Protein AF-A0A1Q9C6G3-F1 (afdb_monomer_lite)

InterPro domains:
  IPR001841 Zinc finger, RING-type [PS50089] (428-461)
  IPR014001 Helicase superfamily 1/2, ATP-binding domain [PS51192] (1-158)
  IPR017907 Zinc finger, RING-type, conserved site [PS00518] (446-455)
  IPR027417 P-loop containing nucleoside triphosphate hydrolase [G3DSA:3.40.50.300] (1-158)
  IPR027417 P-loop containing nucleoside triphosphate hydrolase [SSF52540] (9-159)

Foldseek 3Di:
DDPPPPPVLQAEEEEEAPVCQVVVVVVCPVPPPPVRWDEDEALVRDDPDDDQTSYYYHYLCLLQLQLDDDDPDDPPDPSVVSPVRLVSLLVSLLVARQEYEYEQQVVCLDPVNVSSLVSLLVSQVSNPDNHYYHYHHPDQPPPDLVSLQSVCVSVVHRLVVCVPPPCSVVVSVVVCVVRPDDDDDPVCPPDDDDDDDDDDDDALLLVLLLLLLVVVLVVVVVVCVVVVNPDDPSVVQSVVSVPQSDPPDPPVPDDSVNSLVVVLVVLVVLLVVLLVQLVVLLVVLVVLQVVVVVVPDDDPLSLLLSLVSCVVSVHDDPDPVSVVVNVVSVVVVVVVVVVVCVVVVVCVSVVSLVVVLVVLVVVVVCVVVVPDPPVPPPDDPCPNVSSVVSSVSSVSSVVSVVSSVVSVQSSVLSVLSVVLSPDQWDQAPPPRDIDGNVQWDADSNRRHIHGVVVVVVVVVVVVVPPPPPD

Secondary structure (DSSP, 8-state):
-----------EEEEE-GGGHHHHHHHHHHHS-TTT--EEESSTTS-SSS---SEEEEEGGGHHHHTS-----S-HHHHHHHHHHHHHHHHHHHTT--EEEETTTHHHHSGGGHHHHHHHHHHHHHT-TTPEEEE--SS---SSHHHHHHHHHHTT---GGGTTSTTHHHHHHHHHHHH------TTTTT-------------HHHHHHHHHHHHHHHHHHHHHHHTT-----THHHHHHHTT-S-SS---TT--HHHHHHHHHHHHHHHHHHHHHHHHHHHHHHHHHHHHHHTTS---HHHHHHHHHHHHHHTPPPS-TTHHHHHHHHHHHHHHHHHTT-TTHHHHHHHHHHHHHHHHHHHHHHHHHHT------TT--TTTTHHHHHHHHHHHHHHHHHHHHHHHHHHHHHHHHHHHHHH-S-EE-TTT--EE-GGGEEE-TTT--EEEHHHHHHHHHHHHHHS----

pLDDT: mean 78.3, std 14.18, range [36.59, 96.5]

Sequence (470 aa):
MFQQCRASSRRTLVLVPGRLLQQWQQEVRKFLPANAVELYLGVSDIPERGAVPQVLLSPVEILSTAGKRPRMEASVDMDLDLAEMAHKLRAICLNGVDRIVVDEFHEILDSASSGRLLALQELWADCGEATALWGLTGTPPLSDFASVARIAEAFKIDLQAFRRQLDAREMAQRMLDYVARANGSSALSGLDVHEELVSLYHTPAERAIYVQGVADAKRKHKQLKQMGQVDQPVCSDLLQLCSHFRLEEADVEADAERESASLLRTRADAVETARQWLLVSARRMEADILSARRGNGLPTLVAEQYAQLLAEVGGEPLSRSTDAVASQIAGASAARQSAGQGRRHERDADDLILRAITEVRDSSLASAASGAEVVSEGAPENSGDSLELLVELLEEVKQAKEAFRQRSHDHAFLAAMLKAAEASRFCCPVCFSEAPPTERAILAACAHLFCLHCAGKLVRCLRAMVPKHG

Organism: Symbiodinium microadriaticum (NCBI:txid2951)

Radius of gyration: 36.13 Å; chains: 1; bounding box: 104×53×92 Å

Structure (mmCIF, N/CA/C/O backbone):
data_AF-A0A1Q9C6G3-F1
#
_entry.id   AF-A0A1Q9C6G3-F1
#
loop_
_atom_site.group_PDB
_atom_site.id
_atom_site.type_symbol
_atom_site.label_atom_id
_atom_site.label_alt_id
_atom_site.label_comp_id
_atom_site.label_asym_id
_atom_site.label_entity_id
_atom_site.label_seq_id
_atom_site.pdbx_PDB_ins_code
_atom_site.Cartn_x
_atom_site.Cartn_y
_atom_site.Cartn_z
_atom_site.occupancy
_atom_site.B_iso_or_equiv
_atom_site.auth_seq_id
_atom_site.auth_comp_id
_atom_site.auth_asym_id
_atom_site.auth_atom_id
_atom_site.pdbx_PDB_model_num
ATOM 1 N N . MET A 1 1 ? -40.896 0.317 40.760 1.00 36.59 1 MET A N 1
ATOM 2 C CA . MET A 1 1 ? -40.345 0.834 42.030 1.00 36.59 1 MET A CA 1
ATOM 3 C C . MET A 1 1 ? -38.826 0.675 41.953 1.00 36.59 1 MET A C 1
ATOM 5 O O . MET A 1 1 ? -38.307 -0.361 42.337 1.00 36.59 1 MET A O 1
ATOM 9 N N . PHE A 1 2 ? -38.124 1.623 41.318 1.00 37.41 2 PHE A N 1
ATOM 10 C CA . PHE A 1 2 ? -36.659 1.587 41.218 1.00 37.41 2 PHE A CA 1
ATOM 11 C C . PHE A 1 2 ? -36.092 2.039 42.563 1.00 37.41 2 PHE A C 1
ATOM 13 O O . PHE A 1 2 ? -36.122 3.223 42.889 1.00 37.41 2 PHE A O 1
ATOM 20 N N . GLN A 1 3 ? -35.654 1.080 43.377 1.00 38.53 3 GLN A N 1
ATOM 21 C CA . GLN A 1 3 ? -34.877 1.359 44.578 1.00 38.53 3 GLN A CA 1
ATOM 22 C C . GLN A 1 3 ? -33.654 2.177 44.147 1.00 38.53 3 GLN A C 1
ATOM 24 O O . GLN A 1 3 ? -32.854 1.713 43.336 1.00 38.53 3 GLN A O 1
ATOM 29 N N . GLN A 1 4 ? -33.534 3.408 44.651 1.00 42.00 4 GLN A N 1
ATOM 30 C CA . GLN A 1 4 ? -32.319 4.211 44.534 1.00 42.00 4 GLN A CA 1
ATOM 31 C C . GLN A 1 4 ? -31.200 3.478 45.280 1.00 42.00 4 GLN A C 1
ATOM 33 O O . GLN A 1 4 ? -30.934 3.738 46.453 1.00 42.00 4 GLN A O 1
ATOM 38 N N . CYS A 1 5 ? -30.539 2.539 44.603 1.00 36.84 5 CYS A N 1
ATOM 39 C CA . CYS A 1 5 ? -29.199 2.129 44.973 1.00 36.84 5 CYS A CA 1
ATOM 40 C C . CYS A 1 5 ? -28.344 3.394 44.924 1.00 36.84 5 CYS A C 1
ATOM 42 O O . CYS A 1 5 ? -27.956 3.850 43.851 1.00 36.84 5 CYS A O 1
ATOM 44 N N . ARG A 1 6 ? -28.030 3.954 46.096 1.00 40.53 6 ARG A N 1
ATOM 45 C CA . ARG A 1 6 ? -26.854 4.809 46.286 1.00 40.53 6 ARG A CA 1
ATOM 46 C C . ARG A 1 6 ? -25.611 3.930 46.119 1.00 40.53 6 ARG A C 1
ATOM 48 O O . ARG A 1 6 ? -24.878 3.689 47.069 1.00 40.53 6 ARG A O 1
ATOM 55 N N . ALA A 1 7 ? -25.429 3.364 44.928 1.00 47.53 7 ALA A N 1
ATOM 56 C CA . ALA A 1 7 ? -24.149 2.820 44.534 1.00 47.53 7 ALA A CA 1
ATOM 57 C C . ALA A 1 7 ? -23.191 4.010 44.563 1.00 47.53 7 ALA A C 1
ATOM 59 O O . ALA A 1 7 ? -23.465 5.013 43.903 1.00 47.53 7 ALA A O 1
ATOM 60 N N . SER A 1 8 ? -22.122 3.944 45.361 1.00 56.62 8 SER A N 1
ATOM 61 C CA . SER A 1 8 ? -21.019 4.886 45.197 1.00 56.62 8 SER A CA 1
ATOM 62 C C . SER A 1 8 ? -20.642 4.835 43.722 1.00 56.62 8 SER A C 1
ATOM 64 O O . SER A 1 8 ? -20.283 3.767 43.215 1.00 56.62 8 SER A O 1
ATOM 66 N N . SER A 1 9 ? -20.857 5.933 43.011 1.00 65.69 9 SER A N 1
ATOM 67 C CA . SER A 1 9 ? -20.659 5.989 41.573 1.00 65.69 9 SER A CA 1
ATOM 68 C C . SER A 1 9 ? -19.201 5.670 41.279 1.00 65.69 9 SER A C 1
ATOM 70 O O . SER A 1 9 ? -18.325 6.489 41.553 1.00 65.69 9 SER A O 1
ATOM 72 N N . ARG A 1 10 ? -18.943 4.457 40.783 1.00 83.50 10 ARG A N 1
ATOM 73 C CA . ARG A 1 10 ? -17.597 4.043 40.400 1.00 83.50 10 ARG A CA 1
ATOM 74 C C . ARG A 1 10 ? -17.113 4.938 39.268 1.00 83.50 10 ARG A C 1
ATOM 76 O O . ARG A 1 10 ? -17.766 5.005 38.220 1.00 83.50 10 ARG A O 1
ATOM 83 N N . ARG A 1 11 ? -15.978 5.590 39.476 1.00 88.56 11 ARG A N 1
ATOM 84 C CA . ARG A 1 11 ? -15.345 6.486 38.511 1.00 88.56 11 ARG A CA 1
ATOM 85 C C . ARG A 1 11 ? -14.834 5.674 37.336 1.00 88.56 11 ARG A C 1
ATOM 87 O O . ARG A 1 11 ? -14.198 4.635 37.510 1.00 88.56 11 ARG A O 1
ATOM 94 N N . THR A 1 12 ? -15.174 6.119 36.140 1.00 91.81 12 THR A N 1
ATOM 95 C CA . THR A 1 12 ? -14.950 5.372 34.906 1.00 91.81 12 THR A CA 1
ATOM 96 C C . THR A 1 12 ? -14.231 6.262 33.906 1.00 91.81 12 THR A C 1
ATOM 98 O O . THR A 1 12 ? -14.754 7.300 33.509 1.00 91.81 12 THR A O 1
ATOM 101 N N . LEU A 1 13 ? -13.039 5.851 33.493 1.00 92.31 13 LEU A N 1
ATOM 102 C CA . LEU A 1 13 ? -12.332 6.426 32.358 1.00 92.31 13 LEU A CA 1
ATOM 103 C C . LEU A 1 13 ? -12.694 5.617 31.115 1.00 92.31 13 LEU A C 1
ATOM 105 O O . LEU A 1 13 ? -12.524 4.401 31.117 1.00 92.31 13 LEU A O 1
ATOM 109 N N . VAL A 1 14 ? -13.184 6.274 30.071 1.00 94.56 14 VAL A N 1
ATOM 110 C CA . VAL A 1 14 ? -13.467 5.652 28.776 1.00 94.56 14 VAL A CA 1
ATOM 111 C C . VAL A 1 14 ? -12.508 6.233 27.741 1.00 94.56 14 VAL A C 1
ATOM 113 O O . VAL A 1 14 ? -12.534 7.433 27.465 1.00 94.56 14 VAL A O 1
ATOM 116 N N . LEU A 1 15 ? -11.652 5.380 27.187 1.00 93.88 15 LEU A N 1
ATOM 117 C CA . LEU A 1 15 ? -10.757 5.684 26.079 1.00 93.88 15 LEU A CA 1
ATOM 118 C C . LEU A 1 15 ? -11.443 5.279 24.777 1.00 93.88 15 LEU A C 1
ATOM 120 O O . LEU A 1 15 ? -11.849 4.128 24.638 1.00 93.88 15 LEU A O 1
ATOM 124 N N . VAL A 1 16 ? -11.596 6.213 23.843 1.00 93.75 16 VAL A N 1
ATOM 125 C CA . VAL A 1 16 ? -12.340 6.000 22.589 1.00 93.75 16 VAL A CA 1
ATOM 126 C C . VAL A 1 16 ? -11.553 6.570 21.410 1.00 93.75 16 VAL A C 1
ATOM 128 O O . VAL A 1 16 ? -10.850 7.562 21.602 1.00 93.75 16 VAL A O 1
ATOM 131 N N . PRO A 1 17 ? -11.650 6.017 20.189 1.00 92.06 17 PRO A N 1
ATOM 132 C CA . PRO A 1 17 ? -11.108 6.679 19.003 1.00 92.06 17 PRO A CA 1
ATOM 133 C C . PRO A 1 17 ? -11.648 8.106 18.882 1.00 92.06 17 PRO A C 1
ATOM 135 O O . PRO A 1 17 ? -12.845 8.327 19.100 1.00 92.06 17 PRO A O 1
ATOM 138 N N . GLY A 1 18 ? -10.811 9.074 18.490 1.00 88.31 18 GLY A N 1
ATOM 139 C CA . GLY A 1 18 ? -11.219 10.485 18.435 1.00 88.31 18 GLY A CA 1
ATOM 140 C C . GLY A 1 18 ? -12.497 10.720 17.614 1.00 88.31 18 GLY A C 1
ATOM 141 O O . GLY A 1 18 ? -13.363 11.504 18.007 1.00 88.31 18 GLY A O 1
ATOM 142 N N . ARG A 1 19 ? -12.681 9.947 16.533 1.00 90.00 19 ARG A N 1
ATOM 143 C CA . ARG A 1 19 ? -13.878 9.974 15.668 1.00 90.00 19 ARG A CA 1
ATOM 144 C C . ARG A 1 19 ? -15.183 9.541 16.359 1.00 90.00 19 ARG A C 1
ATOM 146 O O . ARG A 1 19 ? -16.253 9.918 15.895 1.00 90.00 19 ARG A O 1
ATOM 153 N N . LEU A 1 20 ? -15.113 8.777 17.453 1.00 92.31 20 LEU A N 1
ATOM 154 C CA . LEU A 1 20 ? -16.275 8.263 18.198 1.00 92.31 20 LEU A CA 1
ATOM 155 C C . LEU A 1 20 ? -16.593 9.074 19.463 1.00 92.31 20 LEU A C 1
ATOM 157 O O . LEU A 1 20 ? -17.600 8.815 20.124 1.00 92.31 20 LEU A O 1
ATOM 161 N N . LEU A 1 21 ? -15.778 10.077 19.804 1.00 90.38 21 LEU A N 1
ATOM 162 C CA . LEU A 1 21 ? -15.906 10.819 21.060 1.00 90.38 21 LEU A CA 1
ATOM 163 C C . LEU A 1 21 ? -17.276 11.505 21.211 1.00 90.38 21 LEU A C 1
ATOM 165 O O . LEU A 1 21 ? -17.916 11.410 22.261 1.00 90.38 21 LEU A O 1
ATOM 169 N N . GLN A 1 22 ? -17.765 12.149 20.147 1.00 90.75 22 GLN A N 1
ATOM 170 C CA . GLN A 1 22 ? -19.081 12.799 20.152 1.00 90.75 22 GLN A CA 1
ATOM 171 C C . GLN A 1 22 ? -20.230 11.789 20.266 1.00 90.75 22 GLN A C 1
ATOM 173 O O . GLN A 1 22 ? -21.206 12.049 20.970 1.00 90.75 22 GLN A O 1
ATOM 178 N N . GLN A 1 23 ? -20.112 10.626 19.619 1.00 94.25 23 GLN A N 1
ATOM 179 C CA . GLN A 1 23 ? -21.116 9.565 19.703 1.00 94.25 23 GLN A CA 1
ATOM 180 C C . GLN A 1 23 ? -21.213 9.020 21.132 1.00 94.25 23 GLN A C 1
ATOM 182 O O . GLN A 1 23 ? -22.310 8.939 21.683 1.00 94.25 23 GLN A O 1
ATOM 187 N N . TRP A 1 24 ? -20.077 8.732 21.776 1.00 93.94 24 TRP A N 1
ATOM 188 C CA . TRP A 1 24 ? -20.051 8.311 23.180 1.00 93.94 24 TRP A CA 1
ATOM 189 C C . TRP A 1 24 ? -20.670 9.350 24.108 1.00 93.94 24 TRP A C 1
ATOM 191 O O . TRP A 1 24 ? -21.460 9.002 24.986 1.00 93.94 24 TRP A O 1
ATOM 201 N N . GLN A 1 25 ? -20.385 10.634 23.889 1.00 91.19 25 GLN A N 1
ATOM 202 C CA . GLN A 1 25 ? -21.020 11.706 24.650 1.00 91.19 25 GLN A CA 1
ATOM 203 C C . GLN A 1 25 ? -22.546 11.700 24.504 1.00 91.19 25 GLN A C 1
ATOM 205 O O . GLN A 1 25 ? -23.260 11.874 25.497 1.00 91.19 25 GLN A O 1
ATOM 210 N N . GLN A 1 26 ? -23.053 11.519 23.284 1.00 92.50 26 GLN A N 1
ATOM 211 C CA . GLN A 1 26 ? -24.490 11.456 23.024 1.00 92.50 26 GLN A CA 1
ATOM 212 C C . GLN A 1 26 ? -25.128 10.235 23.694 1.00 92.50 26 GLN A C 1
ATOM 214 O O . GLN A 1 26 ? -26.150 10.385 24.361 1.00 92.50 26 GLN A O 1
ATOM 219 N N . GLU A 1 27 ? -24.514 9.054 23.589 1.00 94.19 27 GLU A N 1
ATOM 220 C CA . GLU A 1 27 ? -25.048 7.826 24.193 1.00 94.19 27 GLU A CA 1
ATOM 221 C C . GLU A 1 27 ? -25.022 7.877 25.727 1.00 94.19 27 GLU A C 1
ATOM 223 O O . GLU A 1 27 ? -26.007 7.514 26.374 1.00 94.19 27 GLU A O 1
ATOM 228 N N . VAL A 1 28 ? -23.959 8.425 26.329 1.00 90.50 28 VAL A N 1
ATOM 229 C CA . VAL A 1 28 ? -23.901 8.652 27.782 1.00 90.50 28 VAL A CA 1
ATOM 230 C C . VAL A 1 28 ? -25.027 9.587 28.226 1.00 90.50 28 VAL A C 1
ATOM 232 O O . VAL A 1 28 ? -25.750 9.260 29.165 1.00 90.50 28 VAL A O 1
ATOM 235 N N . ARG A 1 29 ? -25.238 10.712 27.530 1.00 88.75 29 ARG A N 1
ATOM 236 C CA . ARG A 1 29 ? -26.321 11.665 27.845 1.00 88.75 29 ARG A CA 1
ATOM 237 C C . ARG A 1 29 ? -27.720 11.090 27.625 1.00 88.75 29 ARG A C 1
ATOM 239 O O . ARG A 1 29 ? -28.660 11.498 28.298 1.00 88.75 29 ARG A O 1
ATOM 246 N N . LYS A 1 30 ? -27.869 10.182 26.662 1.00 91.56 30 LYS A N 1
ATOM 247 C CA . LYS A 1 30 ? -29.142 9.543 26.315 1.00 91.56 30 LYS A CA 1
ATOM 248 C C . LYS A 1 30 ? -29.554 8.492 27.338 1.00 91.56 30 LYS A C 1
ATOM 250 O O . LYS A 1 30 ? -30.733 8.405 27.671 1.00 91.56 30 LYS A O 1
ATOM 255 N N . PHE A 1 31 ? -28.603 7.694 27.822 1.00 90.75 31 PHE A N 1
ATOM 256 C CA . PHE A 1 31 ? -28.898 6.566 28.706 1.00 90.75 31 PHE A CA 1
ATOM 257 C C . PHE A 1 31 ? -28.683 6.855 30.192 1.00 90.75 31 PHE A C 1
ATOM 259 O O . PHE A 1 31 ? -29.272 6.163 31.025 1.00 90.75 31 PHE A O 1
ATOM 266 N N . LEU A 1 32 ? -27.882 7.863 30.545 1.00 85.94 32 LEU A N 1
ATOM 267 C CA . LEU A 1 32 ? -27.682 8.274 31.932 1.00 85.94 32 LEU A CA 1
ATOM 268 C C . LEU A 1 32 ? -28.437 9.581 32.212 1.00 85.94 32 LEU A C 1
ATOM 270 O O . LEU A 1 32 ? -28.381 10.509 31.406 1.00 85.94 32 LEU A O 1
ATOM 274 N N . PRO A 1 33 ? -29.144 9.692 33.353 1.00 82.56 33 PRO A N 1
ATOM 275 C CA . PRO A 1 33 ? -29.797 10.938 33.739 1.00 82.56 33 PRO A CA 1
ATOM 276 C C . PRO A 1 33 ? -28.792 12.096 33.770 1.00 82.56 33 PRO A C 1
ATOM 278 O O . PRO A 1 33 ? -27.684 11.921 34.269 1.00 82.56 33 PRO A O 1
ATOM 281 N N . ALA A 1 34 ? -29.197 13.297 33.347 1.00 79.50 34 ALA A N 1
ATOM 282 C CA . ALA A 1 34 ? -28.322 14.480 33.328 1.00 79.50 34 ALA A CA 1
ATOM 283 C C . ALA A 1 34 ? -27.681 14.803 34.694 1.00 79.50 34 ALA A C 1
ATOM 285 O O . ALA A 1 34 ? -26.581 15.336 34.754 1.00 79.50 34 ALA A O 1
ATOM 286 N N . ASN A 1 35 ? -28.348 14.432 35.791 1.00 76.44 35 ASN A N 1
ATOM 287 C CA . ASN A 1 35 ? -27.863 14.649 37.158 1.00 76.44 35 ASN A CA 1
ATOM 288 C C . ASN A 1 35 ? -27.094 13.445 37.727 1.00 76.44 35 ASN A C 1
ATOM 290 O O . ASN A 1 35 ? -26.650 13.492 38.872 1.00 76.44 35 ASN A O 1
ATOM 294 N N . ALA A 1 36 ? -27.016 12.336 36.988 1.00 71.75 36 ALA A N 1
ATOM 295 C CA . ALA A 1 36 ? -26.374 11.118 37.463 1.00 71.75 36 ALA A CA 1
ATOM 296 C C . ALA A 1 36 ? -24.870 11.128 37.207 1.00 71.75 36 ALA A C 1
ATOM 298 O O . ALA A 1 36 ? -24.151 10.565 38.020 1.00 71.75 36 ALA A O 1
ATOM 299 N N . VAL A 1 37 ? -24.404 11.750 36.117 1.00 78.12 37 VAL A N 1
ATOM 300 C CA . VAL A 1 37 ? -23.009 11.664 35.671 1.00 78.12 37 VAL A CA 1
ATOM 301 C C . VAL A 1 37 ? -22.496 13.018 35.198 1.00 78.12 37 VAL A C 1
ATOM 303 O O . VAL A 1 37 ? -23.027 13.596 34.253 1.00 78.12 37 VAL A O 1
ATOM 306 N N . GLU A 1 38 ? -21.412 13.482 35.816 1.00 78.69 38 GLU A N 1
ATOM 307 C CA . GLU A 1 38 ? -20.578 14.529 35.230 1.00 78.69 38 GLU A CA 1
ATOM 308 C C . GLU A 1 38 ? -19.720 13.926 34.119 1.00 78.69 38 GLU A C 1
ATOM 310 O O . GLU A 1 38 ? -19.024 12.929 34.341 1.00 78.69 38 GLU A O 1
ATOM 315 N N . LEU A 1 39 ? -19.805 14.536 32.939 1.00 80.44 39 LEU A N 1
ATOM 316 C CA . LEU A 1 39 ? -19.144 14.099 31.721 1.00 80.44 39 LEU A CA 1
ATOM 317 C C . LEU A 1 39 ? -18.179 15.179 31.243 1.00 80.44 39 LEU A C 1
ATOM 319 O O . LEU A 1 39 ? -18.609 16.301 30.978 1.00 80.44 39 LEU A O 1
ATOM 323 N N . TYR A 1 40 ? -16.918 14.810 31.060 1.00 79.25 40 TYR A N 1
ATOM 324 C CA . TYR A 1 40 ? -15.874 15.697 30.545 1.00 79.25 40 TYR A CA 1
ATOM 325 C C . TYR A 1 40 ? -15.345 15.153 29.222 1.00 79.25 40 TYR A C 1
ATOM 327 O O . TYR A 1 40 ? -15.226 13.931 29.058 1.00 79.25 40 TYR A O 1
ATOM 335 N N . LEU A 1 41 ? -15.078 16.057 28.276 1.00 80.19 41 LEU A N 1
ATOM 336 C CA . LEU A 1 41 ? -14.526 15.727 26.970 1.00 80.19 41 LEU A CA 1
ATOM 337 C C . LEU A 1 41 ? -13.032 16.034 26.963 1.00 80.19 41 LEU A C 1
ATOM 339 O O . LEU A 1 41 ? -12.595 17.165 26.788 1.00 80.19 41 LEU A O 1
ATOM 343 N N . GLY A 1 42 ? -12.231 14.993 27.128 1.00 73.62 42 GLY A N 1
ATOM 344 C CA . GLY A 1 42 ? -10.796 15.155 27.241 1.00 73.62 42 GLY A CA 1
ATOM 345 C C . GLY A 1 42 ? -10.386 15.796 28.564 1.00 73.62 42 GLY A C 1
ATOM 346 O O . GLY A 1 42 ? -11.180 16.091 29.458 1.00 73.62 42 GLY A O 1
ATOM 347 N N . VAL A 1 43 ? -9.077 15.936 28.708 1.00 70.88 43 VAL A N 1
ATOM 348 C CA . VAL A 1 43 ? -8.448 16.230 29.997 1.00 70.88 43 VAL A CA 1
ATOM 349 C C . VAL A 1 43 ? -8.405 17.723 30.307 1.00 70.88 43 VAL A C 1
ATOM 351 O O . VAL A 1 43 ? -8.259 18.114 31.462 1.00 70.88 43 VAL A O 1
ATOM 354 N N . SER A 1 44 ? -8.543 18.551 29.274 1.00 76.56 44 SER A N 1
ATOM 355 C CA . SER A 1 44 ? -8.529 20.012 29.366 1.00 76.56 44 SER A CA 1
ATOM 356 C C . SER A 1 44 ? -9.794 20.570 30.018 1.00 76.56 44 SER A C 1
ATOM 358 O O . SER A 1 44 ? -9.738 21.630 30.631 1.00 76.56 44 SER A O 1
ATOM 360 N N . ASP A 1 45 ? -10.903 19.829 29.959 1.00 77.44 45 ASP A N 1
ATOM 361 C CA . ASP A 1 45 ? -12.184 20.235 30.544 1.00 77.44 45 ASP A CA 1
ATOM 362 C C . ASP A 1 45 ? -12.255 20.006 32.064 1.00 77.44 45 ASP A C 1
ATOM 364 O O . ASP A 1 45 ? -13.219 20.415 32.713 1.00 77.44 45 ASP A O 1
ATOM 368 N N . ILE A 1 46 ? -11.264 19.330 32.651 1.00 72.50 46 ILE A N 1
ATOM 369 C CA . ILE A 1 46 ? -11.329 18.889 34.044 1.00 72.50 46 ILE A CA 1
ATOM 370 C C . ILE A 1 46 ? -10.948 20.050 34.966 1.00 72.50 46 ILE A C 1
ATOM 372 O O . ILE A 1 46 ? -9.833 20.568 34.871 1.00 72.50 46 ILE A O 1
ATOM 376 N N . PRO A 1 47 ? -11.834 20.462 35.890 1.00 74.31 47 PRO A N 1
ATOM 377 C CA . PRO A 1 47 ? -11.557 21.573 36.782 1.00 74.31 47 PRO A CA 1
ATOM 378 C C . PRO A 1 47 ? -10.370 21.243 37.690 1.00 74.31 47 PRO A C 1
ATOM 380 O O . PRO A 1 47 ? -10.321 20.186 38.315 1.00 74.31 47 PRO A O 1
ATOM 383 N N . GLU A 1 48 ? -9.448 22.197 37.843 1.00 70.75 48 GLU A N 1
ATOM 384 C CA . GLU A 1 48 ? -8.231 22.066 38.665 1.00 70.75 48 GLU A CA 1
ATOM 385 C C . GLU A 1 48 ? -8.505 21.755 40.155 1.00 70.75 48 GLU A C 1
ATOM 387 O O . GLU A 1 48 ? -7.585 21.468 40.919 1.00 70.75 48 GLU A O 1
ATOM 392 N N . ARG A 1 49 ? -9.768 21.815 40.606 1.00 57.78 49 ARG A N 1
ATOM 393 C CA . ARG A 1 49 ? -10.164 21.649 42.010 1.00 57.78 49 ARG A CA 1
ATOM 394 C C . ARG A 1 49 ? -11.089 20.451 42.230 1.00 57.78 49 ARG A C 1
ATOM 396 O O . ARG A 1 49 ? -12.298 20.603 42.358 1.00 57.78 49 ARG A O 1
ATOM 403 N N . GLY A 1 50 ? -10.480 19.273 42.374 1.00 58.22 50 GLY A N 1
ATOM 404 C CA . GLY A 1 50 ? -10.914 18.185 43.270 1.00 58.22 50 GLY A CA 1
ATOM 405 C C . GLY A 1 50 ? -12.194 17.404 42.939 1.00 58.22 50 GLY A C 1
ATOM 406 O O . GLY A 1 50 ? -12.422 16.358 43.548 1.00 58.22 50 GLY A O 1
ATOM 407 N N . ALA A 1 51 ? -13.016 17.852 41.993 1.00 62.66 51 ALA A N 1
ATOM 408 C CA . ALA A 1 51 ? -14.151 17.078 41.504 1.00 62.66 51 ALA A CA 1
ATOM 409 C C . ALA A 1 51 ? -13.659 16.088 40.440 1.00 62.66 51 ALA A C 1
ATOM 411 O O . ALA A 1 51 ? -13.424 16.452 39.292 1.00 62.66 51 ALA A O 1
ATOM 412 N N . VAL A 1 52 ? -13.452 14.831 40.837 1.00 61.09 52 VAL A N 1
ATOM 413 C CA . VAL A 1 52 ? -13.138 13.763 39.882 1.00 61.09 52 VAL A CA 1
ATOM 414 C C . VAL A 1 52 ? -14.443 13.317 39.222 1.00 61.09 52 VAL A C 1
ATOM 416 O O . VAL A 1 52 ? -15.336 12.861 39.950 1.00 61.09 52 VAL A O 1
ATOM 419 N N . PRO A 1 53 ? -14.568 13.403 37.886 1.00 67.56 53 PRO A N 1
ATOM 420 C CA . PRO A 1 53 ? -15.759 12.948 37.192 1.00 67.56 53 PRO A CA 1
ATOM 421 C C . PRO A 1 53 ? -16.146 11.515 37.506 1.00 67.56 53 PRO A C 1
ATOM 423 O O . PRO A 1 53 ? -15.298 10.642 37.692 1.00 67.56 53 PRO A O 1
ATOM 426 N N . GLN A 1 54 ? -17.446 11.242 37.431 1.00 82.62 54 GLN A N 1
ATOM 427 C CA . GLN A 1 54 ? -17.919 9.863 37.390 1.00 82.62 54 GLN A CA 1
ATOM 428 C C . GLN A 1 54 ? -17.590 9.190 36.055 1.00 82.62 54 GLN A C 1
ATOM 430 O O . GLN A 1 54 ? -17.260 8.003 36.053 1.00 82.62 54 GLN A O 1
ATOM 435 N N . VAL A 1 55 ? -17.668 9.927 34.939 1.00 84.56 55 VAL A N 1
ATOM 436 C CA . VAL A 1 55 ? -17.288 9.433 33.611 1.00 84.56 55 VAL A CA 1
ATOM 437 C C . VAL A 1 55 ? -16.407 10.458 32.906 1.00 84.56 55 VAL A C 1
ATOM 439 O O . VAL A 1 55 ? -16.820 11.589 32.657 1.00 84.56 55 VAL A O 1
ATOM 442 N N . LEU A 1 56 ? -15.196 10.043 32.553 1.00 85.38 56 LEU A N 1
ATOM 443 C CA . LEU A 1 56 ? -14.275 10.823 31.735 1.00 85.38 56 LEU A CA 1
ATOM 444 C C . LEU A 1 56 ? -14.156 10.165 30.363 1.00 85.38 56 LEU A C 1
ATOM 446 O O . LEU A 1 56 ? -13.764 9.003 30.290 1.00 85.38 56 LEU A O 1
ATOM 450 N N . LEU A 1 57 ? -14.488 10.891 29.295 1.00 85.69 57 LEU A N 1
ATOM 451 C CA . LEU A 1 57 ? -14.248 10.433 27.927 1.00 85.69 57 LEU A CA 1
ATOM 452 C C . LEU A 1 57 ? -12.946 11.044 27.428 1.00 85.69 57 LEU A C 1
ATOM 454 O O . LEU A 1 57 ? -12.756 12.254 27.530 1.00 85.69 57 LEU A O 1
ATOM 458 N N . SER A 1 58 ? -12.061 10.228 26.871 1.00 84.56 58 SER A N 1
ATOM 459 C CA . SER A 1 58 ? -10.761 10.689 26.399 1.00 84.56 58 SER A CA 1
ATOM 460 C C . SER A 1 58 ? -10.374 9.998 25.089 1.00 84.56 58 SER A C 1
ATOM 462 O O . SER A 1 58 ? -10.637 8.802 24.948 1.00 84.56 58 SER A O 1
ATOM 464 N N . PRO A 1 59 ? -9.745 10.705 24.133 1.00 84.31 59 PRO A N 1
ATOM 465 C CA . PRO A 1 59 ? -9.251 10.073 22.918 1.00 84.31 59 PRO A CA 1
ATOM 466 C C . PRO A 1 59 ? -8.150 9.047 23.227 1.00 84.31 59 PRO A C 1
ATOM 468 O O . PRO A 1 59 ? -7.263 9.299 24.050 1.00 84.31 59 PRO A O 1
ATOM 471 N N . VAL A 1 60 ? -8.196 7.888 22.568 1.00 83.88 60 VAL A N 1
ATOM 472 C CA . VAL A 1 60 ? -7.202 6.808 22.712 1.00 83.88 60 VAL A CA 1
ATOM 473 C C . VAL A 1 60 ? -5.823 7.228 22.194 1.00 83.88 60 VAL A C 1
ATOM 475 O O . VAL A 1 60 ? -4.793 6.722 22.641 1.00 83.88 60 VAL A O 1
ATOM 478 N N . GLU A 1 61 ? -5.783 8.201 21.283 1.00 83.19 61 GLU A N 1
ATOM 479 C CA . GLU A 1 61 ? -4.578 8.718 20.646 1.00 83.19 61 GLU A CA 1
ATOM 480 C C . GLU A 1 61 ? -3.578 9.296 21.658 1.00 83.19 61 GLU A C 1
ATOM 482 O O . GLU A 1 61 ? -2.373 9.226 21.404 1.00 83.19 61 GLU A O 1
ATOM 487 N N . ILE A 1 62 ? -4.042 9.743 22.835 1.00 78.69 62 ILE A N 1
ATOM 488 C CA . ILE A 1 62 ? -3.200 10.229 23.946 1.00 78.69 62 ILE A CA 1
ATOM 489 C C . ILE A 1 62 ? -2.233 9.147 24.451 1.00 78.69 62 ILE A C 1
ATOM 491 O O . ILE A 1 62 ? -1.145 9.451 24.938 1.00 78.69 62 ILE A O 1
ATOM 495 N N . LEU A 1 63 ? -2.564 7.864 24.283 1.00 79.12 63 LEU A N 1
ATOM 496 C CA . LEU A 1 63 ? -1.642 6.776 24.625 1.00 79.12 63 LEU A CA 1
ATOM 497 C C . LEU A 1 63 ? -0.409 6.739 23.705 1.00 79.12 63 LEU A C 1
ATOM 499 O O . LEU A 1 63 ? 0.631 6.207 24.086 1.00 79.12 63 LEU A O 1
ATOM 503 N N . SER A 1 64 ? -0.493 7.314 22.501 1.00 77.06 64 SER A N 1
ATOM 504 C CA . SER A 1 64 ? 0.607 7.304 21.523 1.00 77.06 64 SER A CA 1
ATOM 505 C C . SER A 1 64 ? 1.772 8.210 21.931 1.00 77.06 64 SER A C 1
ATOM 507 O O . SER A 1 64 ? 2.911 7.957 21.533 1.00 77.06 64 SER A O 1
ATOM 509 N N . THR A 1 65 ? 1.499 9.263 22.704 1.00 65.56 65 THR A N 1
ATOM 510 C CA . THR A 1 65 ? 2.502 10.239 23.158 1.00 65.56 65 THR A CA 1
ATOM 511 C C . THR A 1 65 ? 3.092 9.869 24.510 1.00 65.56 65 THR A C 1
ATOM 513 O O . THR A 1 65 ? 4.274 10.110 24.740 1.00 65.56 65 THR A O 1
ATOM 516 N N . ALA A 1 66 ? 2.326 9.190 25.367 1.00 59.44 66 ALA A N 1
ATOM 517 C CA . ALA A 1 66 ? 2.777 8.761 26.690 1.00 59.44 66 ALA A CA 1
ATOM 518 C C . ALA A 1 66 ? 3.993 7.809 26.657 1.00 59.44 66 ALA A C 1
ATOM 520 O O . ALA A 1 66 ? 4.816 7.845 27.568 1.00 59.44 66 ALA A O 1
ATOM 521 N N . GLY A 1 67 ? 4.134 6.990 25.605 1.00 52.59 67 GLY A N 1
ATOM 522 C CA . GLY A 1 67 ? 5.247 6.041 25.453 1.00 52.59 67 GLY A CA 1
ATOM 523 C C . GLY A 1 67 ? 6.511 6.613 24.796 1.00 52.59 67 GLY A C 1
ATOM 524 O O . GLY A 1 67 ? 7.566 5.975 24.818 1.00 52.59 67 GLY A O 1
ATOM 525 N N . LYS A 1 68 ? 6.444 7.809 24.198 1.00 54.97 68 LYS A N 1
ATOM 526 C CA . LYS A 1 68 ? 7.597 8.447 23.551 1.00 54.97 68 LYS A CA 1
ATOM 527 C C . LYS A 1 68 ? 8.166 9.497 24.499 1.00 54.97 68 LYS A C 1
ATOM 529 O O . LYS A 1 68 ? 7.594 10.569 24.655 1.00 54.97 68 LYS A O 1
ATOM 534 N N . ARG A 1 69 ? 9.336 9.233 25.100 1.00 51.06 69 ARG A N 1
ATOM 535 C CA . ARG A 1 69 ? 10.132 10.332 25.677 1.00 51.06 69 ARG A CA 1
ATOM 536 C C . ARG A 1 69 ? 10.347 11.369 24.568 1.00 51.06 69 ARG A C 1
ATOM 538 O O . ARG A 1 69 ? 10.764 10.960 23.480 1.00 51.06 69 ARG A O 1
ATOM 545 N N . PRO A 1 70 ? 10.071 12.661 24.805 1.00 45.56 70 PRO A N 1
ATOM 546 C CA . PRO A 1 70 ? 10.167 13.674 23.765 1.00 45.56 70 PRO A CA 1
ATOM 547 C C . PRO A 1 70 ? 11.593 13.692 23.204 1.00 45.56 70 PRO A C 1
ATOM 549 O O . PRO A 1 70 ? 12.547 14.046 23.896 1.00 45.56 70 PRO A O 1
ATOM 552 N N . ARG A 1 71 ? 11.747 13.264 21.947 1.00 45.06 71 ARG A N 1
ATOM 553 C CA . ARG A 1 71 ? 12.910 13.614 21.130 1.00 45.06 71 ARG A CA 1
ATOM 554 C C . ARG A 1 71 ? 12.613 14.993 20.555 1.00 45.06 71 ARG A C 1
ATOM 556 O O . ARG A 1 71 ? 11.592 15.168 19.901 1.00 45.06 71 ARG A O 1
ATOM 563 N N . MET A 1 72 ? 13.469 15.965 20.862 1.00 40.06 72 MET A N 1
ATOM 564 C CA . MET A 1 72 ? 13.352 17.354 20.409 1.00 40.06 72 MET A CA 1
ATOM 565 C C . MET A 1 72 ? 13.559 17.469 18.890 1.00 40.06 72 MET A C 1
ATOM 567 O O . MET A 1 72 ? 14.611 17.935 18.478 1.00 40.06 72 MET A O 1
ATOM 571 N N . GLU A 1 73 ? 12.597 17.083 18.050 1.00 40.66 73 GLU A N 1
ATOM 572 C CA . GLU A 1 73 ? 12.612 17.446 16.622 1.00 40.66 73 GLU A CA 1
ATOM 573 C C . GLU A 1 73 ? 11.198 17.788 16.104 1.00 40.66 73 GLU A C 1
ATOM 575 O O . GLU A 1 73 ? 10.353 16.927 15.896 1.00 40.66 73 GLU A O 1
ATOM 580 N N . ALA A 1 74 ? 10.977 19.101 15.960 1.00 42.41 74 ALA A N 1
ATOM 581 C CA . ALA A 1 74 ? 10.108 19.838 15.030 1.00 42.41 74 ALA A CA 1
ATOM 582 C C . ALA A 1 74 ? 8.759 19.229 14.569 1.00 42.41 74 ALA A C 1
ATOM 584 O O . ALA A 1 74 ? 8.573 18.902 13.401 1.00 42.41 74 ALA A O 1
ATOM 585 N N . SER A 1 75 ? 7.777 19.231 15.470 1.00 41.91 75 SER A N 1
ATOM 586 C CA . SER A 1 75 ? 6.328 19.221 15.196 1.00 41.91 75 SER A CA 1
ATOM 587 C C . SER A 1 75 ? 5.641 19.782 16.452 1.00 41.91 75 SER A C 1
ATOM 589 O O . SER A 1 75 ? 5.217 19.055 17.339 1.00 41.91 75 SER A O 1
ATOM 591 N N . VAL A 1 76 ? 5.726 21.100 16.657 1.00 52.44 76 VAL A N 1
ATOM 592 C CA . VAL A 1 76 ? 5.674 21.659 18.024 1.00 52.44 76 VAL A CA 1
ATOM 593 C C . VAL A 1 76 ? 4.248 21.834 18.561 1.00 52.44 76 VAL A C 1
ATOM 595 O O . VAL A 1 76 ? 4.028 21.554 19.732 1.00 52.44 76 VAL A O 1
ATOM 598 N N . ASP A 1 77 ? 3.255 22.200 17.749 1.00 50.38 77 ASP A N 1
ATOM 599 C CA . ASP A 1 77 ? 1.980 22.673 18.319 1.00 50.38 77 ASP A CA 1
ATOM 600 C C . ASP A 1 77 ? 0.982 21.570 18.711 1.00 50.38 77 ASP A C 1
ATOM 602 O O . ASP A 1 77 ? 0.220 21.749 19.655 1.00 50.38 77 ASP A O 1
ATOM 606 N N . MET A 1 78 ? 0.986 20.414 18.039 1.00 53.81 78 MET A N 1
ATOM 607 C CA . MET A 1 78 ? 0.005 19.345 18.304 1.00 53.81 78 MET A CA 1
ATOM 608 C C . MET A 1 78 ? 0.517 18.297 19.308 1.00 53.81 78 MET A C 1
ATOM 610 O O . MET A 1 78 ? -0.260 17.712 20.062 1.00 53.81 78 MET A O 1
ATOM 614 N N . ASP A 1 79 ? 1.835 18.086 19.356 1.00 57.34 79 ASP A N 1
ATOM 615 C CA . ASP A 1 79 ? 2.468 17.119 20.260 1.00 57.34 79 ASP A CA 1
ATOM 616 C C . ASP A 1 79 ? 2.556 17.637 21.709 1.00 57.34 79 ASP A C 1
ATOM 618 O O . ASP A 1 79 ? 2.520 16.843 22.655 1.00 57.34 79 ASP A O 1
ATOM 622 N N . LEU A 1 80 ? 2.624 18.964 21.897 1.00 58.03 80 LEU A N 1
ATOM 623 C CA . LEU A 1 80 ? 2.624 19.611 23.216 1.00 58.03 80 LEU A CA 1
ATOM 624 C C . LEU A 1 80 ? 1.305 19.380 23.976 1.00 58.03 80 LEU A C 1
ATOM 626 O O . LEU A 1 80 ? 1.341 19.054 25.164 1.00 58.03 80 LEU A O 1
ATOM 630 N N . ASP A 1 81 ? 0.165 19.460 23.287 1.00 69.94 81 ASP A N 1
ATOM 631 C CA . ASP A 1 81 ? -1.165 19.281 23.888 1.00 69.94 81 ASP A CA 1
ATOM 632 C C . ASP A 1 81 ? -1.369 17.830 24.372 1.00 69.94 81 ASP A C 1
ATOM 634 O O . ASP A 1 81 ? -1.765 17.567 25.508 1.00 69.94 81 ASP A O 1
ATOM 638 N N . LEU A 1 82 ? -0.956 16.845 23.567 1.00 67.56 82 LEU A N 1
ATOM 639 C CA . LEU A 1 82 ? -1.096 15.424 23.907 1.00 67.56 82 LEU A CA 1
ATOM 640 C C . LEU A 1 82 ? -0.233 14.989 25.106 1.00 67.56 82 LEU A C 1
ATOM 642 O O . LEU A 1 82 ? -0.648 14.117 25.875 1.00 67.56 82 LEU A O 1
ATOM 646 N N . ALA A 1 83 ? 0.968 15.550 25.274 1.00 70.25 83 ALA A N 1
ATOM 647 C CA . ALA A 1 83 ? 1.824 15.251 26.425 1.00 70.25 83 ALA A CA 1
ATOM 648 C C . ALA A 1 83 ? 1.251 15.833 27.730 1.00 70.25 83 ALA A C 1
ATOM 650 O O . ALA A 1 83 ? 1.247 15.159 28.766 1.00 70.25 83 ALA A O 1
ATOM 651 N N . GLU A 1 84 ? 0.713 17.055 27.674 1.00 77.81 84 GLU A N 1
ATOM 652 C CA . GLU A 1 84 ? 0.010 17.674 28.800 1.00 77.81 84 GLU A CA 1
ATOM 653 C C . GLU A 1 84 ? -1.245 16.871 29.175 1.00 77.81 84 GLU A C 1
ATOM 655 O O . GLU A 1 84 ? -1.468 16.574 30.355 1.00 77.81 84 GLU A O 1
ATOM 660 N N . MET A 1 85 ? -2.021 16.433 28.179 1.00 74.69 85 MET A N 1
ATOM 661 C CA . MET A 1 85 ? -3.171 15.548 28.377 1.00 74.69 85 MET A CA 1
ATOM 662 C C . MET A 1 85 ? -2.770 14.234 29.058 1.00 74.69 85 MET A C 1
ATOM 664 O O . MET A 1 85 ? -3.421 13.825 30.019 1.00 74.69 85 MET A O 1
ATOM 668 N N . ALA A 1 86 ? -1.682 13.588 28.628 1.00 74.62 86 ALA A N 1
ATOM 669 C CA . ALA A 1 86 ? -1.196 12.355 29.252 1.00 74.62 86 ALA A CA 1
ATOM 670 C C . ALA A 1 86 ? -0.809 12.563 30.729 1.00 74.62 86 ALA A C 1
ATOM 672 O O . ALA A 1 86 ? -1.161 11.747 31.586 1.00 74.62 86 ALA A O 1
ATOM 673 N N . HIS A 1 87 ? -0.137 13.673 31.051 1.00 80.50 87 HIS A N 1
ATOM 674 C CA . HIS A 1 87 ? 0.203 14.019 32.433 1.00 80.50 87 HIS A CA 1
ATOM 675 C C . HIS A 1 87 ? -1.053 14.250 33.287 1.00 80.50 87 HIS A C 1
ATOM 677 O O . HIS A 1 87 ? -1.167 13.714 34.393 1.00 80.50 87 HIS A O 1
ATOM 683 N N . LYS A 1 88 ? -2.031 15.001 32.767 1.00 80.81 88 LYS A N 1
ATOM 684 C CA . LYS A 1 88 ? -3.306 15.219 33.461 1.00 80.81 88 LYS A CA 1
ATOM 685 C C . LYS A 1 88 ? -4.085 13.905 33.639 1.00 80.81 88 LYS A C 1
ATOM 687 O O . LYS A 1 88 ? -4.615 13.679 34.725 1.00 80.81 88 LYS A O 1
ATOM 692 N N . LEU A 1 89 ? -4.092 13.000 32.649 1.00 80.12 89 LEU A N 1
ATOM 693 C CA . LEU A 1 89 ? -4.711 11.668 32.764 1.00 80.12 89 LEU A CA 1
ATOM 694 C C . LEU A 1 89 ? -4.108 10.861 33.906 1.00 80.12 89 LEU A C 1
ATOM 696 O O . LEU A 1 89 ? -4.858 10.307 34.709 1.00 80.12 89 LEU A O 1
ATOM 700 N N . ARG A 1 90 ? -2.776 10.839 34.029 1.00 81.44 90 ARG A N 1
ATOM 701 C CA . ARG A 1 90 ? -2.109 10.179 35.160 1.00 81.44 90 ARG A CA 1
ATOM 702 C C . ARG A 1 90 ? -2.530 10.793 36.494 1.00 81.44 90 ARG A C 1
ATOM 704 O O . ARG A 1 90 ? -2.862 10.059 37.420 1.00 81.44 90 ARG A O 1
ATOM 711 N N . ALA A 1 91 ? -2.611 12.122 36.582 1.00 81.62 91 ALA A N 1
ATOM 712 C CA . ALA A 1 91 ? -3.085 12.794 37.792 1.00 81.62 91 ALA A CA 1
ATOM 713 C C . ALA A 1 91 ? -4.534 12.407 38.156 1.00 81.62 91 ALA A C 1
ATOM 715 O O . ALA A 1 91 ? -4.856 12.252 39.332 1.00 81.62 91 ALA A O 1
ATOM 716 N N . ILE A 1 92 ? -5.412 12.203 37.172 1.00 78.06 92 ILE A N 1
ATOM 717 C CA . ILE A 1 92 ? -6.793 11.740 37.405 1.00 78.06 92 ILE A CA 1
ATOM 718 C C . ILE A 1 92 ? -6.821 10.282 37.854 1.00 78.06 92 ILE A C 1
ATOM 720 O O . ILE A 1 92 ? -7.568 9.939 38.768 1.00 78.06 92 ILE A O 1
ATOM 724 N N . CYS A 1 93 ? -5.984 9.442 37.251 1.00 79.50 93 CYS A N 1
ATOM 725 C CA . CYS A 1 93 ? -5.845 8.032 37.603 1.00 79.50 93 CYS A CA 1
ATOM 726 C C . CYS A 1 93 ? -5.415 7.853 39.064 1.00 79.50 93 CYS A C 1
ATOM 728 O O . CYS A 1 93 ? -6.057 7.105 39.803 1.00 79.50 93 CYS A O 1
ATOM 730 N N . LEU A 1 94 ? -4.438 8.649 39.514 1.00 77.69 94 LEU A N 1
ATOM 731 C CA . LEU A 1 94 ? -4.002 8.706 40.916 1.00 77.69 94 LEU A CA 1
ATOM 732 C C . LEU A 1 94 ? -5.119 9.126 41.882 1.00 77.69 94 LEU A C 1
ATOM 734 O O . LEU A 1 94 ? -5.072 8.796 43.066 1.00 77.69 94 LEU A O 1
ATOM 738 N N . ASN A 1 95 ? -6.142 9.827 41.392 1.00 76.19 95 ASN A N 1
ATOM 739 C CA . ASN A 1 95 ? -7.280 10.251 42.197 1.00 76.19 95 ASN A CA 1
ATOM 740 C C . ASN A 1 95 ? -8.405 9.205 42.270 1.00 76.19 95 ASN A C 1
ATOM 742 O O . ASN A 1 95 ? -9.486 9.531 42.759 1.00 76.19 95 ASN A O 1
ATOM 746 N N . GLY A 1 96 ? -8.160 7.955 41.859 1.00 81.81 96 GLY A N 1
ATOM 747 C CA . GLY A 1 96 ? -9.024 6.805 42.137 1.00 81.81 96 GLY A CA 1
ATOM 748 C C . GLY A 1 96 ? -10.061 6.543 41.052 1.00 81.81 96 GLY A C 1
ATOM 749 O O . GLY A 1 96 ? -11.259 6.652 41.312 1.00 81.81 96 GLY A O 1
ATOM 750 N N . VAL A 1 97 ? -9.600 6.219 39.843 1.00 88.94 97 VAL A N 1
ATOM 751 C CA . VAL A 1 97 ? -10.434 5.636 38.780 1.00 88.94 97 VAL A CA 1
ATOM 752 C C . VAL A 1 97 ? -10.698 4.169 39.120 1.00 88.94 97 VAL A C 1
ATOM 754 O O . VAL A 1 97 ? -9.762 3.404 39.287 1.00 88.94 97 VAL A O 1
ATOM 757 N N . ASP A 1 98 ? -11.962 3.752 39.191 1.00 91.56 98 ASP A N 1
ATOM 758 C CA . ASP A 1 98 ? -12.316 2.360 39.511 1.00 91.56 98 ASP A CA 1
ATOM 759 C C . ASP A 1 98 ? -12.306 1.453 38.272 1.00 91.56 98 ASP A C 1
ATOM 761 O O . ASP A 1 98 ? -12.208 0.225 38.372 1.00 91.56 98 ASP A O 1
ATOM 765 N N . ARG A 1 99 ? -12.517 2.042 37.089 1.00 93.81 99 ARG A N 1
ATOM 766 C CA . ARG A 1 99 ? -12.668 1.317 35.825 1.00 93.81 99 ARG A CA 1
ATOM 767 C C . ARG A 1 99 ? -12.047 2.083 34.670 1.00 93.81 99 ARG A C 1
ATOM 769 O O . ARG A 1 99 ? -12.364 3.254 34.476 1.00 93.81 99 ARG A O 1
ATOM 776 N N . ILE A 1 100 ? -11.261 1.388 33.862 1.00 94.25 100 ILE A N 1
ATOM 777 C CA . ILE A 1 100 ? -10.822 1.847 32.548 1.00 94.25 100 ILE A CA 1
ATOM 778 C C . ILE A 1 100 ? -11.569 1.019 31.508 1.00 94.25 100 ILE A C 1
ATOM 780 O O . ILE A 1 100 ? -11.537 -0.210 31.543 1.00 94.25 100 ILE A O 1
ATOM 784 N N . VAL A 1 101 ? -12.258 1.689 30.599 1.00 95.94 101 VAL A N 1
ATOM 785 C CA . VAL A 1 101 ? -12.934 1.091 29.452 1.00 95.94 101 VAL A CA 1
ATOM 786 C C . VAL A 1 101 ? -12.229 1.593 28.207 1.00 95.94 101 VAL A C 1
ATOM 788 O O . VAL A 1 101 ? -12.017 2.790 28.069 1.00 95.94 101 VAL A O 1
ATOM 791 N N . VAL A 1 102 ? -11.859 0.695 27.311 1.00 96.44 102 VAL A N 1
ATOM 792 C CA . VAL A 1 102 ? -11.233 1.034 26.039 1.00 96.44 102 VAL A CA 1
ATOM 793 C C . VAL A 1 102 ? -12.129 0.540 24.921 1.00 96.44 102 VAL A C 1
ATOM 795 O O . VAL A 1 102 ? -12.343 -0.664 24.798 1.00 96.44 102 VAL A O 1
ATOM 798 N N . ASP A 1 103 ? -12.642 1.464 24.121 1.00 96.50 103 ASP A N 1
ATOM 799 C CA . ASP A 1 103 ? -13.376 1.159 22.900 1.00 96.50 103 ASP A CA 1
ATOM 800 C C . ASP A 1 103 ? -12.428 0.915 21.721 1.00 96.50 103 ASP A C 1
ATOM 802 O O . ASP A 1 103 ? -11.301 1.411 21.714 1.00 96.50 103 ASP A O 1
ATOM 806 N N . GLU A 1 104 ? -12.872 0.119 20.749 1.00 94.94 104 GLU A N 1
ATOM 807 C CA . GLU A 1 104 ? -12.050 -0.381 19.636 1.00 94.94 104 GLU A CA 1
ATOM 808 C C . GLU A 1 104 ? -10.679 -0.914 20.083 1.00 94.94 104 GLU A C 1
ATOM 810 O O . GLU A 1 104 ? -9.627 -0.609 19.523 1.00 94.94 104 GLU A O 1
ATOM 815 N N . PHE A 1 105 ? -10.688 -1.762 21.114 1.00 95.06 105 PHE A N 1
ATOM 816 C CA . PHE A 1 105 ? -9.496 -2.268 21.797 1.00 95.06 105 PHE A CA 1
ATOM 817 C C . PHE A 1 105 ? -8.449 -2.891 20.859 1.00 95.06 105 PHE A C 1
ATOM 819 O O . PHE A 1 105 ? -7.255 -2.869 21.153 1.00 95.06 105 PHE A O 1
ATOM 826 N N . HIS A 1 106 ? -8.872 -3.416 19.707 1.00 93.38 106 HIS A N 1
ATOM 827 C CA . HIS A 1 106 ? -7.964 -3.962 18.703 1.00 93.38 106 HIS A CA 1
ATOM 828 C C . HIS A 1 106 ? -7.000 -2.911 18.114 1.00 93.38 106 HIS A C 1
ATOM 830 O O . HIS A 1 106 ? -5.889 -3.280 17.737 1.00 93.38 106 HIS A O 1
ATOM 836 N N . GLU A 1 107 ? -7.351 -1.618 18.108 1.00 90.81 107 GLU A N 1
ATOM 837 C CA . GLU A 1 107 ? -6.464 -0.530 17.659 1.00 90.81 107 GLU A CA 1
ATOM 838 C C . GLU A 1 107 ? -5.260 -0.315 18.599 1.00 90.81 107 GLU A C 1
ATOM 840 O O . GLU A 1 107 ? -4.204 0.162 18.168 1.00 90.81 107 GLU A O 1
ATOM 845 N N . ILE A 1 108 ? -5.386 -0.679 19.883 1.00 90.19 108 ILE A N 1
ATOM 846 C CA . ILE A 1 108 ? -4.267 -0.656 20.843 1.00 90.19 108 ILE A CA 1
ATOM 847 C C . ILE A 1 108 ? -3.343 -1.860 20.638 1.00 90.19 108 ILE A C 1
ATOM 849 O O . ILE A 1 108 ? -2.137 -1.759 20.857 1.00 90.19 108 ILE A O 1
ATOM 853 N N . LEU A 1 109 ? -3.904 -2.993 20.214 1.00 90.25 109 LEU A N 1
ATOM 854 C CA . LEU A 1 109 ? -3.181 -4.256 20.051 1.00 90.25 109 LEU A CA 1
ATOM 855 C C . LEU A 1 109 ? -2.408 -4.361 18.732 1.00 90.25 109 LEU A C 1
ATOM 857 O O . LEU A 1 109 ? -1.589 -5.276 18.575 1.00 90.25 109 LEU A O 1
ATOM 861 N N . ASP A 1 110 ? -2.682 -3.473 17.775 1.00 85.94 110 ASP A N 1
ATOM 862 C CA . ASP A 1 110 ? -2.010 -3.479 16.482 1.00 85.94 110 ASP A CA 1
ATOM 863 C C . ASP A 1 110 ? -0.481 -3.397 16.655 1.00 85.94 110 ASP A C 1
ATOM 865 O O . ASP A 1 110 ? 0.048 -2.663 17.488 1.00 85.94 110 ASP A O 1
ATOM 869 N N . SER A 1 111 ? 0.252 -4.193 15.878 1.00 62.41 111 SER A N 1
ATOM 870 C CA . SER A 1 111 ? 1.709 -4.364 15.995 1.00 62.41 111 SER A CA 1
ATOM 871 C C . SER A 1 111 ? 2.485 -3.077 15.726 1.00 62.41 111 SER A C 1
ATOM 873 O O . SER A 1 111 ? 3.570 -2.895 16.276 1.00 62.41 111 SER A O 1
ATOM 875 N N . ALA A 1 112 ? 1.920 -2.168 14.927 1.00 63.59 112 ALA A N 1
ATOM 876 C CA . ALA A 1 112 ? 2.472 -0.831 14.716 1.00 63.59 112 ALA A CA 1
ATOM 877 C C . ALA A 1 112 ? 2.366 0.069 15.969 1.00 63.59 112 ALA A C 1
ATOM 879 O O . ALA A 1 112 ? 3.025 1.105 16.050 1.00 63.59 112 ALA A O 1
ATOM 880 N N . SER A 1 113 ? 1.574 -0.348 16.962 1.00 65.50 113 SER A N 1
ATOM 881 C CA . SER A 1 113 ? 1.143 0.437 18.120 1.00 65.50 113 SER A CA 1
ATOM 882 C C . SER A 1 113 ? 1.666 -0.100 19.458 1.00 65.50 113 SER A C 1
ATOM 884 O O . SER A 1 113 ? 1.064 0.175 20.494 1.00 65.50 113 SER A O 1
ATOM 886 N N . SER A 1 114 ? 2.799 -0.816 19.492 1.00 75.56 114 SER A N 1
ATOM 887 C CA . SER A 1 114 ? 3.360 -1.382 20.739 1.00 75.56 114 SER A CA 1
ATOM 888 C C . SER A 1 114 ? 3.511 -0.358 21.879 1.00 75.56 114 SER A C 1
ATOM 890 O O . SER A 1 114 ? 3.306 -0.688 23.046 1.00 75.56 114 SER A O 1
ATOM 892 N N . GLY A 1 115 ? 3.774 0.911 21.548 1.00 85.56 115 GLY A N 1
ATOM 893 C CA . GLY A 1 115 ? 3.821 2.004 22.524 1.00 85.56 115 GLY A CA 1
ATOM 894 C C . GLY A 1 115 ? 2.478 2.316 23.200 1.00 85.56 115 GLY A C 1
ATOM 895 O O . GLY A 1 115 ? 2.473 2.682 24.373 1.00 85.56 115 GLY A O 1
ATOM 896 N N . ARG A 1 116 ? 1.340 2.139 22.511 1.00 88.38 116 ARG A N 1
ATOM 897 C CA . ARG A 1 116 ? 0.002 2.386 23.083 1.00 88.38 116 ARG A CA 1
ATOM 898 C C . ARG A 1 116 ? -0.367 1.335 24.120 1.00 88.38 116 ARG A C 1
ATOM 900 O O . ARG A 1 116 ? -0.929 1.679 25.155 1.00 88.38 116 ARG A O 1
ATOM 907 N N . LEU A 1 117 ? -0.039 0.073 23.847 1.00 90.25 117 LEU A N 1
ATOM 908 C CA . LEU A 1 117 ? -0.270 -1.025 24.782 1.00 90.25 117 LEU A CA 1
ATOM 909 C C . LEU A 1 117 ? 0.509 -0.808 26.083 1.00 90.25 117 LEU A C 1
ATOM 911 O O . LEU A 1 117 ? -0.073 -0.887 27.164 1.00 90.25 117 LEU A O 1
ATOM 915 N N . LEU A 1 118 ? 1.793 -0.459 25.970 1.0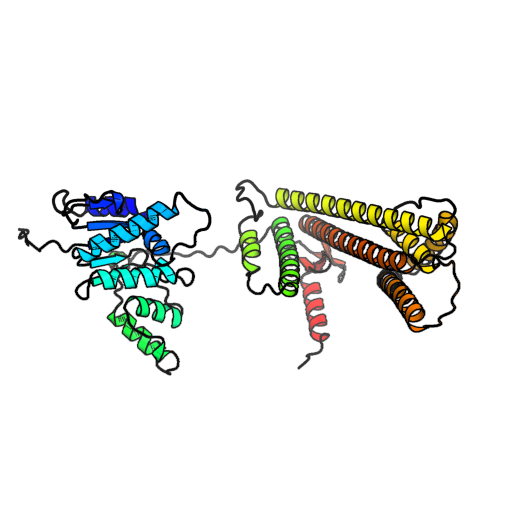0 89.69 118 LEU A N 1
ATOM 916 C CA . LEU A 1 118 ? 2.626 -0.144 27.128 1.00 89.69 118 LEU A CA 1
ATOM 917 C C . LEU A 1 118 ? 2.062 1.050 27.913 1.00 89.69 118 LEU A C 1
ATOM 919 O O . LEU A 1 118 ? 1.905 0.969 29.127 1.00 89.69 118 LEU A O 1
ATOM 923 N N . ALA A 1 119 ? 1.680 2.129 27.222 1.00 89.50 119 ALA A N 1
ATOM 924 C CA . ALA A 1 119 ? 1.076 3.298 27.858 1.00 89.50 119 ALA A CA 1
ATOM 925 C C . ALA A 1 119 ? -0.237 2.967 28.590 1.00 89.50 119 ALA A C 1
ATOM 927 O O . ALA A 1 119 ? -0.470 3.478 29.684 1.00 89.50 119 ALA A O 1
ATOM 928 N N . LEU A 1 120 ? -1.082 2.094 28.028 1.00 91.31 120 LEU A N 1
ATOM 929 C CA . LEU A 1 120 ? -2.296 1.621 28.698 1.00 91.31 120 LEU A CA 1
ATOM 930 C C . LEU A 1 120 ? -1.966 0.814 29.959 1.00 91.31 120 LEU A C 1
ATOM 932 O O . LEU A 1 120 ? -2.615 0.998 30.986 1.00 91.31 120 LEU A O 1
ATOM 936 N N . GLN A 1 121 ? -0.976 -0.077 29.893 1.00 91.75 121 GLN A N 1
ATOM 937 C CA . GLN A 1 121 ? -0.553 -0.880 31.042 1.00 91.75 121 GLN A CA 1
ATOM 938 C C . GLN A 1 121 ? 0.033 -0.014 32.161 1.00 91.75 121 GLN A C 1
ATOM 940 O O . GLN A 1 121 ? -0.253 -0.273 33.331 1.00 91.75 121 GLN A O 1
ATOM 945 N N . GLU A 1 122 ? 0.819 1.010 31.815 1.00 90.69 122 GLU A N 1
ATOM 946 C CA . GLU A 1 122 ? 1.333 2.001 32.765 1.00 90.69 122 GLU A CA 1
ATOM 947 C C . GLU A 1 122 ? 0.192 2.795 33.402 1.00 90.69 122 GLU A C 1
ATOM 949 O O . GLU A 1 122 ? 0.112 2.872 34.624 1.00 90.69 122 GLU A O 1
ATOM 954 N N . LEU A 1 123 ? -0.742 3.306 32.594 1.00 89.50 123 LEU A N 1
ATOM 955 C CA . LEU A 1 123 ? -1.922 4.017 33.086 1.00 89.50 123 LEU A CA 1
ATOM 956 C C . LEU A 1 123 ? -2.756 3.141 34.031 1.00 89.50 123 LEU A C 1
ATOM 958 O O . LEU A 1 123 ? -3.189 3.587 35.090 1.00 89.50 123 LEU A O 1
ATOM 962 N N . TRP A 1 124 ? -2.962 1.876 33.663 1.00 92.62 124 TRP A N 1
ATOM 963 C CA . TRP A 1 124 ? -3.695 0.921 34.486 1.00 92.62 124 TRP A CA 1
ATOM 964 C C . TRP A 1 124 ? -2.959 0.603 35.792 1.00 92.62 124 TRP A C 1
ATOM 966 O O . TRP A 1 124 ? -3.598 0.480 36.836 1.00 92.62 124 TRP A O 1
ATOM 976 N N . ALA A 1 125 ? -1.626 0.510 35.761 1.00 90.50 125 ALA A N 1
ATOM 977 C CA . ALA A 1 125 ? -0.818 0.368 36.968 1.00 90.50 125 ALA A CA 1
ATOM 978 C C . ALA A 1 125 ? -0.925 1.606 37.878 1.00 90.50 125 ALA A C 1
ATOM 980 O O . ALA A 1 125 ? -1.072 1.439 39.089 1.00 90.50 125 ALA A O 1
ATOM 981 N N . ASP A 1 126 ? -0.935 2.812 37.303 1.00 89.38 126 ASP A N 1
ATOM 982 C CA . ASP A 1 126 ? -1.063 4.082 38.033 1.00 89.38 126 ASP A CA 1
ATOM 983 C C . ASP A 1 126 ? -2.429 4.220 38.742 1.00 89.38 126 ASP A C 1
ATOM 985 O O . ASP A 1 126 ? -2.510 4.842 39.801 1.00 89.38 126 ASP A O 1
ATOM 989 N N . CYS A 1 127 ? -3.500 3.607 38.219 1.00 88.38 127 CYS A N 1
ATOM 990 C CA . CYS A 1 127 ? -4.809 3.562 38.892 1.00 88.38 127 CYS A CA 1
ATOM 991 C C . CYS A 1 127 ? -4.862 2.598 40.098 1.00 88.38 127 CYS A C 1
ATOM 993 O O . CYS A 1 127 ? -5.798 2.655 40.896 1.00 88.38 127 CYS A O 1
ATOM 995 N N . GLY A 1 128 ? -3.891 1.689 40.237 1.00 88.00 128 GLY A N 1
ATOM 996 C CA . GLY A 1 128 ? -3.828 0.696 41.314 1.00 88.00 128 GLY A CA 1
ATOM 997 C C . GLY A 1 128 ? -4.589 -0.613 41.046 1.00 88.00 128 GLY A C 1
ATOM 998 O O . GLY A 1 128 ? -5.426 -0.717 40.150 1.00 88.00 128 GLY A O 1
ATOM 999 N N . GLU A 1 129 ? -4.301 -1.635 41.864 1.00 83.94 129 GLU A N 1
ATOM 1000 C CA . GLU A 1 129 ? -4.732 -3.036 41.663 1.00 83.94 129 GLU A CA 1
ATOM 1001 C C . GLU A 1 129 ? -6.252 -3.258 41.682 1.00 83.94 129 GLU A C 1
ATOM 1003 O O . GLU A 1 129 ? -6.743 -4.225 41.104 1.00 83.94 129 GLU A O 1
ATOM 1008 N N . ALA A 1 130 ? -7.011 -2.372 42.332 1.00 79.94 130 ALA A N 1
ATOM 1009 C CA . ALA A 1 130 ? -8.470 -2.472 42.408 1.00 79.94 130 ALA A CA 1
ATOM 1010 C C . ALA A 1 130 ? -9.180 -2.038 41.110 1.00 79.94 130 ALA A C 1
ATOM 1012 O O . ALA A 1 130 ? -10.389 -2.243 40.968 1.00 79.94 130 ALA A O 1
ATOM 1013 N N . THR A 1 131 ? -8.445 -1.441 40.171 1.00 91.75 131 THR A N 1
ATOM 1014 C CA . THR A 1 131 ? -9.000 -0.887 38.937 1.00 91.75 131 THR A CA 1
ATOM 1015 C C . THR A 1 131 ? -9.288 -1.988 37.931 1.00 91.75 131 THR A C 1
ATOM 1017 O O . THR A 1 131 ? -8.389 -2.727 37.528 1.00 91.75 131 THR A O 1
ATOM 1020 N N . ALA A 1 132 ? -10.530 -2.073 37.460 1.00 93.69 132 ALA A N 1
ATOM 1021 C CA . ALA A 1 132 ? -10.886 -3.013 36.401 1.00 93.69 132 ALA A CA 1
ATOM 1022 C C . ALA A 1 132 ? -10.577 -2.429 35.012 1.00 93.69 132 ALA A C 1
ATOM 1024 O O . ALA A 1 132 ? -10.981 -1.304 34.718 1.00 93.69 132 ALA A O 1
ATOM 1025 N N . LEU A 1 133 ? -9.940 -3.213 34.141 1.00 95.00 133 LEU A N 1
ATOM 1026 C CA . LEU A 1 133 ? -9.726 -2.881 32.731 1.00 95.00 133 LEU A CA 1
ATOM 1027 C C . LEU A 1 133 ? -10.715 -3.653 31.847 1.00 95.00 133 LEU A C 1
ATOM 1029 O O . LEU A 1 133 ? -10.828 -4.872 31.959 1.00 95.00 133 LEU A O 1
ATOM 1033 N N . TRP A 1 134 ? -11.406 -2.949 30.954 1.00 95.94 134 TRP A N 1
ATOM 1034 C CA . TRP A 1 134 ? -12.348 -3.508 29.985 1.00 95.94 134 TRP A CA 1
ATOM 1035 C C . TRP A 1 134 ? -11.936 -3.107 28.570 1.00 95.94 134 TRP A C 1
ATOM 1037 O O . TRP A 1 134 ? -11.884 -1.920 28.268 1.00 95.94 134 TRP A O 1
ATOM 1047 N N . GLY A 1 135 ? -11.682 -4.085 27.700 1.00 95.62 135 GLY A N 1
ATOM 1048 C CA . GLY A 1 135 ? -11.491 -3.861 26.266 1.00 95.62 135 GLY A CA 1
ATOM 1049 C C . GLY A 1 135 ? -12.756 -4.224 25.493 1.00 95.62 135 GLY A C 1
ATOM 1050 O O . GLY A 1 135 ? -13.224 -5.359 25.582 1.00 95.62 135 GLY A O 1
ATOM 1051 N N . LEU A 1 136 ? -13.316 -3.275 24.747 1.00 95.94 136 LEU A N 1
ATOM 1052 C CA . LEU A 1 136 ? -14.464 -3.474 23.865 1.00 95.94 136 LEU A CA 1
ATOM 1053 C C . LEU A 1 136 ? -13.963 -3.546 22.422 1.00 95.94 136 LEU A C 1
ATOM 1055 O O . LEU A 1 136 ? -13.197 -2.696 21.985 1.00 95.94 136 LEU A O 1
ATOM 1059 N N . THR A 1 137 ? -14.349 -4.580 21.680 1.00 94.44 137 THR A N 1
ATOM 1060 C CA . THR A 1 137 ? -13.997 -4.713 20.262 1.00 94.44 137 THR A CA 1
ATOM 1061 C C . THR A 1 137 ? -15.018 -5.587 19.547 1.00 94.44 137 THR A C 1
ATOM 1063 O O . THR A 1 137 ? -15.444 -6.612 20.086 1.00 94.44 137 THR A O 1
ATOM 1066 N N . GLY A 1 138 ? -15.411 -5.190 18.336 1.00 91.62 138 GLY A N 1
ATOM 1067 C CA . GLY A 1 138 ? -16.218 -6.030 17.445 1.00 91.62 138 GLY A CA 1
ATOM 1068 C C . GLY A 1 138 ? -15.387 -7.065 16.680 1.00 91.62 138 GLY A C 1
ATOM 1069 O O . GLY A 1 138 ? -15.897 -8.121 16.314 1.00 91.62 138 GLY A O 1
ATOM 1070 N N . THR A 1 139 ? -14.098 -6.788 16.473 1.00 90.75 139 THR A N 1
ATOM 1071 C CA . THR A 1 139 ? -13.192 -7.565 15.614 1.00 90.75 139 THR A CA 1
ATOM 1072 C C . THR A 1 139 ? -11.888 -7.891 16.351 1.00 90.75 139 THR A C 1
ATOM 1074 O O . THR A 1 139 ? -10.836 -7.324 16.045 1.00 90.75 139 THR A O 1
ATOM 1077 N N . PRO A 1 140 ? -11.916 -8.765 17.376 1.00 92.12 140 PRO A N 1
ATOM 1078 C CA . PRO A 1 140 ? -10.695 -9.157 18.071 1.00 92.12 140 PRO A CA 1
ATOM 1079 C C . PRO A 1 140 ? -9.729 -9.878 17.107 1.00 92.12 140 PRO A C 1
ATOM 1081 O O . PRO A 1 140 ? -10.170 -10.713 16.310 1.00 92.12 140 PRO A O 1
ATOM 1084 N N . PRO A 1 141 ? -8.411 -9.608 17.169 1.00 91.00 141 PRO A N 1
ATOM 1085 C CA . PRO A 1 141 ? -7.438 -10.272 16.310 1.00 91.00 141 PRO A CA 1
ATOM 1086 C C . PRO A 1 141 ? -7.194 -11.707 16.809 1.00 91.00 141 PRO A C 1
ATOM 1088 O O . PRO A 1 141 ? -6.354 -11.954 17.672 1.00 91.00 141 PRO A O 1
ATOM 1091 N N . LEU A 1 142 ? -7.961 -12.662 16.278 1.00 93.56 142 LEU A N 1
ATOM 1092 C CA . LEU A 1 142 ? -7.949 -14.077 16.690 1.00 93.56 142 LEU A CA 1
ATOM 1093 C C . LEU A 1 142 ? -7.371 -15.024 15.619 1.00 93.56 142 LEU A C 1
ATOM 1095 O O . LEU A 1 142 ? -7.569 -16.235 15.690 1.00 93.56 142 LEU A O 1
ATOM 1099 N N . SER A 1 143 ? -6.669 -14.490 14.613 1.00 91.81 143 SER A N 1
ATOM 1100 C CA . SER A 1 143 ? -6.131 -15.261 13.477 1.00 91.81 143 SER A CA 1
ATOM 1101 C C . SER A 1 143 ? -5.034 -16.253 13.863 1.00 91.81 143 SER A C 1
ATOM 1103 O O . SER A 1 143 ? -4.863 -17.280 13.207 1.00 91.81 143 SER A O 1
ATOM 1105 N N . ASP A 1 144 ? -4.268 -15.945 14.908 1.00 92.81 144 ASP A N 1
ATOM 1106 C CA . ASP A 1 144 ? -3.095 -16.708 15.317 1.00 92.81 144 ASP A CA 1
ATOM 1107 C C . ASP A 1 144 ? -2.794 -16.548 16.816 1.00 92.81 144 ASP A C 1
ATOM 1109 O O . ASP A 1 144 ? -3.292 -15.649 17.497 1.00 92.81 144 ASP A O 1
ATOM 1113 N N . PHE A 1 145 ? -1.938 -17.435 17.333 1.00 94.56 145 PHE A N 1
ATOM 1114 C CA . PHE A 1 145 ? -1.534 -17.443 18.740 1.00 94.56 145 PHE A CA 1
ATOM 1115 C C . PHE A 1 145 ? -0.854 -16.140 19.177 1.00 94.56 145 PHE A C 1
ATOM 1117 O O . PHE A 1 145 ? -1.060 -15.702 20.303 1.00 94.56 145 PHE A O 1
ATOM 1124 N N . ALA A 1 146 ? -0.043 -15.516 18.316 1.00 92.56 146 ALA A N 1
ATOM 1125 C CA . ALA A 1 146 ? 0.677 -14.297 18.679 1.00 92.56 146 ALA A CA 1
ATOM 1126 C C . ALA A 1 146 ? -0.292 -13.128 18.907 1.00 92.56 146 ALA A C 1
ATOM 1128 O O . ALA A 1 146 ? -0.085 -12.317 19.807 1.00 92.56 146 ALA A O 1
ATOM 1129 N N . SER A 1 147 ? -1.372 -13.069 18.134 1.00 92.62 147 SER A N 1
ATOM 1130 C CA . SER A 1 147 ? -2.433 -12.079 18.284 1.00 92.62 147 SER A CA 1
ATOM 1131 C C . SER A 1 147 ? -3.241 -12.290 19.569 1.00 92.62 147 SER A C 1
ATOM 1133 O O . SER A 1 147 ? -3.451 -11.330 20.309 1.00 92.62 147 SER A O 1
ATOM 1135 N N . VAL A 1 148 ? -3.564 -13.538 19.930 1.00 95.19 148 VAL A N 1
ATOM 1136 C CA . VAL A 1 148 ? -4.185 -13.845 21.236 1.00 95.19 148 VAL A CA 1
ATOM 1137 C C . VAL A 1 148 ? -3.231 -13.559 22.400 1.00 95.19 148 VAL A C 1
ATOM 1139 O O . VAL A 1 148 ? -3.640 -13.004 23.418 1.00 95.19 148 VAL A O 1
ATOM 1142 N N . ALA A 1 149 ? -1.943 -13.866 22.247 1.00 94.38 149 ALA A N 1
ATOM 1143 C CA . ALA A 1 149 ? -0.933 -13.570 23.256 1.00 94.38 149 ALA A CA 1
ATOM 1144 C C . ALA A 1 149 ? -0.772 -12.063 23.506 1.00 94.38 149 ALA A C 1
ATOM 1146 O O . ALA A 1 149 ? -0.557 -11.674 24.648 1.00 94.38 149 ALA A O 1
ATOM 1147 N N . ARG A 1 150 ? -0.945 -11.211 22.486 1.00 92.75 150 ARG A N 1
ATOM 1148 C CA . ARG A 1 150 ? -0.986 -9.746 22.663 1.00 92.75 150 ARG A CA 1
ATOM 1149 C C . ARG A 1 150 ? -2.220 -9.275 23.432 1.00 92.75 150 ARG A C 1
ATOM 1151 O O . ARG A 1 150 ? -2.103 -8.396 24.280 1.00 92.75 150 ARG A O 1
ATOM 1158 N N . ILE A 1 151 ? -3.390 -9.871 23.178 1.00 94.38 151 ILE A N 1
ATOM 1159 C CA . ILE A 1 151 ? -4.583 -9.612 24.004 1.00 94.38 151 ILE A CA 1
ATOM 1160 C C . ILE A 1 151 ? -4.270 -9.967 25.463 1.00 94.38 151 ILE A C 1
ATOM 1162 O O . ILE A 1 151 ? -4.533 -9.175 26.360 1.00 94.38 151 ILE A O 1
ATOM 1166 N N . ALA A 1 152 ? -3.657 -11.129 25.695 1.00 94.56 152 ALA A N 1
ATOM 1167 C CA . ALA A 1 152 ? -3.284 -11.592 27.026 1.00 94.56 152 ALA A CA 1
ATOM 1168 C C . ALA A 1 152 ? -2.279 -10.683 27.734 1.00 94.56 152 ALA A C 1
ATOM 1170 O O . ALA A 1 152 ? -2.464 -10.363 28.910 1.00 94.56 152 ALA A O 1
ATOM 1171 N N . GLU A 1 153 ? -1.279 -10.199 27.004 1.00 93.25 153 GLU A N 1
ATOM 1172 C CA . GLU A 1 153 ? -0.292 -9.246 27.498 1.00 93.25 153 GLU A CA 1
ATOM 1173 C C . GLU A 1 153 ? -0.961 -7.977 28.041 1.00 93.25 153 GLU A C 1
ATOM 1175 O O . GLU A 1 153 ? -0.612 -7.518 29.130 1.00 93.25 153 GLU A O 1
ATOM 1180 N N . ALA A 1 154 ? -1.996 -7.461 27.372 1.00 91.94 154 ALA A N 1
ATOM 1181 C CA . ALA A 1 154 ? -2.749 -6.301 27.853 1.00 91.94 154 ALA A CA 1
ATOM 1182 C C . ALA A 1 154 ? -3.371 -6.508 29.245 1.00 91.94 154 ALA A C 1
ATOM 1184 O O . ALA A 1 154 ? -3.464 -5.566 30.030 1.00 91.94 154 ALA A O 1
ATOM 1185 N N . PHE A 1 155 ? -3.718 -7.752 29.581 1.00 91.69 155 PHE A N 1
ATOM 1186 C CA . PHE A 1 155 ? -4.242 -8.155 30.887 1.00 91.69 155 PHE A CA 1
ATOM 1187 C C . PHE A 1 155 ? -3.166 -8.734 31.820 1.00 91.69 155 PHE A C 1
ATOM 1189 O O . PHE A 1 155 ? -3.499 -9.372 32.817 1.00 91.69 155 PHE A O 1
ATOM 1196 N N . LYS A 1 156 ? -1.878 -8.498 31.523 1.00 91.19 156 LYS A N 1
ATOM 1197 C CA . LYS A 1 156 ? -0.710 -8.988 32.282 1.00 91.19 156 LYS A CA 1
ATOM 1198 C C . LYS A 1 156 ? -0.633 -10.521 32.368 1.00 91.19 156 LYS A C 1
ATOM 1200 O O . LYS A 1 156 ? -0.108 -11.069 33.335 1.00 91.19 156 LYS A O 1
ATOM 1205 N N . ILE A 1 157 ? -1.141 -11.217 31.351 1.00 92.75 157 ILE A N 1
ATOM 1206 C CA . ILE A 1 157 ? -1.050 -12.673 31.212 1.00 92.75 157 ILE A CA 1
ATOM 1207 C C . ILE A 1 157 ? 0.020 -12.986 30.159 1.00 92.75 157 ILE A C 1
ATOM 1209 O O . ILE A 1 157 ? -0.173 -12.732 28.971 1.00 92.75 157 ILE A O 1
ATOM 1213 N N . ASP A 1 158 ? 1.145 -13.567 30.578 1.00 93.12 158 ASP A N 1
ATOM 1214 C CA . ASP A 1 158 ? 2.215 -13.972 29.659 1.00 93.12 158 ASP A CA 1
ATOM 1215 C C . ASP A 1 158 ? 1.895 -15.320 28.997 1.00 93.12 158 ASP A C 1
ATOM 1217 O O . ASP A 1 158 ? 2.249 -16.392 29.492 1.00 93.12 158 ASP A O 1
ATOM 1221 N N . LEU A 1 159 ? 1.220 -15.267 27.846 1.00 93.88 159 LEU A N 1
ATOM 1222 C CA . LEU A 1 159 ? 1.042 -16.449 27.001 1.00 93.88 159 LEU A CA 1
ATOM 1223 C C . LEU A 1 159 ? 2.303 -16.799 26.193 1.00 93.88 159 LEU A C 1
ATOM 1225 O O . LEU A 1 159 ? 2.447 -17.944 25.765 1.00 93.88 159 LEU A O 1
ATOM 1229 N N . GLN A 1 160 ? 3.240 -15.869 25.984 1.00 91.88 160 GLN A N 1
ATOM 1230 C CA . GLN A 1 160 ? 4.425 -16.121 25.153 1.00 91.88 160 GLN A CA 1
ATOM 1231 C C . GLN A 1 160 ? 5.338 -17.189 25.763 1.00 91.88 160 GLN A C 1
ATOM 1233 O O . GLN A 1 160 ? 5.928 -17.978 25.016 1.00 91.88 160 GLN A O 1
ATOM 1238 N N . ALA A 1 161 ? 5.372 -17.294 27.095 1.00 91.88 161 ALA A N 1
ATOM 1239 C CA . ALA A 1 161 ? 6.044 -18.376 27.818 1.00 91.88 161 ALA A CA 1
ATOM 1240 C C . ALA A 1 161 ? 5.618 -19.787 27.352 1.00 91.88 161 ALA A C 1
ATOM 1242 O O . ALA A 1 161 ? 6.410 -20.732 27.402 1.00 91.88 161 ALA A O 1
ATOM 1243 N N . PHE A 1 162 ? 4.395 -19.928 26.832 1.00 91.69 162 PHE A N 1
ATOM 1244 C CA . PHE A 1 162 ? 3.812 -21.201 26.406 1.00 91.69 162 PHE A CA 1
ATOM 1245 C C . PHE A 1 162 ? 3.905 -21.442 24.895 1.00 91.69 162 PHE A C 1
ATOM 1247 O O . PHE A 1 162 ? 3.547 -22.518 24.430 1.00 91.69 162 PHE A O 1
ATOM 1254 N N . ARG A 1 163 ? 4.440 -20.500 24.101 1.00 92.00 163 ARG A N 1
ATOM 1255 C CA . ARG A 1 163 ? 4.423 -20.552 22.622 1.00 92.00 163 ARG A CA 1
ATOM 1256 C C . ARG A 1 163 ? 5.000 -21.838 22.015 1.00 92.00 163 ARG A C 1
ATOM 1258 O O . ARG A 1 163 ? 4.618 -22.219 20.913 1.00 92.00 163 ARG A O 1
ATOM 1265 N N . ARG A 1 164 ? 5.962 -22.474 22.692 1.00 93.25 164 ARG A N 1
ATOM 1266 C CA . ARG A 1 164 ? 6.635 -23.703 22.225 1.00 93.25 164 ARG A CA 1
ATOM 1267 C C . ARG A 1 164 ? 5.995 -24.993 22.746 1.00 93.25 164 ARG A C 1
ATOM 1269 O O . ARG A 1 164 ? 6.470 -26.070 22.395 1.00 93.25 164 ARG A O 1
ATOM 1276 N N . GLN A 1 165 ? 4.978 -24.898 23.597 1.00 93.56 165 GLN A N 1
ATOM 1277 C CA . GLN A 1 165 ? 4.295 -26.065 24.145 1.00 93.56 165 GLN A CA 1
ATOM 1278 C C . GLN A 1 165 ? 3.289 -26.618 23.129 1.00 93.56 165 GLN A C 1
ATOM 1280 O O . GLN A 1 165 ? 2.725 -25.875 22.323 1.00 93.56 165 GLN A O 1
ATOM 1285 N N . LEU A 1 166 ? 3.086 -27.938 23.142 1.00 90.25 166 LEU A N 1
ATOM 1286 C CA . LEU A 1 166 ? 2.190 -28.621 22.198 1.00 90.25 166 LEU A CA 1
ATOM 1287 C C . LEU A 1 166 ? 0.721 -28.194 22.373 1.00 90.25 166 LEU A C 1
ATOM 1289 O O . LEU A 1 166 ? -0.057 -28.269 21.426 1.00 90.25 166 LEU A O 1
ATOM 1293 N N . ASP A 1 167 ? 0.363 -27.709 23.560 1.00 94.62 167 ASP A N 1
ATOM 1294 C CA . ASP A 1 167 ? -0.970 -27.275 23.979 1.00 94.62 167 ASP A CA 1
ATOM 1295 C C . ASP A 1 167 ? -1.155 -25.746 23.969 1.00 94.62 167 ASP A C 1
ATOM 1297 O O . ASP A 1 167 ? -2.195 -25.251 24.403 1.00 94.62 167 ASP A O 1
ATOM 1301 N N . ALA A 1 168 ? -0.211 -24.975 23.410 1.00 93.38 168 ALA A N 1
ATOM 1302 C CA . ALA A 1 168 ? -0.268 -23.507 23.386 1.00 93.38 168 ALA A CA 1
ATOM 1303 C C . ALA A 1 168 ? -1.613 -22.962 22.864 1.00 93.38 168 ALA A C 1
ATOM 1305 O O . ALA A 1 168 ? -2.192 -22.033 23.426 1.00 93.38 168 ALA A O 1
ATOM 1306 N N . ARG A 1 169 ? -2.161 -23.573 21.806 1.00 93.88 169 ARG A N 1
ATOM 1307 C CA . ARG A 1 169 ? -3.462 -23.186 21.239 1.00 93.88 169 ARG A CA 1
ATOM 1308 C C . ARG A 1 169 ? -4.622 -23.432 22.207 1.00 93.88 169 ARG A C 1
ATOM 1310 O O . ARG A 1 169 ? -5.531 -22.612 22.277 1.00 93.88 169 ARG A O 1
ATOM 1317 N N . GLU A 1 170 ? -4.596 -24.542 22.937 1.00 95.50 170 GLU A N 1
ATOM 1318 C CA . GLU A 1 170 ? -5.625 -24.865 23.925 1.00 95.50 170 GLU A CA 1
ATOM 1319 C C . GLU A 1 170 ? -5.548 -23.907 25.119 1.00 95.50 170 GLU A C 1
ATOM 1321 O O . GLU A 1 170 ? -6.574 -23.409 25.578 1.00 95.50 170 GLU A O 1
ATOM 1326 N N . MET A 1 171 ? -4.337 -23.563 25.565 1.00 94.81 171 MET A N 1
ATOM 1327 C CA . MET A 1 171 ? -4.132 -22.553 26.606 1.00 94.81 171 MET A CA 1
ATOM 1328 C C . MET A 1 171 ? -4.653 -21.174 26.189 1.00 94.81 171 MET A C 1
ATOM 1330 O O . MET A 1 171 ? -5.333 -20.515 26.975 1.00 94.81 171 MET A O 1
ATOM 1334 N N . ALA A 1 172 ? -4.381 -20.756 24.949 1.00 95.62 172 ALA A N 1
ATOM 1335 C CA . ALA A 1 172 ? -4.902 -19.509 24.397 1.00 95.62 172 ALA A CA 1
ATOM 1336 C C . ALA A 1 172 ? -6.441 -19.501 24.356 1.00 95.62 172 ALA A C 1
ATOM 1338 O O . ALA A 1 172 ? -7.053 -18.509 24.746 1.00 95.62 172 ALA A O 1
ATOM 1339 N N . GLN A 1 173 ? -7.071 -20.614 23.961 1.00 94.94 173 GLN A N 1
ATOM 1340 C CA . GLN A 1 173 ? -8.531 -20.737 23.977 1.00 94.94 173 GLN A CA 1
ATOM 1341 C C . GLN A 1 173 ? -9.094 -20.658 25.401 1.00 94.94 173 GLN A C 1
ATOM 1343 O O . GLN A 1 173 ? -10.001 -19.871 25.641 1.00 94.94 173 GLN A O 1
ATOM 1348 N N . ARG A 1 174 ? -8.527 -21.400 26.362 1.00 94.81 174 ARG A N 1
ATOM 1349 C CA . ARG A 1 174 ? -8.971 -21.357 27.770 1.00 94.81 174 ARG A CA 1
ATOM 1350 C C . ARG A 1 174 ? -8.853 -19.959 28.370 1.00 94.81 174 ARG A C 1
ATOM 1352 O O . ARG A 1 174 ? -9.696 -19.554 29.164 1.00 94.81 174 ARG A O 1
ATOM 1359 N N . MET A 1 175 ? -7.802 -19.229 28.002 1.00 94.94 175 MET A N 1
ATOM 1360 C CA . MET A 1 175 ? -7.636 -17.838 28.399 1.00 94.94 175 MET A CA 1
ATOM 1361 C C . MET A 1 175 ? -8.760 -16.972 27.822 1.00 94.94 175 MET A C 1
ATOM 1363 O O . MET A 1 175 ? -9.401 -16.261 28.590 1.00 94.94 175 MET A O 1
ATOM 1367 N N . LEU A 1 176 ? -9.055 -17.080 26.521 1.00 94.69 176 LEU A N 1
ATOM 1368 C CA . LEU A 1 176 ? -10.168 -16.359 25.893 1.00 94.69 176 LEU A CA 1
ATOM 1369 C C . LEU A 1 176 ? -11.513 -16.709 26.533 1.00 94.69 176 LEU A C 1
ATOM 1371 O O . LEU A 1 176 ? -12.275 -15.802 26.841 1.00 94.69 176 LEU A O 1
ATOM 1375 N N . ASP A 1 177 ? -11.778 -17.985 26.804 1.00 92.81 177 ASP A N 1
ATOM 1376 C CA . ASP A 1 177 ? -13.013 -18.427 27.463 1.00 92.81 177 ASP A CA 1
ATOM 1377 C C . ASP A 1 177 ? -13.171 -17.816 28.868 1.00 92.81 177 ASP A C 1
ATOM 1379 O O . ASP A 1 177 ? -14.289 -17.631 29.349 1.00 92.81 177 ASP A O 1
ATOM 1383 N N . TYR A 1 178 ? -12.053 -17.493 29.528 1.00 92.19 178 TYR A N 1
ATOM 1384 C CA . TYR A 1 178 ? -12.034 -16.872 30.850 1.00 92.19 178 TYR A CA 1
ATOM 1385 C C . TYR A 1 178 ? -12.129 -15.338 30.802 1.00 92.19 178 TYR A C 1
ATOM 1387 O O . TYR A 1 178 ? -12.833 -14.748 31.622 1.00 92.19 178 TYR A O 1
ATOM 1395 N N . VAL A 1 179 ? -11.418 -14.678 29.877 1.00 89.81 179 VAL A N 1
ATOM 1396 C CA . VAL A 1 179 ? -11.309 -13.204 29.854 1.00 89.81 179 VAL A CA 1
ATOM 1397 C C . VAL A 1 179 ? -12.256 -12.521 28.875 1.00 89.81 179 VAL A C 1
ATOM 1399 O O . VAL A 1 179 ? -12.567 -11.343 29.050 1.00 89.81 179 VAL A O 1
ATOM 1402 N N . ALA A 1 180 ? -12.689 -13.218 27.826 1.00 91.88 180 ALA A N 1
ATOM 1403 C CA . ALA A 1 180 ? -13.486 -12.643 26.759 1.00 91.88 180 ALA A CA 1
ATOM 1404 C C . ALA A 1 180 ? -14.954 -13.024 26.927 1.00 91.88 180 ALA A C 1
ATOM 1406 O O . ALA A 1 180 ? -15.320 -14.168 27.188 1.00 91.88 180 ALA A O 1
ATOM 1407 N N . ARG A 1 181 ? -15.825 -12.039 26.720 1.00 90.19 181 ARG A N 1
ATOM 1408 C CA . ARG A 1 181 ? -17.269 -12.240 26.686 1.00 90.19 181 ARG A CA 1
ATOM 1409 C C . ARG A 1 181 ? -17.802 -11.782 25.342 1.00 90.19 181 ARG A C 1
ATOM 1411 O O . ARG A 1 181 ? -17.717 -10.604 25.012 1.00 90.19 181 ARG A O 1
ATOM 1418 N N . ALA A 1 182 ? -18.420 -12.699 24.608 1.00 87.62 182 ALA A N 1
ATOM 1419 C CA . ALA A 1 182 ? -19.189 -12.368 23.420 1.00 87.62 182 ALA A CA 1
ATOM 1420 C C . ALA A 1 182 ? -20.648 -12.094 23.813 1.00 87.62 182 ALA A C 1
ATOM 1422 O O . ALA A 1 182 ? -21.333 -12.960 24.359 1.00 87.62 182 ALA A O 1
ATOM 1423 N N . ASN A 1 183 ? -21.139 -10.888 23.532 1.00 80.19 183 ASN A N 1
ATOM 1424 C CA . ASN A 1 183 ? -22.565 -10.592 23.636 1.00 80.19 183 ASN A CA 1
ATOM 1425 C C . ASN A 1 183 ? -23.235 -10.992 22.317 1.00 80.19 183 ASN A C 1
ATOM 1427 O O . ASN A 1 183 ? -23.324 -10.193 21.391 1.00 80.19 183 ASN A O 1
ATOM 1431 N N . GLY A 1 184 ? -23.688 -12.243 22.219 1.00 72.25 184 GLY A N 1
ATOM 1432 C CA . GLY A 1 184 ? -24.577 -12.649 21.134 1.00 72.25 184 GLY A CA 1
ATOM 1433 C C . GLY A 1 184 ? -25.935 -11.973 21.308 1.00 72.25 184 GLY A C 1
ATOM 1434 O O . GLY A 1 184 ? -26.582 -12.142 22.340 1.00 72.25 184 GLY A O 1
ATOM 1435 N N . SER A 1 185 ? -26.380 -11.197 20.322 1.00 68.94 185 SER A N 1
ATOM 1436 C CA . SER A 1 185 ? -27.752 -10.693 20.316 1.00 68.94 185 SER A CA 1
ATOM 1437 C C . SER A 1 185 ? -28.664 -11.773 19.746 1.00 68.94 185 SER A C 1
ATOM 1439 O O . SER A 1 185 ? -28.634 -12.050 18.549 1.00 68.94 185 SER A O 1
ATOM 1441 N N . SER A 1 186 ? -29.510 -12.364 20.591 1.00 73.56 186 SER A N 1
ATOM 1442 C CA . SER A 1 186 ? -30.605 -13.235 20.141 1.00 73.56 186 SER A CA 1
ATOM 1443 C C . SER A 1 186 ? -31.595 -12.501 19.229 1.00 73.56 186 SER A C 1
ATOM 1445 O O . SER A 1 186 ? -32.339 -13.137 18.496 1.00 73.56 186 SER A O 1
ATOM 1447 N N . ALA A 1 187 ? -31.597 -11.164 19.228 1.00 67.69 187 ALA A N 1
ATOM 1448 C CA . ALA A 1 187 ? -32.389 -10.376 18.290 1.00 67.69 187 ALA A CA 1
ATOM 1449 C C . ALA A 1 187 ? -31.787 -10.351 16.872 1.00 67.69 187 ALA A C 1
ATOM 1451 O O . ALA A 1 187 ? -32.501 -10.036 15.925 1.00 67.69 187 ALA A O 1
ATOM 1452 N N . LEU A 1 188 ? -30.500 -10.691 16.709 1.00 69.06 188 LEU A N 1
ATOM 1453 C CA . LEU A 1 188 ? -29.842 -10.771 15.399 1.00 69.06 188 LEU A CA 1
ATOM 1454 C C . LEU A 1 188 ? -29.942 -12.165 14.765 1.00 69.06 188 LEU A C 1
ATOM 1456 O O . LEU A 1 188 ? -29.696 -12.291 13.571 1.00 69.06 188 LEU A O 1
ATOM 1460 N N . SER A 1 189 ? -30.346 -13.205 15.509 1.00 74.00 189 SER A N 1
ATOM 1461 C CA . SER A 1 189 ? -30.394 -14.598 15.022 1.00 74.00 189 SER A CA 1
ATOM 1462 C C . SER A 1 189 ? -31.498 -14.890 13.990 1.00 74.00 189 SER A C 1
ATOM 1464 O O . SER A 1 189 ? -31.823 -16.049 13.760 1.00 74.00 189 SER A O 1
ATOM 1466 N N . GLY A 1 190 ? -32.091 -13.857 13.390 1.00 77.94 190 GLY A N 1
ATOM 1467 C CA . GLY A 1 190 ? -33.094 -13.963 12.327 1.00 77.94 190 GLY A CA 1
ATOM 1468 C C . GLY A 1 190 ? -32.927 -12.930 11.211 1.00 77.94 190 GLY A C 1
ATOM 1469 O O . GLY A 1 190 ? -33.826 -12.797 10.388 1.00 77.94 190 GLY A O 1
ATOM 1470 N N . LEU A 1 191 ? -31.822 -12.175 11.193 1.00 83.56 191 LEU A N 1
ATOM 1471 C CA . LEU A 1 191 ? -31.488 -11.338 10.044 1.00 83.56 191 LEU A CA 1
ATOM 1472 C C . LEU A 1 191 ? -30.754 -12.201 9.019 1.00 83.56 191 LEU A C 1
ATOM 1474 O O . LEU A 1 191 ? -29.619 -12.610 9.259 1.00 83.56 191 LEU A O 1
ATOM 1478 N N . ASP A 1 192 ? -31.404 -12.468 7.888 1.00 86.88 192 ASP A N 1
ATOM 1479 C CA . ASP A 1 192 ? -30.752 -13.114 6.753 1.00 86.88 192 ASP A CA 1
ATOM 1480 C C . AS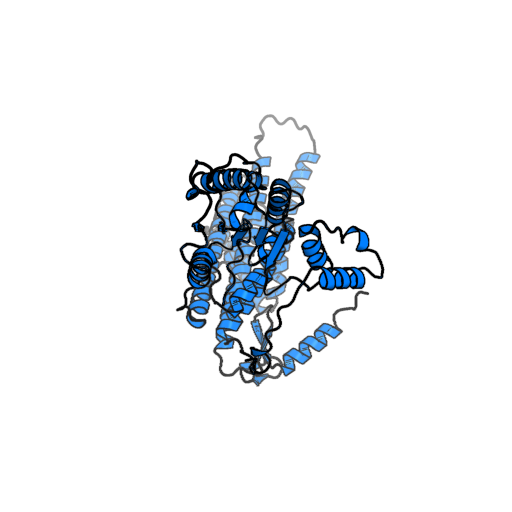P A 1 192 ? -29.716 -12.155 6.158 1.00 86.88 192 ASP A C 1
ATOM 1482 O O . ASP A 1 192 ? -30.041 -11.087 5.632 1.00 86.88 192 ASP A O 1
ATOM 1486 N N . VAL A 1 193 ? -28.444 -12.532 6.274 1.00 86.12 193 VAL A N 1
ATOM 1487 C CA . VAL A 1 193 ? -27.326 -11.835 5.639 1.00 86.12 193 VAL A CA 1
ATOM 1488 C C . VAL A 1 193 ? -27.003 -12.568 4.344 1.00 86.12 193 VAL A C 1
ATOM 1490 O O . VAL A 1 193 ? -26.645 -13.745 4.362 1.00 86.12 193 VAL A O 1
ATOM 1493 N N . HIS A 1 194 ? -27.119 -11.866 3.221 1.00 91.19 194 HIS A N 1
ATOM 1494 C CA . HIS A 1 194 ? -26.748 -12.380 1.908 1.00 91.19 194 HIS A CA 1
ATOM 1495 C C . HIS A 1 194 ? -25.471 -11.688 1.436 1.00 91.19 194 HIS A C 1
ATOM 1497 O O . HIS A 1 194 ? -25.454 -10.475 1.242 1.00 91.19 194 HIS A O 1
ATOM 1503 N N . GLU A 1 195 ? -24.406 -12.465 1.254 1.00 91.94 195 GLU A N 1
ATOM 1504 C CA . GLU A 1 195 ? -23.180 -12.008 0.607 1.00 91.94 195 GLU A CA 1
ATOM 1505 C C . GLU A 1 195 ? -23.218 -12.430 -0.864 1.00 91.94 195 GLU A C 1
ATOM 1507 O O . GLU A 1 195 ? -23.316 -13.618 -1.180 1.00 91.94 195 GLU A O 1
ATOM 1512 N N . GLU A 1 196 ? -23.166 -11.454 -1.768 1.00 94.75 196 GLU A N 1
ATOM 1513 C CA . GLU A 1 196 ? -23.110 -11.694 -3.206 1.00 94.75 196 GLU A CA 1
ATOM 1514 C C . GLU A 1 196 ? -21.714 -11.349 -3.731 1.00 94.75 196 GLU A C 1
ATOM 1516 O O . GLU A 1 196 ? -21.265 -10.205 -3.665 1.00 94.75 196 GLU A O 1
ATOM 1521 N N . LEU A 1 197 ? -21.020 -12.353 -4.270 1.00 92.62 197 LEU A N 1
ATOM 1522 C CA . LEU A 1 197 ? -19.710 -12.172 -4.888 1.00 92.62 197 LEU A CA 1
ATOM 1523 C C . LEU A 1 197 ? -19.873 -11.859 -6.376 1.00 92.62 197 LEU A C 1
ATOM 1525 O O . LEU A 1 197 ? -20.080 -12.755 -7.198 1.00 92.62 197 LEU A O 1
ATOM 1529 N N . VAL A 1 198 ? -19.723 -10.584 -6.733 1.00 92.94 198 VAL A N 1
ATOM 1530 C CA . VAL A 1 198 ? -19.761 -10.131 -8.128 1.00 92.94 198 VAL A CA 1
ATOM 1531 C C . VAL A 1 198 ? -18.350 -10.146 -8.711 1.00 92.94 198 VAL A C 1
ATOM 1533 O O . VAL A 1 198 ? -17.484 -9.363 -8.327 1.00 92.94 198 VAL A O 1
ATOM 1536 N N . SER A 1 199 ? -18.106 -11.050 -9.660 1.00 87.62 199 SER A N 1
ATOM 1537 C CA . SER A 1 199 ? -16.831 -11.103 -10.381 1.00 87.62 199 SER A CA 1
ATOM 1538 C C . SER A 1 199 ? -16.796 -10.052 -11.487 1.00 87.62 199 SER A C 1
ATOM 1540 O O . SER A 1 199 ? -17.610 -10.088 -12.409 1.00 87.62 199 SER A O 1
ATOM 1542 N N . LEU A 1 200 ? -15.823 -9.147 -11.415 1.00 86.50 200 LEU A N 1
ATOM 1543 C CA . LEU A 1 200 ? -15.573 -8.125 -12.428 1.00 86.50 200 LEU A CA 1
ATOM 1544 C C . LEU A 1 200 ? -14.349 -8.495 -13.271 1.00 86.50 200 LEU A C 1
ATOM 1546 O O . LEU A 1 200 ? -13.433 -9.180 -12.813 1.00 86.50 200 LEU A O 1
ATOM 1550 N N . TYR A 1 201 ? -14.329 -8.030 -14.517 1.00 81.88 201 TYR A N 1
ATOM 1551 C CA . TYR A 1 201 ? -13.205 -8.220 -15.427 1.00 81.88 201 TYR A CA 1
ATOM 1552 C C . TYR A 1 201 ? -12.653 -6.867 -15.842 1.00 81.88 201 TYR A C 1
ATOM 1554 O O . TYR A 1 201 ? -13.422 -5.991 -16.223 1.00 81.88 201 TYR A O 1
ATOM 1562 N N . HIS A 1 202 ? -11.324 -6.743 -15.859 1.00 82.00 202 HIS A N 1
ATOM 1563 C CA . HIS A 1 202 ? -10.688 -5.540 -16.380 1.00 82.00 202 HIS A CA 1
ATOM 1564 C C . HIS A 1 202 ? -11.060 -5.312 -17.844 1.00 82.00 202 HIS A C 1
ATOM 1566 O O . HIS A 1 202 ? -10.905 -6.228 -18.679 1.00 82.00 202 HIS A O 1
ATOM 1572 N N . THR A 1 203 ? -11.446 -4.079 -18.161 1.00 84.38 203 THR A N 1
ATOM 1573 C CA . THR A 1 203 ? -11.514 -3.606 -19.539 1.00 84.38 203 THR A CA 1
ATOM 1574 C C . THR A 1 203 ? -10.129 -3.707 -20.193 1.00 84.38 203 THR A C 1
ATOM 1576 O O . THR A 1 203 ? -9.099 -3.871 -19.522 1.00 84.38 203 THR A O 1
ATOM 1579 N N . PRO A 1 204 ? -10.053 -3.667 -21.528 1.00 79.81 204 PRO A N 1
ATOM 1580 C CA . PRO A 1 204 ? -8.771 -3.752 -22.210 1.00 79.81 204 PRO A CA 1
ATOM 1581 C C . PRO A 1 204 ? -7.777 -2.638 -21.810 1.00 79.81 204 PRO A C 1
ATOM 1583 O O . PRO A 1 204 ? -6.593 -2.937 -21.638 1.00 79.81 204 PRO A O 1
ATOM 1586 N N . ALA A 1 205 ? -8.250 -1.405 -21.587 1.00 84.31 205 ALA A N 1
ATOM 1587 C CA . ALA A 1 205 ? -7.429 -0.284 -21.116 1.00 84.31 205 ALA A CA 1
ATOM 1588 C C . ALA A 1 205 ? -6.932 -0.498 -19.674 1.00 84.31 205 ALA A C 1
ATOM 1590 O O . ALA A 1 205 ? -5.733 -0.413 -19.413 1.00 84.31 205 ALA A O 1
ATOM 1591 N N . GLU A 1 206 ? -7.819 -0.898 -18.758 1.00 86.75 206 GLU A N 1
ATOM 1592 C CA . GLU A 1 206 ? -7.477 -1.221 -17.361 1.00 86.75 206 GLU A CA 1
ATOM 1593 C C . GLU A 1 206 ? -6.424 -2.324 -17.272 1.00 86.75 206 GLU A C 1
ATOM 1595 O O . GLU A 1 206 ? -5.450 -2.241 -16.525 1.00 86.75 206 GLU A O 1
ATOM 1600 N N . ARG A 1 207 ? -6.577 -3.362 -18.099 1.00 85.50 207 ARG A N 1
ATOM 1601 C CA . ARG A 1 207 ? -5.616 -4.461 -18.181 1.00 85.50 207 ARG A CA 1
ATOM 1602 C C . ARG A 1 207 ? -4.255 -3.982 -18.670 1.00 85.50 207 ARG A C 1
ATOM 1604 O O . ARG A 1 207 ? -3.244 -4.489 -18.186 1.00 85.50 207 ARG A O 1
ATOM 1611 N N . ALA A 1 208 ? -4.220 -3.043 -19.615 1.00 83.56 208 ALA A N 1
ATOM 1612 C CA . ALA A 1 208 ? -2.974 -2.470 -20.102 1.00 83.56 208 ALA A CA 1
ATOM 1613 C C . ALA A 1 208 ? -2.253 -1.685 -18.994 1.00 83.56 208 ALA A C 1
ATOM 1615 O O . ALA A 1 208 ? -1.065 -1.919 -18.763 1.00 83.56 208 ALA A O 1
ATOM 1616 N N . ILE A 1 209 ? -2.987 -0.848 -18.253 1.00 87.69 209 ILE A N 1
ATOM 1617 C CA . ILE A 1 209 ? -2.469 -0.114 -17.088 1.00 87.69 209 ILE A CA 1
ATOM 1618 C C . ILE A 1 209 ? -1.947 -1.093 -16.029 1.00 87.69 209 ILE A C 1
ATOM 1620 O O . ILE A 1 209 ? -0.807 -0.976 -15.586 1.00 87.69 209 ILE A O 1
ATOM 1624 N N . TYR A 1 210 ? -2.730 -2.115 -15.679 1.00 88.31 210 TYR A N 1
ATOM 1625 C CA . TYR A 1 210 ? -2.354 -3.098 -14.664 1.00 88.31 210 TYR A CA 1
ATOM 1626 C C . TYR A 1 210 ? -1.094 -3.890 -15.044 1.00 88.31 210 TYR A C 1
ATOM 1628 O O . TYR A 1 210 ? -0.166 -4.015 -14.246 1.00 88.31 210 TYR A O 1
ATOM 1636 N N . VAL A 1 211 ? -1.020 -4.423 -16.271 1.00 85.81 211 VAL A N 1
ATOM 1637 C CA . VAL A 1 211 ? 0.153 -5.188 -16.736 1.00 85.81 211 VAL A CA 1
ATOM 1638 C C . VAL A 1 211 ? 1.404 -4.310 -16.764 1.00 85.81 211 VAL A C 1
ATOM 1640 O O . VAL A 1 211 ? 2.485 -4.778 -16.396 1.00 85.81 211 VAL A O 1
ATOM 1643 N N . GLN A 1 212 ? 1.256 -3.043 -17.151 1.00 84.75 212 GLN A N 1
ATOM 1644 C CA . GLN A 1 212 ? 2.338 -2.069 -17.083 1.00 84.75 212 GLN A CA 1
ATOM 1645 C C . GLN A 1 212 ? 2.769 -1.818 -15.630 1.00 84.75 212 GLN A C 1
ATOM 1647 O O . GLN A 1 212 ? 3.955 -1.935 -15.320 1.00 84.75 212 GLN A O 1
ATOM 1652 N N . GLY A 1 213 ? 1.812 -1.596 -14.725 1.00 88.00 213 GLY A N 1
ATOM 1653 C CA . GLY A 1 213 ? 2.057 -1.461 -13.290 1.00 88.00 213 GLY A CA 1
ATOM 1654 C C . GLY A 1 213 ? 2.830 -2.649 -12.718 1.00 88.00 213 GLY A C 1
ATOM 1655 O O . GLY A 1 213 ? 3.789 -2.456 -11.979 1.00 88.00 213 GLY A O 1
ATOM 1656 N N . VAL A 1 214 ? 2.510 -3.883 -13.132 1.00 87.75 214 VAL A N 1
ATOM 1657 C CA . VAL A 1 214 ? 3.252 -5.098 -12.738 1.00 87.75 214 VAL A CA 1
ATOM 1658 C C . VAL A 1 214 ? 4.711 -5.061 -13.208 1.00 87.75 214 VAL A C 1
ATOM 1660 O O . VAL A 1 214 ? 5.607 -5.506 -12.481 1.00 87.75 214 VAL A O 1
ATOM 1663 N N . ALA A 1 215 ? 4.977 -4.568 -14.419 1.00 85.19 215 ALA A N 1
ATOM 1664 C CA . ALA A 1 215 ? 6.339 -4.433 -14.931 1.00 85.19 215 ALA A CA 1
ATOM 1665 C C . ALA A 1 215 ? 7.131 -3.369 -14.150 1.00 85.19 215 ALA A C 1
ATOM 1667 O O . ALA A 1 215 ? 8.268 -3.628 -13.741 1.00 85.19 215 ALA A O 1
ATOM 1668 N N . ASP A 1 216 ? 6.515 -2.215 -13.883 1.00 85.88 216 ASP A N 1
ATOM 1669 C CA . ASP A 1 216 ? 7.102 -1.124 -13.094 1.00 85.88 216 ASP A CA 1
ATOM 1670 C C . ASP A 1 216 ? 7.408 -1.565 -11.653 1.00 85.88 216 ASP A C 1
ATOM 1672 O O . ASP A 1 216 ? 8.542 -1.434 -11.184 1.00 85.88 216 ASP A O 1
ATOM 1676 N N . ALA A 1 217 ? 6.442 -2.208 -10.999 1.00 87.06 217 ALA A N 1
ATOM 1677 C CA . ALA A 1 217 ? 6.558 -2.837 -9.687 1.00 87.06 217 ALA A CA 1
ATOM 1678 C C . ALA A 1 217 ? 7.768 -3.784 -9.580 1.00 87.06 217 ALA A C 1
ATOM 1680 O O . ALA A 1 217 ? 8.567 -3.697 -8.644 1.00 87.06 217 ALA A O 1
ATOM 1681 N N . LYS A 1 218 ? 7.952 -4.674 -10.566 1.00 87.31 218 LYS A N 1
ATOM 1682 C CA . LYS A 1 218 ? 9.095 -5.606 -10.603 1.00 87.31 218 LYS A CA 1
ATOM 1683 C C . LYS A 1 218 ? 10.434 -4.886 -10.738 1.00 87.31 218 LYS A C 1
ATOM 1685 O O . LYS A 1 218 ? 11.414 -5.312 -10.121 1.00 87.31 218 LYS A O 1
ATOM 1690 N N . ARG A 1 219 ? 10.495 -3.815 -11.535 1.00 86.25 219 ARG A N 1
ATOM 1691 C CA . ARG A 1 219 ? 11.712 -3.003 -11.694 1.00 86.25 219 ARG A CA 1
ATOM 1692 C C . ARG A 1 219 ? 12.068 -2.276 -10.405 1.00 86.25 219 ARG A C 1
ATOM 1694 O O . ARG A 1 219 ? 13.198 -2.424 -9.943 1.00 86.25 219 ARG A O 1
ATOM 1701 N N . LYS A 1 220 ? 11.096 -1.593 -9.794 1.00 87.19 220 LYS A N 1
ATOM 1702 C CA . LYS A 1 220 ? 11.251 -0.920 -8.496 1.00 87.19 220 LYS A CA 1
ATOM 1703 C C . LYS A 1 220 ? 11.732 -1.905 -7.431 1.00 87.19 220 LYS A C 1
ATOM 1705 O O . LYS A 1 220 ? 12.708 -1.639 -6.742 1.00 87.19 220 LYS A O 1
ATOM 1710 N N . HIS A 1 221 ? 11.143 -3.100 -7.372 1.00 87.81 221 HIS A N 1
ATOM 1711 C CA . HIS A 1 221 ? 11.585 -4.148 -6.452 1.00 87.81 221 HIS A CA 1
ATOM 1712 C C . HIS A 1 221 ? 13.038 -4.587 -6.684 1.00 87.81 221 HIS A C 1
ATOM 1714 O O . HIS A 1 221 ? 13.801 -4.733 -5.731 1.00 87.81 221 HIS A O 1
ATOM 1720 N N . LYS A 1 222 ? 13.449 -4.780 -7.947 1.00 89.00 222 LYS A N 1
ATOM 1721 C CA . LYS A 1 222 ? 14.838 -5.130 -8.286 1.00 89.00 222 LYS A CA 1
ATOM 1722 C C . LYS A 1 222 ? 15.812 -4.028 -7.853 1.00 89.00 222 LYS A C 1
ATOM 1724 O O . LYS A 1 222 ? 16.867 -4.356 -7.318 1.00 89.00 222 LYS A O 1
ATOM 1729 N N . GLN A 1 223 ? 15.451 -2.759 -8.052 1.00 88.06 223 GLN A N 1
ATOM 1730 C CA . GLN A 1 223 ? 16.251 -1.604 -7.630 1.00 88.06 223 GLN A CA 1
ATOM 1731 C C . GLN A 1 223 ? 16.363 -1.518 -6.103 1.00 88.06 223 GLN A C 1
ATOM 1733 O O . GLN A 1 223 ? 17.472 -1.468 -5.580 1.00 88.06 223 GLN A O 1
ATOM 1738 N N . LEU A 1 224 ? 15.246 -1.609 -5.376 1.00 88.06 224 LEU A N 1
ATOM 1739 C CA . LEU A 1 224 ? 15.237 -1.604 -3.906 1.00 88.06 224 LEU A CA 1
ATOM 1740 C C . LEU A 1 224 ? 16.084 -2.743 -3.328 1.00 88.06 224 LEU A C 1
ATOM 1742 O O . LEU A 1 224 ? 16.888 -2.531 -2.421 1.00 88.06 224 LEU A O 1
ATOM 1746 N N . LYS A 1 225 ? 15.992 -3.937 -3.926 1.00 88.31 225 LYS A N 1
ATOM 1747 C CA . LYS A 1 225 ? 16.820 -5.086 -3.548 1.00 88.31 225 LYS A CA 1
ATOM 1748 C C . LYS A 1 225 ? 18.313 -4.833 -3.777 1.00 88.31 225 LYS A C 1
ATOM 1750 O O . LYS A 1 225 ? 19.122 -5.254 -2.957 1.00 88.31 225 LYS A O 1
ATOM 1755 N N . GLN A 1 226 ? 18.685 -4.156 -4.864 1.00 90.31 226 GLN A N 1
ATOM 1756 C CA . GLN A 1 226 ? 20.075 -3.751 -5.113 1.00 90.31 226 GLN A CA 1
ATOM 1757 C C . GLN A 1 226 ? 20.562 -2.706 -4.100 1.00 90.31 226 GLN A C 1
ATOM 1759 O O . GLN A 1 226 ? 21.738 -2.704 -3.757 1.00 90.31 226 GLN A O 1
ATOM 1764 N N . MET A 1 227 ? 19.659 -1.873 -3.579 1.00 91.81 227 MET A N 1
ATOM 1765 C CA . MET A 1 227 ? 19.949 -0.871 -2.548 1.00 91.81 227 MET A CA 1
ATOM 1766 C C . MET A 1 227 ? 19.909 -1.423 -1.111 1.00 91.81 227 MET A C 1
ATOM 1768 O O . MET A 1 227 ? 20.065 -0.661 -0.162 1.00 91.81 227 MET A O 1
ATOM 1772 N N . GLY A 1 228 ? 19.678 -2.728 -0.922 1.00 92.81 228 GLY A N 1
ATOM 1773 C CA . GLY A 1 228 ? 19.554 -3.334 0.408 1.00 92.81 228 GLY A CA 1
ATOM 1774 C C . GLY A 1 228 ? 18.274 -2.945 1.162 1.00 92.81 228 GLY A C 1
ATOM 1775 O O . GLY A 1 228 ? 18.155 -3.243 2.346 1.00 92.81 228 GLY A O 1
ATOM 1776 N N . GLN A 1 229 ? 17.307 -2.308 0.494 1.00 86.75 229 GLN A N 1
ATOM 1777 C CA . GLN A 1 229 ? 15.993 -2.010 1.057 1.00 86.75 229 GLN A CA 1
ATOM 1778 C C . GLN A 1 229 ? 15.081 -3.210 0.813 1.00 86.75 229 GLN A C 1
ATOM 1780 O O . GLN A 1 229 ? 14.500 -3.393 -0.258 1.00 86.75 229 GLN A O 1
ATOM 1785 N N . VAL A 1 230 ? 15.014 -4.078 1.814 1.00 66.69 230 VAL A N 1
ATOM 1786 C CA . VAL A 1 230 ? 14.121 -5.234 1.850 1.00 66.69 230 VAL A CA 1
ATOM 1787 C C . VAL A 1 230 ? 12.934 -4.815 2.712 1.00 66.69 230 VAL A C 1
ATOM 1789 O O . VAL A 1 230 ? 13.169 -4.300 3.795 1.00 66.69 230 VAL A O 1
ATOM 1792 N N . ASP A 1 231 ? 11.706 -4.941 2.195 1.00 66.94 231 ASP A N 1
ATOM 1793 C CA . ASP A 1 231 ? 10.443 -5.109 2.957 1.00 66.94 231 ASP A CA 1
ATOM 1794 C C . ASP A 1 231 ? 9.250 -4.246 2.526 1.00 66.94 231 ASP A C 1
ATOM 1796 O O . ASP A 1 231 ? 8.152 -4.478 3.027 1.00 66.94 231 ASP A O 1
ATOM 1800 N N . GLN A 1 232 ? 9.357 -3.327 1.558 1.00 70.00 232 GLN A N 1
ATOM 1801 C CA . GLN A 1 232 ? 8.139 -2.642 1.103 1.00 70.00 232 GLN A CA 1
ATOM 1802 C C . GLN A 1 232 ? 7.300 -3.560 0.184 1.00 70.00 232 GLN A C 1
ATOM 1804 O O . GLN A 1 232 ? 7.798 -4.000 -0.863 1.00 70.00 232 GLN A O 1
ATOM 1809 N N . PRO A 1 233 ? 6.039 -3.883 0.540 1.00 69.06 233 PRO A N 1
ATOM 1810 C CA . PRO A 1 233 ? 5.210 -4.787 -0.242 1.00 69.06 233 PRO A CA 1
ATOM 1811 C C . PRO A 1 233 ? 4.737 -4.096 -1.521 1.00 69.06 233 PRO A C 1
ATOM 1813 O O . PRO A 1 233 ? 3.787 -3.321 -1.538 1.00 69.06 233 PRO A O 1
ATOM 1816 N N . VAL A 1 234 ? 5.378 -4.463 -2.626 1.00 74.94 234 VAL A N 1
ATOM 1817 C CA . VAL A 1 234 ? 5.061 -4.064 -4.009 1.00 74.94 234 VAL A CA 1
ATOM 1818 C C . VAL A 1 234 ? 3.589 -4.326 -4.387 1.00 74.94 234 VAL A C 1
ATOM 1820 O O . VAL A 1 234 ? 3.065 -3.753 -5.337 1.00 74.94 234 VAL A O 1
ATOM 1823 N N . CYS A 1 235 ? 2.905 -5.196 -3.641 1.00 78.88 235 CYS A N 1
ATOM 1824 C CA . CYS A 1 235 ? 1.513 -5.557 -3.871 1.00 78.88 235 CYS A CA 1
ATOM 1825 C C . CYS A 1 235 ? 0.519 -4.416 -3.604 1.00 78.88 235 CYS A C 1
ATOM 1827 O O . CYS A 1 235 ? -0.553 -4.448 -4.196 1.00 78.88 235 CYS A O 1
ATOM 1829 N N . SER A 1 236 ? 0.841 -3.431 -2.753 1.00 83.12 236 SER A N 1
ATOM 1830 C CA . SER A 1 236 ? -0.117 -2.367 -2.400 1.00 83.12 236 SER A CA 1
ATOM 1831 C C . SER A 1 236 ? -0.479 -1.499 -3.609 1.00 83.12 236 SER A C 1
ATOM 1833 O O . SER A 1 236 ? -1.658 -1.325 -3.904 1.00 83.12 236 SER A O 1
ATOM 1835 N N . ASP A 1 237 ? 0.528 -1.050 -4.365 1.00 84.25 237 ASP A N 1
ATOM 1836 C CA . ASP A 1 237 ? 0.341 -0.228 -5.568 1.00 84.25 237 ASP A CA 1
ATOM 1837 C C . ASP A 1 237 ? -0.499 -0.984 -6.620 1.00 84.25 237 ASP A C 1
ATOM 1839 O O . ASP A 1 237 ? -1.402 -0.436 -7.245 1.00 84.25 237 ASP A O 1
ATOM 1843 N N . LEU A 1 238 ? -0.258 -2.291 -6.784 1.00 88.50 238 LEU A N 1
ATOM 1844 C CA . LEU A 1 238 ? -1.012 -3.120 -7.733 1.00 88.50 238 LEU A CA 1
ATOM 1845 C C . LEU A 1 238 ? -2.461 -3.355 -7.301 1.00 88.50 238 LEU A C 1
ATOM 1847 O O . LEU A 1 238 ? -3.342 -3.399 -8.155 1.00 88.50 238 LEU A O 1
ATOM 1851 N N . LEU A 1 239 ? -2.716 -3.506 -5.999 1.00 86.38 239 LEU A N 1
ATOM 1852 C CA . LEU A 1 239 ? -4.076 -3.617 -5.468 1.00 86.38 239 LEU A CA 1
ATOM 1853 C C . LEU A 1 239 ? -4.847 -2.310 -5.658 1.00 86.38 239 LEU A C 1
ATOM 1855 O O . LEU A 1 239 ? -6.026 -2.347 -6.006 1.00 86.38 239 LEU A O 1
ATOM 1859 N N . GLN A 1 240 ? -4.180 -1.164 -5.503 1.00 87.44 240 GLN A N 1
ATOM 1860 C CA . GLN A 1 240 ? -4.789 0.133 -5.776 1.00 87.44 240 GLN A CA 1
ATOM 1861 C C . GLN A 1 240 ? -5.209 0.245 -7.248 1.00 87.44 240 GLN A C 1
ATOM 1863 O O . GLN A 1 240 ? -6.342 0.652 -7.495 1.00 87.44 240 GLN A O 1
ATOM 1868 N N . LEU A 1 241 ? -4.397 -0.241 -8.200 1.00 87.69 241 LEU A N 1
ATOM 1869 C CA . LEU A 1 241 ? -4.749 -0.280 -9.633 1.00 87.69 241 LEU A CA 1
ATOM 1870 C C . LEU A 1 241 ? -5.989 -1.125 -9.971 1.00 87.69 241 LEU A C 1
ATOM 1872 O O . LEU A 1 241 ? -6.585 -0.926 -11.026 1.00 87.69 241 LEU A O 1
ATOM 1876 N N . CYS A 1 242 ? -6.398 -2.052 -9.099 1.00 85.44 242 CYS A N 1
ATOM 1877 C CA . CYS A 1 242 ? -7.653 -2.795 -9.264 1.00 85.44 242 CYS A CA 1
ATOM 1878 C C . CYS A 1 242 ? -8.897 -1.965 -8.898 1.00 85.44 242 CYS A C 1
ATOM 1880 O O . CYS A 1 242 ? -10.012 -2.398 -9.171 1.00 85.44 242 CYS A O 1
ATOM 1882 N N . SER A 1 243 ? -8.716 -0.816 -8.241 1.00 84.12 243 SER A N 1
ATOM 1883 C CA . SER A 1 243 ? -9.803 0.043 -7.747 1.00 84.12 243 SER A CA 1
ATOM 1884 C C . SER A 1 243 ? -9.758 1.470 -8.303 1.00 84.12 243 SER A C 1
ATOM 1886 O O . SER A 1 243 ? -10.809 2.075 -8.473 1.00 84.12 243 SER A O 1
ATOM 1888 N N . HIS A 1 244 ? -8.566 1.996 -8.600 1.00 84.50 244 HIS A N 1
ATOM 1889 C CA . HIS A 1 244 ? -8.325 3.364 -9.061 1.00 84.50 244 HIS A CA 1
ATOM 1890 C C . HIS A 1 244 ? -7.192 3.377 -10.093 1.00 84.50 244 HIS A C 1
ATOM 1892 O O . HIS A 1 244 ? -6.189 2.690 -9.919 1.00 84.50 244 HIS A O 1
ATOM 1898 N N . PHE A 1 245 ? -7.301 4.187 -11.149 1.00 80.88 245 PHE A N 1
ATOM 1899 C CA . PHE A 1 245 ? -6.278 4.220 -12.209 1.00 80.88 245 PHE A CA 1
ATOM 1900 C C . PHE A 1 245 ? -5.069 5.101 -11.877 1.00 80.88 245 PHE A C 1
ATOM 1902 O O . PHE A 1 245 ? -3.999 4.907 -12.454 1.00 80.88 245 PHE A O 1
ATOM 1909 N N . ARG A 1 246 ? -5.214 6.027 -10.922 1.00 77.81 246 ARG A N 1
ATOM 1910 C CA . ARG A 1 246 ? -4.136 6.888 -10.423 1.00 77.81 246 ARG A CA 1
ATOM 1911 C C . ARG A 1 246 ? -3.736 6.489 -9.011 1.00 77.81 246 ARG A C 1
ATOM 1913 O O . ARG A 1 246 ? -4.578 6.370 -8.125 1.00 77.81 246 ARG A O 1
ATOM 1920 N N . LEU A 1 247 ? -2.433 6.305 -8.809 1.00 67.06 247 LEU A N 1
ATOM 1921 C CA . LEU A 1 247 ? -1.873 5.969 -7.498 1.00 67.06 247 LEU A CA 1
ATOM 1922 C C . LEU A 1 247 ? -1.784 7.188 -6.566 1.00 67.06 247 LEU A C 1
ATOM 1924 O O . LEU A 1 247 ? -1.841 7.027 -5.351 1.00 67.06 247 LEU A O 1
ATOM 1928 N N . GLU A 1 248 ? -1.672 8.393 -7.131 1.00 73.19 248 GLU A N 1
ATOM 1929 C CA . GLU A 1 248 ? -1.343 9.615 -6.383 1.00 73.19 248 GLU A CA 1
ATOM 1930 C C . GLU A 1 248 ? -2.558 10.513 -6.098 1.00 73.19 248 GLU A C 1
ATOM 1932 O O . GLU A 1 248 ? -2.554 11.249 -5.116 1.00 73.19 248 GLU A O 1
ATOM 1937 N N . GLU A 1 249 ? -3.622 10.424 -6.901 1.00 69.56 249 GLU A N 1
ATOM 1938 C CA . GLU A 1 249 ? -4.810 11.272 -6.772 1.00 69.56 249 GLU A CA 1
ATOM 1939 C C . GLU A 1 249 ? -6.079 10.436 -6.952 1.00 69.56 249 GLU A C 1
ATOM 1941 O O . GLU A 1 249 ? -6.283 9.814 -7.997 1.00 69.56 249 GLU A O 1
ATOM 1946 N N . ALA A 1 250 ? -6.948 10.431 -5.939 1.00 60.84 250 ALA A N 1
ATOM 1947 C CA . ALA A 1 250 ? -8.284 9.849 -6.024 1.00 60.84 250 ALA A CA 1
ATOM 1948 C C . ALA A 1 250 ? -9.208 10.784 -6.824 1.00 60.84 250 ALA A C 1
ATOM 1950 O O . ALA A 1 250 ? -10.126 11.394 -6.279 1.00 60.84 250 ALA A O 1
ATOM 1951 N N . ASP A 1 251 ? -8.922 10.946 -8.114 1.00 67.06 251 ASP A N 1
ATOM 1952 C CA . ASP A 1 251 ? -9.807 11.652 -9.032 1.00 67.06 251 ASP A CA 1
ATOM 1953 C C . ASP A 1 251 ? -10.918 10.693 -9.479 1.00 67.06 251 ASP A C 1
ATOM 1955 O O . ASP A 1 251 ? -10.691 9.759 -10.251 1.00 67.06 251 ASP A O 1
ATOM 1959 N N . VAL A 1 252 ? -12.122 10.901 -8.941 1.00 68.00 252 VAL A N 1
ATOM 1960 C CA . VAL A 1 252 ? -13.310 10.065 -9.188 1.00 68.00 252 VAL A CA 1
ATOM 1961 C C . VAL A 1 252 ? -13.746 10.129 -10.661 1.00 68.00 252 VAL A C 1
ATOM 1963 O O . VAL A 1 252 ? -14.471 9.251 -11.125 1.00 68.00 252 VAL A O 1
ATOM 1966 N N . GLU A 1 253 ? -13.285 11.129 -11.419 1.00 77.25 253 GLU A N 1
ATOM 1967 C CA . GLU A 1 253 ? -13.630 11.313 -12.834 1.00 77.25 253 GLU A CA 1
ATOM 1968 C C . GLU A 1 253 ? -12.623 10.686 -13.811 1.00 77.25 253 GLU A C 1
ATOM 1970 O O . GLU A 1 253 ? -12.814 10.757 -15.029 1.00 77.25 253 GLU A O 1
ATOM 1975 N N . ALA A 1 254 ? -11.540 10.074 -13.322 1.00 76.44 254 ALA A N 1
ATOM 1976 C CA . ALA A 1 254 ? -10.561 9.444 -14.197 1.00 76.44 254 ALA A CA 1
ATOM 1977 C C . ALA A 1 254 ? -11.118 8.136 -14.787 1.00 76.44 254 ALA A C 1
ATOM 1979 O O . ALA A 1 254 ? -11.259 7.132 -14.092 1.00 76.44 254 ALA A O 1
ATOM 1980 N N . ASP A 1 255 ? -11.399 8.131 -16.091 1.00 88.06 255 ASP A N 1
ATOM 1981 C CA . ASP A 1 255 ? -11.677 6.908 -16.841 1.00 88.06 255 ASP A CA 1
ATOM 1982 C C . ASP A 1 255 ? -10.369 6.214 -17.294 1.00 88.06 255 ASP A C 1
ATOM 1984 O O . ASP A 1 255 ? -9.313 6.839 -17.457 1.00 88.06 255 ASP A O 1
ATOM 1988 N N . ALA A 1 256 ? -10.426 4.892 -17.487 1.00 87.69 256 ALA A N 1
ATOM 1989 C CA . ALA A 1 256 ? -9.254 4.095 -17.851 1.00 87.69 256 ALA A CA 1
ATOM 1990 C C . ALA A 1 256 ? -8.690 4.447 -19.239 1.00 87.69 256 ALA A C 1
ATOM 1992 O O . ALA A 1 256 ? -7.491 4.288 -19.475 1.00 87.69 256 ALA A O 1
ATOM 1993 N N . GLU A 1 257 ? -9.523 4.915 -20.170 1.00 87.56 257 GLU A N 1
ATOM 1994 C CA . GLU A 1 257 ? -9.100 5.253 -21.531 1.00 87.56 257 GLU A CA 1
ATOM 1995 C C . GLU A 1 257 ? -8.248 6.525 -21.525 1.00 87.56 257 GLU A C 1
ATOM 1997 O O . GLU A 1 257 ? -7.120 6.527 -22.022 1.00 87.56 257 GLU A O 1
ATOM 2002 N N . ARG A 1 258 ? -8.735 7.580 -20.874 1.00 89.50 258 ARG A N 1
ATOM 2003 C CA . ARG A 1 258 ? -8.060 8.853 -20.646 1.00 89.50 258 ARG A CA 1
ATOM 2004 C C . ARG A 1 258 ? -6.766 8.654 -19.880 1.00 89.50 258 ARG A C 1
ATOM 2006 O O . ARG A 1 258 ? -5.757 9.245 -20.272 1.00 89.50 258 ARG A O 1
ATOM 2013 N N . GLU A 1 259 ? -6.773 7.817 -18.844 1.00 90.06 259 GLU A N 1
ATOM 2014 C CA . GLU A 1 259 ? -5.561 7.526 -18.082 1.00 90.06 259 GLU A CA 1
ATOM 2015 C C . GLU A 1 259 ? -4.557 6.721 -18.911 1.00 90.06 259 GLU A C 1
ATOM 2017 O O . GLU A 1 259 ? -3.381 7.075 -18.967 1.00 90.06 259 GLU A O 1
ATOM 2022 N N . SER A 1 260 ? -5.005 5.715 -19.666 1.00 88.62 260 SER A N 1
ATOM 2023 C CA . SER A 1 260 ? -4.117 4.962 -20.557 1.00 88.62 260 SER A CA 1
ATOM 2024 C C . SER A 1 260 ? -3.513 5.834 -21.667 1.00 88.62 260 SER A C 1
ATOM 2026 O O . SER A 1 260 ? -2.322 5.719 -21.964 1.00 88.62 260 SER A O 1
ATOM 2028 N N . ALA A 1 261 ? -4.290 6.767 -22.226 1.00 88.44 261 ALA A N 1
ATOM 2029 C CA . ALA A 1 261 ? -3.819 7.741 -23.203 1.00 88.44 261 ALA A CA 1
ATOM 2030 C C . ALA A 1 261 ? -2.854 8.758 -22.573 1.00 88.44 261 ALA A C 1
ATOM 2032 O O . ALA A 1 261 ? -1.886 9.167 -23.215 1.00 88.44 261 ALA A O 1
ATOM 2033 N N . SER A 1 262 ? -3.102 9.162 -21.323 1.00 90.56 262 SER A N 1
ATOM 2034 C CA . SER A 1 262 ? -2.199 10.014 -20.545 1.00 90.56 262 SER A CA 1
ATOM 2035 C C . SER A 1 262 ? -0.858 9.324 -20.322 1.00 90.56 262 SER A C 1
ATOM 2037 O O . SER A 1 262 ? 0.175 9.854 -20.728 1.00 90.56 262 SER A O 1
ATOM 2039 N N . LEU A 1 263 ? -0.881 8.092 -19.808 1.00 88.25 263 LEU A N 1
ATOM 2040 C CA . LEU A 1 263 ? 0.304 7.261 -19.615 1.00 88.25 263 LEU A CA 1
ATOM 2041 C C . LEU A 1 263 ? 1.071 7.058 -20.922 1.00 88.25 263 LEU A C 1
ATOM 2043 O O . LEU A 1 263 ? 2.296 7.172 -20.934 1.00 88.25 263 LEU A O 1
ATOM 2047 N N . LEU A 1 264 ? 0.375 6.802 -22.033 1.00 89.25 264 LEU A N 1
ATOM 2048 C CA . LEU A 1 264 ? 1.017 6.653 -23.335 1.00 89.25 264 LEU A CA 1
ATOM 2049 C C . LEU A 1 264 ? 1.750 7.935 -23.760 1.00 89.25 264 LEU A C 1
ATOM 2051 O O . LEU A 1 264 ? 2.905 7.850 -24.180 1.00 89.25 264 LEU A O 1
ATOM 2055 N N . ARG A 1 265 ? 1.129 9.112 -23.591 1.00 91.44 265 ARG A N 1
ATOM 2056 C CA . ARG A 1 265 ? 1.769 10.414 -23.861 1.00 91.44 265 ARG A CA 1
ATOM 2057 C C . ARG A 1 265 ? 2.984 10.646 -22.969 1.00 91.44 265 ARG A C 1
ATOM 2059 O O . ARG A 1 265 ? 4.067 10.878 -23.490 1.00 91.44 265 ARG A O 1
ATOM 2066 N N . THR A 1 266 ? 2.845 10.476 -21.655 1.00 90.62 266 THR A N 1
ATOM 2067 C CA . THR A 1 266 ? 3.960 10.627 -20.706 1.00 90.62 266 THR A CA 1
ATOM 2068 C C . THR A 1 266 ? 5.137 9.719 -21.066 1.00 90.62 266 THR A C 1
ATOM 2070 O O . THR A 1 266 ? 6.297 10.110 -20.948 1.00 90.62 266 THR A O 1
ATOM 2073 N N . ARG A 1 267 ? 4.868 8.497 -21.542 1.00 88.38 267 ARG A N 1
ATOM 2074 C CA . ARG A 1 267 ? 5.919 7.574 -21.989 1.00 88.38 267 ARG A CA 1
ATOM 2075 C C . ARG A 1 267 ? 6.542 8.004 -23.314 1.00 88.38 267 ARG A C 1
ATOM 2077 O O . ARG A 1 267 ? 7.756 7.881 -23.445 1.00 88.38 267 ARG A O 1
ATOM 2084 N N . ALA A 1 268 ? 5.760 8.522 -24.260 1.00 89.62 268 ALA A N 1
ATOM 2085 C CA . ALA A 1 268 ? 6.292 9.100 -25.493 1.00 89.62 268 ALA A CA 1
ATOM 2086 C C . ALA A 1 268 ? 7.235 10.279 -25.188 1.00 89.62 268 ALA A C 1
ATOM 2088 O O . ALA A 1 268 ? 8.364 10.307 -25.680 1.00 89.62 268 ALA A O 1
ATOM 2089 N N . ASP A 1 269 ? 6.833 11.173 -24.282 1.00 92.25 269 ASP A N 1
ATOM 2090 C CA . ASP A 1 269 ? 7.657 12.297 -23.824 1.00 92.25 269 ASP A CA 1
ATOM 2091 C C . ASP A 1 269 ? 8.933 11.809 -23.117 1.00 92.25 269 ASP A C 1
ATOM 2093 O O . ASP A 1 269 ? 10.024 12.348 -23.319 1.00 92.25 269 ASP A O 1
ATOM 2097 N N . ALA A 1 270 ? 8.838 10.734 -22.327 1.00 88.12 270 ALA A N 1
ATOM 2098 C CA . ALA A 1 270 ? 9.991 10.127 -21.666 1.00 88.12 270 ALA A CA 1
ATOM 2099 C C . ALA A 1 270 ? 10.983 9.492 -22.661 1.00 88.12 270 ALA A C 1
ATOM 2101 O O . ALA A 1 270 ? 12.198 9.544 -22.419 1.00 88.12 270 ALA A O 1
ATOM 2102 N N . VAL A 1 271 ? 10.489 8.900 -23.757 1.00 86.44 271 VAL A N 1
ATOM 2103 C CA . VAL A 1 271 ? 11.313 8.395 -24.871 1.00 86.44 271 VAL A CA 1
ATOM 2104 C C . VAL A 1 271 ? 12.046 9.541 -25.544 1.00 86.44 271 VAL A C 1
ATOM 2106 O O . VAL A 1 271 ? 13.263 9.459 -25.697 1.00 86.44 271 VAL A O 1
ATOM 2109 N N . GLU A 1 272 ? 11.340 10.616 -25.888 1.00 89.06 272 GLU A N 1
ATOM 2110 C CA . GLU A 1 272 ? 11.947 11.778 -26.538 1.00 89.06 272 GLU A CA 1
ATOM 2111 C C . GLU A 1 272 ? 12.976 12.455 -25.622 1.00 89.06 272 GLU A C 1
ATOM 2113 O O . GLU A 1 272 ? 14.090 12.748 -26.047 1.00 89.06 272 GLU A O 1
ATOM 2118 N N . THR A 1 273 ? 12.680 12.579 -24.328 1.00 90.19 273 THR A N 1
ATOM 2119 C CA . THR A 1 273 ? 13.637 13.086 -23.331 1.00 90.19 273 THR A CA 1
ATOM 2120 C C . THR A 1 273 ? 14.899 12.219 -23.261 1.00 90.19 273 THR A C 1
ATOM 2122 O O . THR A 1 273 ? 16.012 12.741 -23.229 1.00 90.19 273 THR A O 1
ATOM 2125 N N . ALA A 1 274 ? 14.764 10.886 -23.254 1.00 85.88 274 ALA A N 1
ATOM 2126 C CA . ALA A 1 274 ? 15.932 9.998 -23.257 1.00 85.88 274 ALA A CA 1
ATOM 2127 C C . ALA A 1 274 ? 16.703 10.051 -24.577 1.00 85.88 274 ALA A C 1
ATOM 2129 O O . ALA A 1 274 ? 17.929 9.965 -24.568 1.00 85.88 274 ALA A O 1
ATOM 2130 N N . ARG A 1 275 ? 16.002 10.231 -25.699 1.00 87.00 275 ARG A N 1
ATOM 2131 C CA . ARG A 1 275 ? 16.619 10.439 -27.008 1.00 87.00 275 ARG A CA 1
ATOM 2132 C C . ARG A 1 275 ? 17.466 11.708 -27.012 1.00 87.00 275 ARG A C 1
ATOM 2134 O O . ARG A 1 275 ? 18.612 11.671 -27.449 1.00 87.00 275 ARG A O 1
ATOM 2141 N N . GLN A 1 276 ? 16.924 12.810 -26.498 1.00 88.44 276 GLN A N 1
ATOM 2142 C CA . GLN A 1 276 ? 17.636 14.081 -26.380 1.00 88.44 276 GLN A CA 1
ATOM 2143 C C . GLN A 1 276 ? 18.848 13.964 -25.458 1.00 88.44 276 GLN A C 1
ATOM 2145 O O . GLN A 1 276 ? 19.926 14.420 -25.830 1.00 88.44 276 GLN A O 1
ATOM 2150 N N . TRP A 1 277 ? 18.704 13.303 -24.304 1.00 89.50 277 TRP A N 1
ATOM 2151 C CA . TRP A 1 277 ? 19.832 13.045 -23.408 1.00 89.50 277 TRP A CA 1
ATOM 2152 C C . TRP A 1 277 ? 20.941 12.258 -24.114 1.00 89.50 277 TRP A C 1
ATOM 2154 O O . TRP A 1 277 ? 22.087 12.696 -24.126 1.00 89.50 277 TRP A O 1
ATOM 2164 N N . LEU A 1 278 ? 20.589 11.170 -24.801 1.00 85.31 278 LEU A N 1
ATOM 2165 C CA . LEU A 1 278 ? 21.537 10.368 -25.569 1.00 85.31 278 LEU A CA 1
ATOM 2166 C C . LEU A 1 278 ? 22.237 11.180 -26.669 1.00 85.31 278 LEU A C 1
ATOM 2168 O O . LEU A 1 278 ? 23.450 11.065 -26.822 1.00 85.31 278 LEU A O 1
ATOM 2172 N N . LEU A 1 279 ? 21.513 12.037 -27.399 1.00 83.75 279 LEU A N 1
ATOM 2173 C CA . LEU A 1 279 ? 22.106 12.936 -28.397 1.00 83.75 279 LEU A CA 1
ATOM 2174 C C . LEU A 1 279 ? 23.081 13.940 -27.770 1.00 83.75 279 LEU A C 1
ATOM 2176 O O . LEU A 1 279 ? 24.139 14.199 -28.344 1.00 83.75 279 LEU A O 1
ATOM 2180 N N . VAL A 1 280 ? 22.739 14.514 -26.615 1.00 86.12 280 VAL A N 1
ATOM 2181 C CA . VAL A 1 280 ? 23.604 15.464 -25.900 1.00 86.12 280 VAL A CA 1
ATOM 2182 C C . VAL A 1 280 ? 24.866 14.768 -25.393 1.00 86.12 280 VAL A C 1
ATOM 2184 O O . VAL A 1 280 ? 25.961 15.254 -25.677 1.00 86.12 280 VAL A O 1
ATOM 2187 N N . SER A 1 281 ? 24.744 13.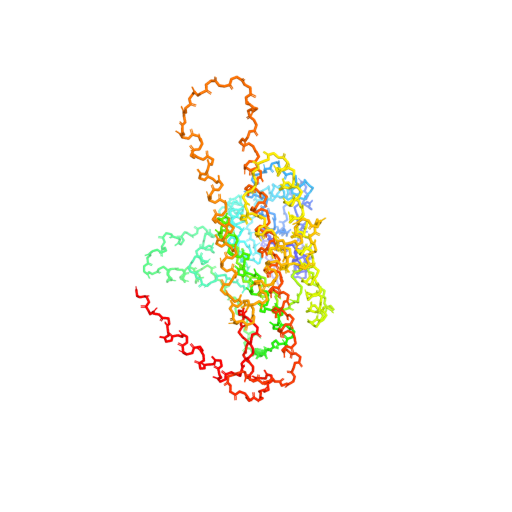616 -24.729 1.00 84.31 281 SER A N 1
ATOM 2188 C CA . SER A 1 281 ? 25.897 12.844 -24.242 1.00 84.31 281 SER A CA 1
ATOM 2189 C C . SER A 1 281 ? 26.780 12.368 -25.400 1.00 84.31 281 SER A C 1
ATOM 2191 O O . SER A 1 281 ? 28.003 12.472 -25.327 1.00 84.31 281 SER A O 1
ATOM 2193 N N . ALA A 1 282 ? 26.183 11.945 -26.520 1.00 81.94 282 ALA A N 1
ATOM 2194 C CA . ALA A 1 282 ? 26.919 11.597 -27.732 1.00 81.94 282 ALA A CA 1
ATOM 2195 C C . ALA A 1 282 ? 27.698 12.801 -28.289 1.00 81.94 282 ALA A C 1
ATOM 2197 O O . ALA A 1 282 ? 28.889 12.693 -28.564 1.00 81.94 282 ALA A O 1
ATOM 2198 N N . ARG A 1 283 ? 27.062 13.968 -28.435 1.00 82.75 283 ARG A N 1
ATOM 2199 C CA . ARG A 1 283 ? 27.731 15.186 -28.932 1.00 82.75 283 ARG A CA 1
ATOM 2200 C C . ARG A 1 283 ? 28.834 15.679 -28.000 1.00 82.75 283 ARG A C 1
ATOM 2202 O O . ARG A 1 283 ? 29.859 16.146 -28.485 1.00 82.75 283 ARG A O 1
ATOM 2209 N N . ARG A 1 284 ? 28.642 15.568 -26.684 1.00 85.19 284 ARG A N 1
ATOM 2210 C CA . ARG A 1 284 ? 29.683 15.870 -25.694 1.00 85.19 284 ARG A CA 1
ATOM 2211 C C . ARG A 1 284 ? 30.889 14.954 -25.894 1.00 85.19 284 ARG A C 1
ATOM 2213 O O . ARG A 1 284 ? 31.995 15.447 -26.080 1.00 85.19 284 ARG A O 1
ATOM 2220 N N . MET A 1 285 ? 30.645 13.647 -25.991 1.00 82.81 285 MET A N 1
ATOM 2221 C CA . MET A 1 285 ? 31.686 12.667 -26.291 1.00 82.81 285 MET A CA 1
ATOM 2222 C C . MET A 1 285 ? 32.392 12.970 -27.624 1.00 82.81 285 MET A C 1
ATOM 2224 O O . MET A 1 285 ? 33.611 12.881 -27.693 1.00 82.81 285 MET A O 1
ATOM 2228 N N . GLU A 1 286 ? 31.669 13.389 -28.669 1.00 81.00 286 GLU A N 1
ATOM 2229 C CA . GLU A 1 286 ? 32.273 13.814 -29.943 1.00 81.00 286 GLU A CA 1
ATOM 2230 C C . GLU A 1 286 ? 33.187 15.026 -29.777 1.00 81.00 286 GLU A C 1
ATOM 2232 O O . GLU A 1 286 ? 34.304 15.026 -30.289 1.00 81.00 286 GLU A O 1
ATOM 2237 N N . ALA A 1 287 ? 32.729 16.057 -29.065 1.00 82.31 287 ALA A N 1
ATOM 2238 C CA . ALA A 1 287 ? 33.507 17.266 -28.828 1.00 82.31 287 ALA A CA 1
ATOM 2239 C C . ALA A 1 287 ? 34.804 16.955 -28.065 1.00 82.31 287 ALA A C 1
ATOM 2241 O O . ALA A 1 287 ? 35.866 17.462 -28.438 1.00 82.31 287 ALA A O 1
ATOM 2242 N N . ASP A 1 288 ? 34.729 16.070 -27.071 1.00 80.88 288 ASP A N 1
ATOM 2243 C CA . ASP A 1 288 ? 35.871 15.641 -26.263 1.00 80.88 288 ASP A CA 1
ATOM 2244 C C . ASP A 1 288 ? 36.821 14.726 -27.057 1.00 80.88 288 ASP A C 1
ATOM 2246 O O . ASP A 1 288 ? 38.041 14.874 -27.006 1.00 80.88 288 ASP A O 1
ATOM 2250 N N . ILE A 1 289 ? 36.286 13.854 -27.914 1.00 76.06 289 ILE A N 1
ATOM 2251 C CA . ILE A 1 289 ? 37.078 13.079 -28.879 1.00 76.06 289 ILE A CA 1
ATOM 2252 C C . ILE A 1 289 ? 37.804 14.006 -29.863 1.00 76.06 289 ILE A C 1
ATOM 2254 O O . ILE A 1 289 ? 38.982 13.810 -30.170 1.00 76.06 289 ILE A O 1
ATOM 2258 N N . LEU A 1 290 ? 37.116 15.016 -30.395 1.00 78.00 290 LEU A N 1
ATOM 2259 C CA . LEU A 1 290 ? 37.687 15.954 -31.360 1.00 78.00 290 LEU A CA 1
ATOM 2260 C C . LEU A 1 290 ? 38.721 16.884 -30.719 1.00 78.00 290 LEU A C 1
ATOM 2262 O O . LEU A 1 290 ? 39.669 17.283 -31.403 1.00 78.00 290 LEU A O 1
ATOM 2266 N N . SER A 1 291 ? 38.567 17.228 -29.439 1.00 77.75 291 SER A N 1
ATOM 2267 C CA . SER A 1 291 ? 39.569 17.988 -28.688 1.00 77.75 291 SER A CA 1
ATOM 2268 C C . SER A 1 291 ? 40.813 17.129 -28.427 1.00 77.75 291 SER A C 1
ATOM 2270 O O . SER A 1 291 ? 41.920 17.571 -28.743 1.00 77.75 291 SER A O 1
ATOM 2272 N N . ALA A 1 292 ? 40.635 15.868 -28.017 1.00 72.00 292 ALA A N 1
ATOM 2273 C CA . ALA A 1 292 ? 41.718 14.905 -27.809 1.00 72.00 292 ALA A CA 1
ATOM 2274 C C . ALA A 1 292 ? 42.452 14.530 -29.112 1.00 72.00 292 ALA A C 1
ATOM 2276 O O . ALA A 1 292 ? 43.677 14.404 -29.133 1.00 72.00 292 ALA A O 1
ATOM 2277 N N . ARG A 1 293 ? 41.741 14.423 -30.248 1.00 69.31 293 ARG A N 1
ATOM 2278 C CA . ARG A 1 293 ? 42.335 14.099 -31.563 1.00 69.31 293 ARG A CA 1
ATOM 2279 C C . ARG A 1 293 ? 43.365 15.114 -32.044 1.00 69.31 293 ARG A C 1
ATOM 2281 O O . ARG A 1 293 ? 44.271 14.731 -32.782 1.00 69.31 293 ARG A O 1
ATOM 2288 N N . ARG A 1 294 ? 43.261 16.383 -31.636 1.00 69.44 294 ARG A N 1
ATOM 2289 C CA . ARG A 1 294 ? 44.278 17.399 -31.964 1.00 69.44 294 ARG A CA 1
ATOM 2290 C C . ARG A 1 294 ? 45.641 17.087 -31.322 1.00 69.44 294 ARG A C 1
ATOM 2292 O O . ARG A 1 294 ? 46.62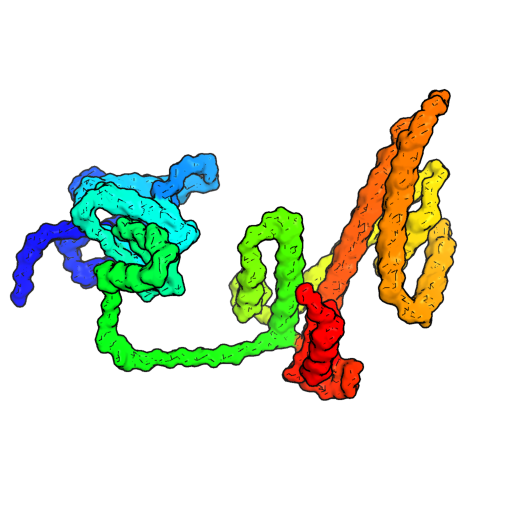9 17.684 -31.730 1.00 69.44 294 ARG A O 1
ATOM 2299 N N . GLY A 1 295 ? 45.696 16.133 -30.385 1.00 63.94 295 GLY A N 1
ATOM 2300 C CA . GLY A 1 295 ? 46.895 15.651 -29.695 1.00 63.94 295 GLY A CA 1
ATOM 2301 C C . GLY A 1 295 ? 47.534 14.355 -30.228 1.00 63.94 295 GLY A C 1
ATOM 2302 O O . GLY A 1 295 ? 48.375 13.803 -29.534 1.00 63.94 295 GLY A O 1
ATOM 2303 N N . ASN A 1 296 ? 47.197 13.871 -31.436 1.00 56.34 296 ASN A N 1
ATOM 2304 C CA . ASN A 1 296 ? 47.803 12.682 -32.083 1.00 56.34 296 ASN A CA 1
ATOM 2305 C C . ASN A 1 296 ? 47.571 11.315 -31.400 1.00 56.34 296 ASN A C 1
ATOM 2307 O O . ASN A 1 296 ? 48.507 10.552 -31.174 1.00 56.34 296 ASN A O 1
ATOM 2311 N N . GLY A 1 297 ? 46.312 10.920 -31.210 1.00 58.44 297 GLY A N 1
ATOM 2312 C CA . GLY A 1 297 ? 46.010 9.495 -31.049 1.00 58.44 297 GLY A CA 1
ATOM 2313 C C . GLY A 1 297 ? 44.655 9.227 -30.435 1.00 58.44 297 GLY A C 1
ATOM 2314 O O . GLY A 1 297 ? 44.545 9.112 -29.223 1.00 58.44 297 GLY A O 1
ATOM 2315 N N . LEU A 1 298 ? 43.628 9.079 -31.272 1.00 59.44 298 LEU A N 1
ATOM 2316 C CA . LEU A 1 298 ? 42.364 8.517 -30.813 1.00 59.44 298 LEU A CA 1
ATOM 2317 C C . LEU A 1 298 ? 42.122 7.185 -31.529 1.00 59.44 298 LEU A C 1
ATOM 2319 O O . LEU A 1 298 ? 42.163 7.177 -32.766 1.00 59.44 298 LEU A O 1
ATOM 2323 N N . PRO A 1 299 ? 41.899 6.078 -30.797 1.00 65.44 299 PRO A N 1
ATOM 2324 C CA . PRO A 1 299 ? 41.703 4.766 -31.398 1.00 65.44 299 PRO A CA 1
ATOM 2325 C C . PRO A 1 299 ? 40.528 4.774 -32.381 1.00 65.44 299 PRO A C 1
ATOM 2327 O O . PRO A 1 299 ? 39.434 5.233 -32.051 1.00 65.44 299 PRO A O 1
ATOM 2330 N N . THR A 1 300 ? 40.742 4.243 -33.589 1.00 68.31 300 THR A N 1
ATOM 2331 C CA . THR A 1 300 ? 39.729 4.108 -34.656 1.00 68.31 300 THR A CA 1
ATOM 2332 C C . THR A 1 300 ? 38.425 3.482 -34.149 1.00 68.31 300 THR A C 1
ATOM 2334 O O . THR A 1 300 ? 37.344 3.899 -34.552 1.00 68.31 300 THR A O 1
ATOM 2337 N N . LEU A 1 301 ? 38.532 2.563 -33.185 1.00 66.50 301 LEU A N 1
ATOM 2338 C CA . LEU A 1 301 ? 37.414 1.876 -32.545 1.00 66.50 301 LEU A CA 1
ATOM 2339 C C . LEU A 1 301 ? 36.400 2.834 -31.889 1.00 66.50 301 LEU A C 1
ATOM 2341 O O . LEU A 1 301 ? 35.195 2.641 -32.023 1.00 66.50 301 LEU A O 1
ATOM 2345 N N . VAL A 1 302 ? 36.866 3.897 -31.225 1.00 69.38 302 VAL A N 1
ATOM 2346 C CA . VAL A 1 302 ? 35.990 4.861 -30.531 1.00 69.38 302 VAL A CA 1
ATOM 2347 C C . VAL A 1 302 ? 35.205 5.707 -31.543 1.00 69.38 302 VAL A C 1
ATOM 2349 O O . VAL A 1 302 ? 34.026 5.996 -31.344 1.00 69.38 302 VAL A O 1
ATOM 2352 N N . ALA A 1 303 ? 35.827 6.050 -32.675 1.00 69.12 303 ALA A N 1
ATOM 2353 C CA . ALA A 1 303 ? 35.164 6.782 -33.755 1.00 69.12 303 ALA A CA 1
ATOM 2354 C C . ALA A 1 303 ? 34.094 5.932 -34.468 1.00 69.12 303 ALA A C 1
ATOM 2356 O O . ALA A 1 303 ? 33.033 6.449 -34.821 1.00 69.12 303 ALA A O 1
ATOM 2357 N N . GLU A 1 304 ? 34.343 4.632 -34.653 1.00 69.88 304 GLU A N 1
ATOM 2358 C CA . GLU A 1 304 ? 33.359 3.698 -35.217 1.00 69.88 304 GLU A CA 1
ATOM 2359 C C . GLU A 1 304 ? 32.148 3.513 -34.289 1.00 69.88 304 GLU A C 1
ATOM 2361 O O . GLU A 1 304 ? 31.005 3.571 -34.748 1.00 69.88 304 GLU A O 1
ATOM 2366 N N . GLN A 1 305 ? 32.383 3.368 -32.979 1.00 67.94 305 GLN A N 1
ATOM 2367 C CA . GLN A 1 305 ? 31.317 3.259 -31.973 1.00 67.94 305 GLN A CA 1
ATOM 2368 C C . GLN A 1 305 ? 30.441 4.508 -31.923 1.00 67.94 305 GLN A C 1
ATOM 2370 O O . GLN A 1 305 ? 29.214 4.411 -31.864 1.00 67.94 305 GLN A O 1
ATOM 2375 N N . TYR A 1 306 ? 31.065 5.682 -31.999 1.00 71.00 306 TYR A N 1
ATOM 2376 C CA . TYR A 1 306 ? 30.358 6.951 -32.040 1.00 71.00 306 TYR A CA 1
ATOM 2377 C C . TYR A 1 306 ? 29.435 7.066 -33.263 1.00 71.00 306 TYR A C 1
ATOM 2379 O O . TYR A 1 306 ? 28.261 7.418 -33.132 1.00 71.00 306 TYR A O 1
ATOM 2387 N N . ALA A 1 307 ? 29.938 6.712 -34.448 1.00 72.25 307 ALA A N 1
ATOM 2388 C CA . ALA A 1 307 ? 29.157 6.751 -35.680 1.00 72.25 307 ALA A CA 1
ATOM 2389 C C . ALA A 1 307 ? 27.967 5.775 -35.649 1.00 72.25 307 ALA A C 1
ATOM 2391 O O . ALA A 1 307 ? 26.877 6.118 -36.109 1.00 72.25 307 ALA A O 1
ATOM 2392 N N . GLN A 1 308 ? 28.146 4.580 -35.074 1.00 74.62 308 GLN A N 1
ATOM 2393 C CA . GLN A 1 308 ? 27.051 3.625 -34.899 1.00 74.62 308 GLN A CA 1
ATOM 2394 C C . GLN A 1 308 ? 25.985 4.151 -33.927 1.00 74.62 308 GLN A C 1
ATOM 2396 O O . GLN A 1 308 ? 24.792 4.041 -34.211 1.00 74.62 308 GLN A O 1
ATOM 2401 N N . LEU A 1 309 ? 26.401 4.767 -32.817 1.00 73.25 309 LEU A N 1
ATOM 2402 C CA . LEU A 1 309 ? 25.488 5.359 -31.842 1.00 73.25 309 LEU A CA 1
ATOM 2403 C C . LEU A 1 309 ? 24.674 6.510 -32.457 1.00 73.25 309 LEU A C 1
ATOM 2405 O O . LEU A 1 309 ? 23.459 6.549 -32.295 1.00 73.25 309 LEU A O 1
ATOM 2409 N N . LEU A 1 310 ? 25.305 7.409 -33.220 1.00 73.06 310 LEU A N 1
ATOM 2410 C CA . LEU A 1 310 ? 24.590 8.471 -33.939 1.00 73.06 310 LEU A CA 1
ATOM 2411 C C . LEU A 1 310 ? 23.563 7.916 -34.933 1.00 73.06 310 LEU A C 1
ATOM 2413 O O . LEU A 1 310 ? 22.438 8.418 -34.997 1.00 73.06 310 LEU A O 1
ATOM 2417 N N . ALA A 1 311 ? 23.924 6.859 -35.666 1.00 76.75 311 ALA A N 1
ATOM 2418 C CA . ALA A 1 311 ? 23.030 6.215 -36.621 1.00 76.75 311 ALA A CA 1
ATOM 2419 C C . ALA A 1 311 ? 21.797 5.591 -35.940 1.00 76.75 311 ALA A C 1
ATOM 2421 O O . ALA A 1 311 ? 20.689 5.728 -36.455 1.00 76.75 311 ALA A O 1
ATOM 2422 N N . GLU A 1 312 ? 21.958 4.960 -34.769 1.00 70.25 312 GLU A N 1
ATOM 2423 C CA . GLU A 1 312 ? 20.842 4.386 -33.994 1.00 70.25 312 GLU A CA 1
ATOM 2424 C C . GLU A 1 312 ? 19.845 5.454 -33.508 1.00 70.25 312 GLU A C 1
ATOM 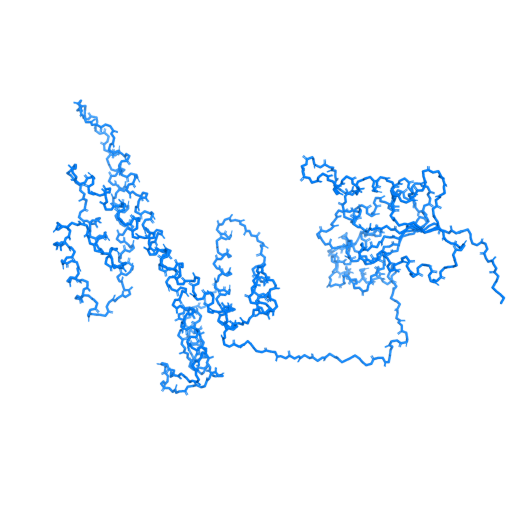2426 O O . GLU A 1 312 ? 18.651 5.180 -33.379 1.00 70.25 312 GLU A O 1
ATOM 2431 N N . VAL A 1 313 ? 20.311 6.681 -33.266 1.00 67.62 313 VAL A N 1
ATOM 2432 C CA . VAL A 1 313 ? 19.501 7.773 -32.690 1.00 67.62 313 VAL A CA 1
ATOM 2433 C C . VAL A 1 313 ? 18.962 8.730 -33.768 1.00 67.62 313 VAL A C 1
ATOM 2435 O O . VAL A 1 313 ? 18.116 9.593 -33.496 1.00 67.62 313 VAL A O 1
ATOM 2438 N N . GLY A 1 314 ? 19.400 8.546 -35.018 1.00 74.56 314 GLY A N 1
ATOM 2439 C CA . GLY A 1 314 ? 19.061 9.394 -36.162 1.00 74.56 314 GLY A CA 1
ATOM 2440 C C . GLY A 1 314 ? 19.740 10.765 -36.120 1.00 74.56 314 GLY A C 1
ATOM 2441 O O . GLY A 1 314 ? 19.151 11.743 -36.573 1.00 74.56 314 GLY A O 1
ATOM 2442 N N . GLY A 1 315 ? 20.928 10.859 -35.515 1.00 71.69 315 GLY A N 1
ATOM 2443 C CA . GLY A 1 315 ? 21.737 12.076 -35.497 1.00 71.69 315 GLY A CA 1
ATOM 2444 C C . GLY A 1 315 ? 22.666 12.156 -36.709 1.00 71.69 315 GLY A C 1
ATOM 2445 O O . GLY A 1 315 ? 23.276 11.158 -37.087 1.00 71.69 315 GLY A O 1
ATOM 2446 N N . GLU A 1 316 ? 22.797 13.342 -37.303 1.00 73.50 316 GLU A N 1
ATOM 2447 C CA . GLU A 1 316 ? 23.807 13.596 -38.338 1.00 73.50 316 GLU A CA 1
ATOM 2448 C C . GLU A 1 316 ? 25.176 13.928 -37.705 1.00 73.50 316 GLU A C 1
ATOM 2450 O O . GLU A 1 316 ? 25.208 14.629 -36.685 1.00 73.50 316 GLU A O 1
ATOM 2455 N N . PRO A 1 317 ? 26.303 13.453 -38.277 1.00 67.81 317 PRO A N 1
ATOM 2456 C CA . PRO A 1 317 ? 27.648 13.797 -37.808 1.00 67.81 317 PRO A CA 1
ATOM 2457 C C . PRO A 1 317 ? 27.948 15.298 -37.952 1.00 67.81 317 PRO A C 1
ATOM 2459 O O . PRO A 1 317 ? 27.525 15.929 -38.919 1.00 67.81 317 PRO A O 1
ATOM 2462 N N . LEU A 1 318 ? 28.743 15.881 -37.043 1.00 60.69 318 LEU A N 1
ATOM 2463 C CA . LEU A 1 318 ? 29.081 17.315 -37.087 1.00 60.69 318 LEU A CA 1
ATOM 2464 C C . LEU A 1 318 ? 30.167 17.686 -38.124 1.00 60.69 318 LEU A C 1
ATOM 2466 O O . LEU A 1 318 ? 30.399 18.877 -38.349 1.00 60.69 318 LEU A O 1
ATOM 2470 N N . SER A 1 319 ? 30.859 16.728 -38.765 1.00 63.84 319 SER A N 1
ATOM 2471 C CA . SER A 1 319 ? 32.000 17.027 -39.652 1.00 63.84 319 SER A CA 1
ATOM 2472 C C . SER A 1 319 ? 32.067 16.198 -40.945 1.00 63.84 319 SER A C 1
ATOM 2474 O O . SER A 1 319 ? 31.876 14.989 -40.951 1.00 63.84 319 SER A O 1
ATOM 2476 N N . ARG A 1 320 ? 32.530 16.823 -42.038 1.00 53.44 320 ARG A N 1
ATOM 2477 C CA . ARG A 1 320 ? 32.794 16.142 -43.326 1.00 53.44 320 ARG A CA 1
ATOM 2478 C C . ARG A 1 320 ? 33.882 15.059 -43.280 1.00 53.44 320 ARG A C 1
ATOM 2480 O O . ARG A 1 320 ? 34.001 14.262 -44.203 1.00 53.44 320 ARG A O 1
ATOM 2487 N N . SER A 1 321 ? 34.706 15.043 -42.231 1.00 49.31 321 SER A N 1
ATOM 2488 C CA . SER A 1 321 ? 35.742 14.021 -42.013 1.00 49.31 321 SER A CA 1
ATOM 2489 C C . SER A 1 321 ? 35.146 12.734 -41.431 1.00 49.31 321 SER A C 1
ATOM 2491 O O . SER A 1 321 ? 35.577 11.632 -41.772 1.00 49.31 321 SER A O 1
ATOM 2493 N N . THR A 1 322 ? 34.099 12.861 -40.609 1.00 52.28 322 THR A N 1
ATOM 2494 C CA . THR A 1 322 ? 33.324 11.726 -40.102 1.00 52.28 322 THR A CA 1
ATOM 2495 C C . THR A 1 322 ? 32.357 11.171 -41.150 1.00 52.28 322 THR A C 1
ATOM 2497 O O . THR A 1 322 ? 32.071 9.982 -41.090 1.00 52.28 322 THR A O 1
ATOM 2500 N N . ASP A 1 323 ? 31.969 11.938 -42.178 1.00 51.56 323 ASP A N 1
ATOM 2501 C CA . ASP A 1 323 ? 31.106 11.472 -43.284 1.00 51.56 323 ASP A CA 1
ATOM 2502 C C . ASP A 1 323 ? 31.689 10.301 -44.089 1.00 51.56 323 ASP A C 1
ATOM 2504 O O . ASP A 1 323 ? 30.945 9.423 -44.528 1.00 51.56 323 ASP A O 1
ATOM 2508 N N . ALA A 1 324 ? 33.012 10.246 -44.281 1.00 55.78 324 ALA A N 1
ATOM 2509 C CA . ALA A 1 324 ? 33.655 9.150 -45.014 1.00 55.78 324 ALA A CA 1
ATOM 2510 C C . ALA A 1 324 ? 33.599 7.828 -44.227 1.00 55.78 324 ALA A C 1
ATOM 2512 O O . ALA A 1 324 ? 33.306 6.770 -44.788 1.00 55.78 324 ALA A O 1
ATOM 2513 N N . VAL A 1 325 ? 33.822 7.907 -42.912 1.00 53.06 325 VAL A N 1
ATOM 2514 C CA . VAL A 1 325 ? 33.736 6.769 -41.986 1.00 53.06 325 VAL A CA 1
ATOM 2515 C C . VAL A 1 325 ? 32.272 6.375 -41.767 1.00 53.06 325 VAL A C 1
ATOM 2517 O O . VAL A 1 325 ? 31.927 5.202 -41.874 1.00 53.06 325 VAL A O 1
ATOM 2520 N N . ALA A 1 326 ? 31.381 7.348 -41.574 1.00 51.62 326 ALA A N 1
ATOM 2521 C CA . ALA A 1 326 ? 29.944 7.136 -41.444 1.00 51.62 326 ALA A CA 1
ATOM 2522 C C . ALA A 1 326 ? 29.335 6.526 -42.715 1.00 51.62 326 ALA A C 1
ATOM 2524 O O . ALA A 1 326 ? 28.512 5.624 -42.606 1.00 51.62 326 ALA A O 1
ATOM 2525 N N . SER A 1 327 ? 29.778 6.922 -43.915 1.00 58.59 327 SER A N 1
ATOM 2526 C CA . SER A 1 327 ? 29.331 6.319 -45.182 1.00 58.59 327 SER A CA 1
ATOM 2527 C C . SER A 1 327 ? 29.805 4.871 -45.341 1.00 58.59 327 SER A C 1
ATOM 2529 O O . SER A 1 327 ? 29.036 4.021 -45.797 1.00 58.59 327 SER A O 1
ATOM 2531 N N . GLN A 1 328 ? 31.038 4.551 -44.927 1.00 56.72 328 GLN A N 1
ATOM 2532 C CA . GLN A 1 328 ? 31.528 3.165 -44.905 1.00 56.72 328 GLN A CA 1
ATOM 2533 C C . GLN A 1 328 ? 30.758 2.302 -43.895 1.00 56.72 328 GLN A C 1
ATOM 2535 O O . GLN A 1 328 ? 30.380 1.171 -44.211 1.00 56.72 328 GLN A O 1
ATOM 2540 N N . ILE A 1 329 ? 30.466 2.841 -42.711 1.00 53.06 329 ILE A N 1
ATOM 2541 C CA . ILE A 1 329 ? 29.712 2.145 -41.661 1.00 53.06 329 ILE A CA 1
ATOM 2542 C C . ILE A 1 329 ? 28.240 1.984 -42.054 1.00 53.06 329 ILE A C 1
ATOM 2544 O O . ILE A 1 329 ? 27.695 0.894 -41.902 1.00 53.06 329 ILE A O 1
ATOM 2548 N N . ALA A 1 330 ? 27.602 3.012 -42.619 1.00 55.00 330 ALA A N 1
ATOM 2549 C CA . ALA A 1 330 ? 26.225 2.956 -43.106 1.00 55.00 330 ALA A CA 1
ATOM 2550 C C . ALA A 1 330 ? 26.073 1.927 -44.235 1.00 55.00 330 ALA A C 1
ATOM 2552 O O . ALA A 1 330 ? 25.144 1.119 -44.204 1.00 55.00 330 ALA A O 1
ATOM 2553 N N . GLY A 1 331 ? 27.027 1.874 -45.173 1.00 63.53 331 GLY A N 1
ATOM 2554 C CA . GLY A 1 331 ? 27.078 0.837 -46.206 1.00 63.53 331 GLY A CA 1
ATOM 2555 C C . GLY A 1 331 ? 27.243 -0.569 -45.620 1.00 63.53 331 GLY A C 1
ATOM 2556 O O . GLY A 1 331 ? 26.523 -1.495 -46.000 1.00 63.53 331 GLY A O 1
ATOM 2557 N N . ALA A 1 332 ? 28.130 -0.730 -44.635 1.00 53.59 332 ALA A N 1
ATOM 2558 C CA . ALA A 1 332 ? 28.347 -2.011 -43.969 1.00 53.59 332 ALA A CA 1
ATOM 2559 C C . ALA A 1 332 ? 27.173 -2.430 -43.062 1.00 53.59 332 ALA A C 1
ATOM 2561 O O . ALA A 1 332 ? 26.949 -3.626 -42.878 1.00 53.59 332 ALA A O 1
ATOM 2562 N N . SER A 1 333 ? 26.427 -1.479 -42.500 1.00 49.03 333 SER A N 1
ATOM 2563 C CA . SER A 1 333 ? 25.244 -1.717 -41.665 1.00 49.03 333 SER A CA 1
ATOM 2564 C C . SER A 1 333 ? 24.022 -2.072 -42.519 1.00 49.03 333 SER A C 1
ATOM 2566 O O . SER A 1 333 ? 23.354 -3.068 -42.245 1.00 49.03 333 SER A O 1
ATOM 2568 N N . ALA A 1 334 ? 23.793 -1.365 -43.632 1.00 56.09 334 ALA A N 1
ATOM 2569 C CA . ALA A 1 334 ? 22.732 -1.674 -44.595 1.00 56.09 334 ALA A CA 1
ATOM 2570 C C . ALA A 1 334 ? 22.916 -3.062 -45.240 1.00 56.09 334 ALA A C 1
ATOM 2572 O O . ALA A 1 334 ? 21.967 -3.846 -45.321 1.00 56.09 334 ALA A O 1
ATOM 2573 N N . ALA A 1 335 ? 24.154 -3.415 -45.612 1.00 56.12 335 ALA A N 1
ATOM 2574 C CA . ALA A 1 335 ? 24.483 -4.753 -46.105 1.00 56.12 335 ALA A CA 1
ATOM 2575 C C . ALA A 1 335 ? 24.183 -5.846 -45.057 1.00 56.12 335 ALA A C 1
ATOM 2577 O O . ALA A 1 335 ? 23.630 -6.893 -45.393 1.00 56.12 335 ALA A O 1
ATOM 2578 N N . ARG A 1 336 ? 24.459 -5.589 -43.772 1.00 52.44 336 ARG A N 1
ATOM 2579 C CA . ARG A 1 336 ? 24.200 -6.531 -42.667 1.00 52.44 336 ARG A CA 1
ATOM 2580 C C . ARG A 1 336 ? 22.718 -6.648 -42.289 1.00 52.44 336 ARG A C 1
ATOM 2582 O O . ARG A 1 336 ? 22.244 -7.752 -42.019 1.00 52.44 336 ARG A O 1
ATOM 2589 N N . GLN A 1 337 ? 21.958 -5.552 -42.337 1.00 51.50 337 GLN A N 1
ATOM 2590 C CA . GLN A 1 337 ? 20.504 -5.563 -42.123 1.00 51.50 337 GLN A CA 1
ATOM 2591 C C . GLN A 1 337 ? 19.775 -6.358 -43.213 1.00 51.50 337 GLN A C 1
ATOM 2593 O O . GLN A 1 337 ? 18.885 -7.150 -42.898 1.00 51.50 337 GLN A O 1
ATOM 2598 N N . SER A 1 338 ? 20.212 -6.238 -44.473 1.00 55.88 338 SER A N 1
ATOM 2599 C CA . SER A 1 338 ? 19.666 -7.027 -45.588 1.00 55.88 338 SER A CA 1
ATOM 2600 C C . SER A 1 338 ? 19.903 -8.543 -45.448 1.00 55.88 338 SER A C 1
ATOM 2602 O O . SER A 1 338 ? 19.156 -9.338 -46.012 1.00 55.88 338 SER A O 1
ATOM 2604 N N . ALA A 1 339 ? 20.878 -8.954 -44.627 1.00 57.31 339 ALA A N 1
ATOM 2605 C CA . ALA A 1 339 ? 21.191 -10.352 -44.326 1.00 57.31 339 ALA A CA 1
ATOM 2606 C C . ALA A 1 339 ? 20.427 -10.927 -43.109 1.00 57.31 339 ALA A C 1
ATOM 2608 O O . ALA A 1 339 ? 20.687 -12.059 -42.699 1.00 57.31 339 ALA A O 1
ATOM 2609 N N . GLY A 1 340 ? 19.497 -10.174 -42.502 1.00 43.62 340 GLY A N 1
ATOM 2610 C CA . GLY A 1 340 ? 18.641 -10.665 -41.410 1.00 43.62 340 GLY A CA 1
ATOM 2611 C C . GLY A 1 340 ? 19.329 -10.812 -40.042 1.00 43.62 340 GLY A C 1
ATOM 2612 O O . GLY A 1 340 ? 18.814 -11.507 -39.167 1.00 43.62 340 GLY A O 1
ATOM 2613 N N . GLN A 1 341 ? 20.477 -10.163 -39.819 1.00 49.50 341 GLN A N 1
ATOM 2614 C CA . GLN A 1 341 ? 21.304 -10.329 -38.608 1.00 49.50 341 GLN A CA 1
ATOM 2615 C C . GLN A 1 341 ? 20.988 -9.354 -37.447 1.00 49.50 341 GLN A C 1
ATOM 2617 O O . GLN A 1 341 ? 21.710 -9.318 -36.451 1.00 49.50 341 GLN A O 1
ATOM 2622 N N . GLY A 1 342 ? 19.878 -8.612 -37.509 1.00 47.06 342 GLY A N 1
ATOM 2623 C CA . GLY A 1 342 ? 19.610 -7.434 -36.662 1.00 47.06 342 GLY A CA 1
ATOM 2624 C C . GLY A 1 342 ? 19.751 -7.596 -35.138 1.00 47.06 342 GLY A C 1
ATOM 2625 O O . GLY A 1 342 ? 20.231 -6.676 -34.490 1.00 47.06 342 GLY A O 1
ATOM 2626 N N . ARG A 1 343 ? 19.413 -8.752 -34.541 1.00 47.31 343 ARG A N 1
ATOM 2627 C CA . ARG A 1 343 ? 19.527 -8.948 -33.074 1.00 47.31 343 ARG A CA 1
ATOM 2628 C C . ARG A 1 343 ? 20.914 -9.375 -32.582 1.00 47.31 343 ARG A C 1
ATOM 2630 O O . ARG A 1 343 ? 21.162 -9.321 -31.383 1.00 47.31 343 ARG A O 1
ATOM 2637 N N . ARG A 1 344 ? 21.812 -9.841 -33.462 1.00 49.22 344 ARG A N 1
ATOM 2638 C CA . ARG A 1 344 ? 23.185 -10.210 -33.054 1.00 49.22 344 ARG A CA 1
ATOM 2639 C C . ARG A 1 344 ? 24.058 -8.970 -32.832 1.00 49.22 344 ARG A C 1
ATOM 2641 O O . ARG A 1 344 ? 24.891 -8.977 -31.938 1.00 49.22 344 ARG A O 1
ATOM 2648 N N . HIS A 1 345 ? 23.772 -7.889 -33.552 1.00 48.34 345 HIS A N 1
ATOM 2649 C CA . HIS A 1 345 ? 24.582 -6.672 -33.556 1.00 48.34 345 HIS A CA 1
ATOM 2650 C C . HIS A 1 345 ? 24.446 -5.786 -32.314 1.00 48.34 345 HIS A C 1
ATOM 2652 O O . HIS A 1 345 ? 25.343 -4.996 -32.035 1.00 48.34 345 HIS A O 1
ATOM 2658 N N . GLU A 1 346 ? 23.372 -5.927 -31.534 1.00 51.25 346 GLU A N 1
ATOM 2659 C CA . GLU A 1 346 ? 23.236 -5.186 -30.273 1.00 51.25 346 GLU A CA 1
ATOM 2660 C C . GLU A 1 346 ? 24.217 -5.689 -29.211 1.00 51.25 346 GLU A C 1
ATOM 2662 O O . GLU A 1 346 ? 24.838 -4.874 -28.534 1.00 51.25 346 GLU A O 1
ATOM 2667 N N . ARG A 1 347 ? 24.413 -7.016 -29.123 1.00 55.16 347 ARG A N 1
ATOM 2668 C CA . ARG A 1 347 ? 25.477 -7.598 -28.293 1.00 55.16 347 ARG A CA 1
ATOM 2669 C C . ARG A 1 347 ? 26.848 -7.182 -28.797 1.00 55.16 347 ARG A C 1
ATOM 2671 O O . ARG A 1 347 ? 27.676 -6.808 -27.985 1.00 55.16 347 ARG A O 1
ATOM 2678 N N . ASP A 1 348 ? 27.049 -7.172 -30.115 1.00 58.09 348 ASP A N 1
ATOM 2679 C CA . ASP A 1 348 ? 28.325 -6.757 -30.696 1.00 58.09 348 ASP A CA 1
ATOM 2680 C C . ASP A 1 348 ? 28.669 -5.306 -30.311 1.00 58.09 348 ASP A C 1
ATOM 2682 O O . ASP A 1 348 ? 29.795 -5.041 -29.915 1.00 58.09 348 ASP A O 1
ATOM 2686 N N . ALA A 1 349 ? 27.715 -4.367 -30.355 1.00 56.19 349 ALA A N 1
ATOM 2687 C CA . ALA A 1 349 ? 27.963 -2.969 -29.990 1.00 56.19 349 ALA A CA 1
ATOM 2688 C C . ALA A 1 349 ? 28.282 -2.785 -28.496 1.00 56.19 349 ALA A C 1
ATOM 2690 O O . ALA A 1 349 ? 29.203 -2.048 -28.148 1.00 56.19 349 ALA A O 1
ATOM 2691 N N . ASP A 1 350 ? 27.542 -3.459 -27.612 1.00 58.69 350 ASP A N 1
ATOM 2692 C CA . ASP A 1 350 ? 27.754 -3.349 -26.166 1.00 58.69 350 ASP A CA 1
ATOM 2693 C C . ASP A 1 350 ? 29.048 -4.080 -25.735 1.00 58.69 350 ASP A C 1
ATOM 2695 O O . ASP A 1 350 ? 29.806 -3.560 -24.914 1.00 58.69 350 ASP A O 1
ATOM 2699 N N . ASP A 1 351 ? 29.373 -5.217 -26.364 1.00 67.56 351 ASP A N 1
ATOM 2700 C CA . ASP A 1 351 ? 30.649 -5.928 -26.195 1.00 67.56 351 ASP A CA 1
ATOM 2701 C C . ASP A 1 351 ? 31.829 -5.094 -26.711 1.00 67.56 351 ASP A C 1
ATOM 2703 O O . ASP A 1 351 ? 32.903 -5.097 -26.109 1.00 67.56 351 ASP A O 1
ATOM 2707 N N . LEU A 1 352 ? 31.646 -4.357 -27.810 1.00 59.28 352 LEU A N 1
ATOM 2708 C CA . LEU A 1 352 ? 32.658 -3.445 -28.339 1.00 59.28 352 LEU A CA 1
ATOM 2709 C C . LEU A 1 352 ? 32.894 -2.263 -27.390 1.00 59.28 352 LEU A C 1
ATOM 2711 O O . LEU A 1 352 ? 34.053 -1.923 -27.154 1.00 59.28 352 LEU A O 1
ATOM 2715 N N . ILE A 1 353 ? 31.847 -1.667 -26.805 1.00 59.72 353 ILE A N 1
ATOM 2716 C CA . ILE A 1 353 ? 31.990 -0.596 -25.798 1.00 59.72 353 ILE A CA 1
ATOM 2717 C C . ILE A 1 353 ? 32.758 -1.120 -24.577 1.00 59.72 353 ILE A C 1
ATOM 2719 O O . ILE A 1 353 ? 33.707 -0.485 -24.121 1.00 59.72 353 ILE A O 1
ATOM 2723 N N . LEU A 1 354 ? 32.408 -2.311 -24.080 1.00 67.31 354 LEU A N 1
ATOM 2724 C CA . LEU A 1 354 ? 33.110 -2.940 -22.957 1.00 67.31 354 LEU A CA 1
ATOM 2725 C C . LEU A 1 354 ? 34.579 -3.240 -23.280 1.00 67.31 354 LEU A C 1
ATOM 2727 O O . LEU A 1 354 ? 35.445 -3.027 -22.429 1.00 67.31 354 LEU A O 1
ATOM 2731 N N . ARG A 1 355 ? 34.875 -3.694 -24.505 1.00 69.75 355 ARG A N 1
ATOM 2732 C CA . ARG A 1 355 ? 36.256 -3.874 -24.976 1.00 69.75 355 ARG A CA 1
ATOM 2733 C C . ARG A 1 355 ? 37.007 -2.557 -25.048 1.00 69.75 355 ARG A C 1
ATOM 2735 O O . ARG A 1 355 ? 38.103 -2.503 -24.520 1.00 69.75 355 ARG A O 1
ATOM 2742 N N . ALA A 1 356 ? 36.413 -1.499 -25.599 1.00 63.62 356 ALA A N 1
ATOM 2743 C CA . ALA A 1 356 ? 37.049 -0.184 -25.649 1.00 63.62 356 ALA A CA 1
ATOM 2744 C C . ALA A 1 356 ? 37.367 0.340 -24.239 1.00 63.62 356 ALA A C 1
ATOM 2746 O O . ALA A 1 356 ? 38.484 0.781 -23.992 1.00 63.62 356 ALA A O 1
ATOM 2747 N N . ILE A 1 357 ? 36.435 0.213 -23.286 1.00 65.19 357 ILE A N 1
ATOM 2748 C CA . ILE A 1 357 ? 36.670 0.586 -21.879 1.00 65.19 357 ILE A CA 1
ATOM 2749 C C . ILE A 1 357 ? 37.813 -0.241 -21.269 1.00 65.19 357 ILE A C 1
ATOM 2751 O O . ILE A 1 357 ? 38.636 0.292 -20.525 1.00 65.19 357 ILE A O 1
ATOM 2755 N N . THR A 1 358 ? 37.868 -1.538 -21.579 1.00 73.19 358 THR A N 1
ATOM 2756 C CA . THR A 1 358 ? 38.880 -2.459 -21.046 1.00 73.19 358 THR A CA 1
ATOM 2757 C C . THR A 1 358 ? 40.254 -2.191 -21.660 1.00 73.19 358 THR A C 1
ATOM 2759 O O . THR A 1 358 ? 41.213 -2.039 -20.922 1.00 73.19 358 THR A O 1
ATOM 2762 N N . GLU A 1 359 ? 40.349 -2.007 -22.977 1.00 72.69 359 GLU A N 1
ATOM 2763 C CA . GLU A 1 359 ? 41.588 -1.652 -23.683 1.00 72.69 359 GLU A CA 1
ATOM 2764 C C . GLU A 1 359 ? 42.160 -0.318 -23.194 1.00 72.69 359 GLU A C 1
ATOM 2766 O O . GLU A 1 359 ? 43.370 -0.186 -23.007 1.00 72.69 359 GLU A O 1
ATOM 2771 N N . VAL A 1 360 ? 41.290 0.664 -22.943 1.00 66.81 360 VAL A N 1
ATOM 2772 C CA . VAL A 1 360 ? 41.657 1.961 -22.367 1.00 66.81 360 VAL A CA 1
ATOM 2773 C C . VAL A 1 360 ? 42.231 1.775 -20.955 1.00 66.81 360 VAL A C 1
ATOM 2775 O O . VAL A 1 360 ? 43.337 2.244 -20.678 1.00 66.81 360 VAL A O 1
ATOM 2778 N N . ARG A 1 361 ? 41.548 1.023 -20.080 1.00 73.44 361 ARG A N 1
ATOM 2779 C CA . ARG A 1 361 ? 42.033 0.716 -18.719 1.00 73.44 361 ARG A CA 1
ATOM 2780 C C . ARG A 1 361 ? 43.336 -0.082 -18.715 1.00 73.44 361 ARG A C 1
ATOM 2782 O O . ARG A 1 361 ? 44.248 0.257 -17.968 1.00 73.44 361 ARG A O 1
ATOM 2789 N N . ASP A 1 362 ? 43.443 -1.099 -19.559 1.00 76.75 362 ASP A N 1
ATOM 2790 C CA . ASP A 1 362 ? 44.623 -1.955 -19.657 1.00 76.75 362 ASP A CA 1
ATOM 2791 C C . ASP A 1 362 ? 45.828 -1.171 -20.186 1.00 76.75 362 ASP A C 1
ATOM 2793 O O . ASP A 1 362 ? 46.937 -1.338 -19.681 1.00 76.75 362 ASP A O 1
ATOM 2797 N N . SER A 1 363 ? 45.614 -0.249 -21.133 1.00 74.25 363 SER A N 1
ATOM 2798 C CA . SER A 1 363 ? 46.658 0.665 -21.615 1.00 74.25 363 SER A CA 1
ATOM 2799 C C . SER A 1 363 ? 47.150 1.596 -20.502 1.00 74.25 363 SER A C 1
ATOM 2801 O O . SER A 1 363 ? 48.354 1.797 -20.363 1.00 74.25 363 SER A O 1
ATOM 2803 N N . SER A 1 364 ? 46.240 2.102 -19.660 1.00 72.50 364 SER A N 1
ATOM 2804 C CA . SER A 1 364 ? 46.585 2.903 -18.475 1.00 72.50 364 SER A CA 1
ATOM 2805 C C . SER A 1 364 ? 47.446 2.122 -17.478 1.00 72.50 364 SER A C 1
ATOM 2807 O O . SER A 1 364 ? 48.504 2.586 -17.049 1.00 72.50 364 SER A O 1
ATOM 2809 N N . LEU A 1 365 ? 47.025 0.893 -17.157 1.00 78.38 365 LEU A N 1
ATOM 2810 C CA . LEU A 1 365 ? 47.721 0.013 -16.217 1.00 78.38 365 LEU A CA 1
ATOM 2811 C C . LEU A 1 365 ? 49.086 -0.438 -16.751 1.00 78.38 365 LEU A C 1
ATOM 2813 O O . LEU A 1 365 ? 50.051 -0.490 -15.989 1.00 78.38 365 LEU A O 1
ATOM 2817 N N . ALA A 1 366 ? 49.192 -0.730 -18.050 1.00 77.69 366 ALA A N 1
ATOM 2818 C CA . ALA A 1 366 ? 50.451 -1.102 -18.690 1.00 77.69 366 ALA A CA 1
ATOM 2819 C C . ALA A 1 366 ? 51.459 0.058 -18.684 1.00 77.69 366 ALA A C 1
ATOM 2821 O O . ALA A 1 366 ? 52.635 -0.155 -18.378 1.00 77.69 366 ALA A O 1
ATOM 2822 N N . SER A 1 367 ? 51.006 1.289 -18.950 1.00 69.62 367 SER A N 1
ATOM 2823 C CA . SER A 1 367 ? 51.846 2.486 -18.834 1.00 69.62 367 SER A CA 1
ATOM 2824 C C . SER A 1 367 ? 52.338 2.698 -17.400 1.00 69.62 367 SER A C 1
ATOM 2826 O O . SER A 1 367 ? 53.533 2.922 -17.210 1.00 69.62 367 SER A O 1
ATOM 2828 N N . ALA A 1 368 ? 51.472 2.526 -16.395 1.00 73.56 368 ALA A N 1
ATOM 2829 C CA . ALA A 1 368 ? 51.845 2.637 -14.982 1.00 73.56 368 ALA A CA 1
ATOM 2830 C C . ALA A 1 368 ? 52.823 1.535 -14.520 1.00 73.56 368 ALA A C 1
ATOM 2832 O O . ALA A 1 368 ? 53.759 1.808 -13.771 1.00 73.56 368 ALA A O 1
ATOM 2833 N N . ALA A 1 369 ? 52.641 0.294 -14.984 1.00 79.19 369 ALA A N 1
ATOM 2834 C CA . ALA A 1 369 ? 53.485 -0.843 -14.608 1.00 79.19 369 ALA A CA 1
ATOM 2835 C C . ALA A 1 369 ? 54.866 -0.830 -15.280 1.00 79.19 369 ALA A C 1
ATOM 2837 O O . ALA A 1 369 ? 55.810 -1.418 -14.754 1.00 79.19 369 ALA A O 1
ATOM 2838 N N . SER A 1 370 ? 54.995 -0.175 -16.439 1.00 73.62 370 SER A N 1
ATOM 2839 C CA . SER A 1 370 ? 56.243 -0.175 -17.205 1.00 73.62 370 SER A CA 1
ATOM 2840 C C . SER A 1 370 ? 57.388 0.600 -16.549 1.00 73.62 370 SER A C 1
ATOM 2842 O O . SER A 1 370 ? 58.521 0.362 -16.951 1.00 73.62 370 SER A O 1
ATOM 2844 N N . GLY A 1 371 ? 57.120 1.443 -15.536 1.00 56.81 371 GLY A N 1
ATOM 2845 C CA . GLY A 1 371 ? 58.071 1.887 -14.498 1.00 56.81 371 GLY A CA 1
ATOM 2846 C C . GLY A 1 371 ? 59.455 2.370 -14.951 1.00 56.81 371 GLY A C 1
ATOM 2847 O O . GLY A 1 371 ? 60.376 2.425 -14.140 1.00 56.81 371 GLY A O 1
ATOM 2848 N N . ALA A 1 372 ? 59.644 2.671 -16.232 1.00 54.59 372 ALA A N 1
ATOM 2849 C CA . ALA A 1 372 ? 60.920 3.085 -16.765 1.00 54.59 372 ALA A CA 1
ATOM 2850 C C . ALA A 1 372 ? 61.058 4.573 -16.463 1.00 54.59 372 ALA A C 1
ATOM 2852 O O . ALA A 1 372 ? 60.463 5.403 -17.150 1.00 54.59 372 ALA A O 1
ATOM 2853 N N . GLU A 1 373 ? 61.835 4.892 -15.426 1.00 53.59 373 GLU A N 1
ATOM 2854 C CA . GLU A 1 373 ? 62.388 6.221 -15.150 1.00 53.59 373 GLU A CA 1
ATOM 2855 C C . GLU A 1 373 ? 63.266 6.675 -16.329 1.00 53.59 373 GLU A C 1
ATOM 2857 O O . GLU A 1 373 ? 64.491 6.755 -16.256 1.00 53.59 373 GLU A O 1
ATOM 2862 N N . VAL A 1 374 ? 62.653 6.957 -17.473 1.00 55.88 374 VAL A N 1
ATOM 2863 C CA . VAL A 1 374 ? 63.277 7.773 -18.501 1.00 55.88 374 VAL A CA 1
ATOM 2864 C C . VAL A 1 374 ? 62.996 9.204 -18.079 1.00 55.88 374 VAL A C 1
ATOM 2866 O O . VAL A 1 374 ? 61.929 9.750 -18.351 1.00 55.88 374 VAL A O 1
ATOM 2869 N N . VAL A 1 375 ? 63.955 9.782 -17.354 1.00 53.97 375 VAL A N 1
ATOM 2870 C CA . VAL A 1 375 ? 63.999 11.200 -16.978 1.00 53.97 375 VAL A CA 1
ATOM 2871 C C . VAL A 1 375 ? 64.092 12.029 -18.262 1.00 53.97 375 VAL A C 1
ATOM 2873 O O . VAL A 1 375 ? 65.163 12.393 -18.736 1.00 53.97 375 VAL A O 1
ATOM 2876 N N . SER A 1 376 ? 62.941 12.251 -18.883 1.00 52.75 376 SER A N 1
ATOM 2877 C CA . SER A 1 376 ? 62.729 13.165 -19.993 1.00 52.75 376 SER A CA 1
ATOM 2878 C C . SER A 1 376 ? 62.090 14.417 -19.401 1.00 52.75 376 SER A C 1
ATOM 2880 O O . SER A 1 376 ? 60.865 14.511 -19.311 1.00 52.75 376 SER A O 1
ATOM 2882 N N . GLU A 1 377 ? 62.924 15.363 -18.966 1.00 55.78 377 GLU A N 1
ATOM 2883 C CA . GLU A 1 377 ? 62.498 16.700 -18.543 1.00 55.78 377 GLU A CA 1
ATOM 2884 C C . GLU A 1 377 ? 61.704 17.367 -19.683 1.00 55.78 377 GLU A C 1
ATOM 2886 O O . GLU A 1 377 ? 62.277 17.804 -20.679 1.00 55.78 377 GLU A O 1
ATOM 2891 N N . GLY A 1 378 ? 60.371 17.410 -19.567 1.00 57.47 378 GLY A N 1
ATOM 2892 C CA . GLY A 1 378 ? 59.514 18.184 -20.475 1.00 57.47 378 GLY A CA 1
ATOM 2893 C C . GLY A 1 378 ? 58.179 17.561 -20.896 1.00 57.47 378 GLY A C 1
ATOM 2894 O O . GLY A 1 378 ? 57.442 18.215 -21.633 1.00 57.47 378 GLY A O 1
ATOM 2895 N N . ALA A 1 379 ? 57.830 16.344 -20.466 1.00 56.28 379 ALA A N 1
ATOM 2896 C CA . ALA A 1 379 ? 56.505 15.784 -20.752 1.00 56.28 379 ALA A CA 1
ATOM 2897 C C . ALA A 1 379 ? 55.452 16.323 -19.753 1.00 56.28 379 ALA A C 1
ATOM 2899 O O . ALA A 1 379 ? 55.696 16.287 -18.548 1.00 56.28 379 ALA A O 1
ATOM 2900 N N . PRO A 1 380 ? 54.297 16.837 -20.215 1.00 59.34 380 PRO A N 1
ATOM 2901 C CA . PRO A 1 380 ? 53.266 17.387 -19.337 1.00 59.34 380 PRO A CA 1
ATOM 2902 C C . PRO A 1 380 ? 52.609 16.281 -18.493 1.00 59.34 380 PRO A C 1
ATOM 2904 O O . PRO A 1 380 ? 52.089 15.312 -19.041 1.00 59.34 380 PRO A O 1
ATOM 2907 N N . GLU A 1 381 ? 52.577 16.457 -17.170 1.00 60.91 381 GLU A N 1
ATOM 2908 C CA . GLU A 1 381 ? 52.072 15.501 -16.161 1.00 60.91 381 GLU A CA 1
ATOM 2909 C C . GLU A 1 381 ? 50.544 15.219 -16.208 1.00 60.91 381 GLU A C 1
ATOM 2911 O O . GLU A 1 381 ? 50.018 14.545 -15.332 1.00 60.91 381 GLU A O 1
ATOM 2916 N N . ASN A 1 382 ? 49.812 15.660 -17.241 1.00 63.12 382 ASN A N 1
ATOM 2917 C CA . ASN A 1 382 ? 48.335 15.638 -17.280 1.00 63.12 382 ASN A CA 1
ATOM 2918 C C . ASN A 1 382 ? 47.708 14.538 -18.170 1.00 63.12 382 ASN A C 1
ATOM 2920 O O . ASN A 1 382 ? 46.542 14.639 -18.550 1.00 63.12 382 ASN A O 1
ATOM 2924 N N . SER A 1 383 ? 48.445 13.498 -18.572 1.00 64.44 383 SER A N 1
ATOM 2925 C CA . SER A 1 383 ? 47.913 12.479 -19.500 1.00 64.44 383 SER A CA 1
ATOM 2926 C C . SER A 1 383 ? 46.951 11.468 -18.854 1.00 64.44 383 SER A C 1
ATOM 2928 O O . SER A 1 383 ? 46.116 10.904 -19.562 1.00 64.44 383 SER A O 1
ATOM 2930 N N . GLY A 1 384 ? 47.028 11.257 -17.534 1.00 68.50 384 GLY A N 1
ATOM 2931 C CA . GLY A 1 384 ? 46.158 10.327 -16.797 1.00 68.50 384 GLY A CA 1
ATOM 2932 C C . GLY A 1 384 ? 44.696 10.784 -16.725 1.00 68.50 384 GLY A C 1
ATOM 2933 O O . GLY A 1 384 ? 43.792 10.012 -17.045 1.00 68.50 384 GLY A O 1
ATOM 2934 N N . ASP A 1 385 ? 44.474 12.064 -16.420 1.00 75.94 385 ASP A N 1
ATOM 2935 C CA . ASP A 1 385 ? 43.138 12.651 -16.230 1.00 75.94 385 ASP A CA 1
ATOM 2936 C C . ASP A 1 385 ? 42.271 12.586 -17.499 1.00 75.94 385 ASP A C 1
ATOM 2938 O O . ASP A 1 385 ? 41.050 12.437 -17.438 1.00 75.94 385 ASP A O 1
ATOM 2942 N N . SER A 1 386 ? 42.893 12.647 -18.683 1.00 75.69 386 SER A N 1
ATOM 2943 C CA . SER A 1 386 ? 42.166 12.606 -19.960 1.00 75.69 386 SER A CA 1
ATOM 2944 C C . SER A 1 386 ? 41.525 11.245 -20.241 1.00 75.69 386 SER A C 1
ATOM 2946 O O . SER A 1 386 ? 40.562 11.167 -21.007 1.00 75.69 386 SER A O 1
ATOM 2948 N N . LEU A 1 387 ? 42.078 10.172 -19.678 1.00 75.19 387 LEU A N 1
ATOM 2949 C CA . LEU A 1 387 ? 41.632 8.810 -19.934 1.00 75.19 387 LEU A CA 1
ATOM 2950 C C . LEU A 1 387 ? 40.490 8.407 -18.995 1.00 75.19 387 LEU A C 1
ATOM 2952 O O . LEU A 1 387 ? 39.534 7.762 -19.424 1.00 75.19 387 LEU A O 1
ATOM 2956 N N . GLU A 1 388 ? 40.567 8.834 -17.736 1.00 81.94 388 GLU A N 1
ATOM 2957 C CA . GLU A 1 388 ? 39.494 8.665 -16.754 1.00 81.94 388 GLU A CA 1
ATOM 2958 C C . GLU A 1 388 ? 38.228 9.407 -17.200 1.00 81.94 388 GLU A C 1
ATOM 2960 O O . GLU A 1 388 ? 37.155 8.804 -17.259 1.00 81.94 388 GLU A O 1
ATOM 2965 N N . LEU A 1 389 ? 38.377 10.647 -17.683 1.00 82.75 389 LEU A N 1
ATOM 2966 C CA . LEU A 1 389 ? 37.276 11.423 -18.258 1.00 82.75 389 LEU A CA 1
ATOM 2967 C C . LEU A 1 389 ? 36.608 10.710 -19.450 1.00 82.75 389 LEU A C 1
ATOM 2969 O O . LEU A 1 389 ? 35.385 10.726 -19.584 1.00 82.75 389 LEU A O 1
ATOM 2973 N N . LEU A 1 390 ? 37.385 10.045 -20.313 1.00 79.50 390 LEU A N 1
ATOM 2974 C CA . LEU A 1 390 ? 36.838 9.288 -21.444 1.00 79.50 390 LEU A CA 1
ATOM 2975 C C . LEU A 1 390 ? 36.032 8.064 -20.981 1.00 79.50 390 LEU A C 1
ATOM 2977 O O . LEU A 1 390 ? 34.991 7.759 -21.563 1.00 79.50 390 LEU A O 1
ATOM 2981 N N . VAL A 1 391 ? 36.492 7.368 -19.936 1.00 81.81 391 VAL A N 1
ATOM 2982 C CA . VAL A 1 391 ? 35.765 6.231 -19.350 1.00 81.81 391 VAL A CA 1
ATOM 2983 C C . VAL A 1 391 ? 34.448 6.693 -18.724 1.00 81.81 391 VAL A C 1
ATOM 2985 O O . VAL A 1 391 ? 33.425 6.037 -18.926 1.00 81.81 391 VAL A O 1
ATOM 2988 N N . GLU A 1 392 ? 34.445 7.829 -18.023 1.00 86.25 392 GLU A N 1
ATOM 2989 C CA . GLU A 1 392 ? 33.221 8.429 -17.479 1.00 86.25 392 GLU A CA 1
ATOM 2990 C C . GLU A 1 392 ? 32.217 8.788 -18.583 1.00 86.25 392 GLU A C 1
ATOM 2992 O O . GLU A 1 392 ? 31.041 8.437 -18.481 1.00 86.25 392 GLU A O 1
ATOM 2997 N N . LEU A 1 393 ? 32.678 9.407 -19.676 1.00 83.44 393 LEU A N 1
ATOM 2998 C CA . LEU A 1 393 ? 31.834 9.752 -20.828 1.00 83.44 393 LEU A CA 1
ATOM 2999 C C . LEU A 1 393 ? 31.259 8.513 -21.526 1.00 83.44 393 LEU A C 1
ATOM 3001 O O . LEU A 1 393 ? 30.084 8.504 -21.899 1.00 83.44 393 LEU A O 1
ATOM 3005 N N . LEU A 1 394 ? 32.060 7.456 -21.694 1.00 81.00 394 LEU A N 1
ATOM 3006 C CA . LEU A 1 394 ? 31.596 6.193 -22.277 1.00 81.00 394 LEU A CA 1
ATOM 3007 C C . LEU A 1 394 ? 30.523 5.533 -21.406 1.00 81.00 394 LEU A C 1
ATOM 3009 O O . LEU A 1 394 ? 29.531 5.021 -21.934 1.00 81.00 394 LEU A O 1
ATOM 3013 N N . GLU A 1 395 ? 30.685 5.565 -20.082 1.00 84.94 395 GLU A N 1
ATOM 3014 C CA . GLU A 1 395 ? 29.678 5.035 -19.165 1.00 84.94 395 GLU A CA 1
ATOM 3015 C C . GLU A 1 395 ? 28.413 5.915 -19.152 1.00 84.94 395 GLU A C 1
ATOM 3017 O O . GLU A 1 395 ? 27.309 5.368 -19.147 1.00 84.94 395 GLU A O 1
ATOM 3022 N N . GLU A 1 396 ? 28.537 7.245 -19.256 1.00 86.06 396 GLU A N 1
ATOM 3023 C CA . GLU A 1 396 ? 27.400 8.169 -19.410 1.00 86.06 396 GLU A CA 1
ATOM 3024 C C . GLU A 1 396 ? 26.595 7.853 -20.684 1.00 86.06 396 GLU A C 1
ATOM 3026 O O . GLU A 1 396 ? 25.377 7.664 -20.628 1.00 86.06 396 GLU A O 1
ATOM 3031 N N . VAL A 1 397 ? 27.266 7.716 -21.833 1.00 83.00 397 VAL A N 1
ATOM 3032 C CA . VAL A 1 397 ? 26.625 7.380 -23.117 1.00 83.00 397 VAL A CA 1
ATOM 3033 C C . VAL A 1 397 ? 25.964 6.003 -23.065 1.00 83.00 397 VAL A C 1
ATOM 3035 O O . VAL A 1 397 ? 24.849 5.829 -23.561 1.00 83.00 397 VAL A O 1
ATOM 3038 N N . LYS A 1 398 ? 26.611 5.019 -22.435 1.00 85.00 398 LYS A N 1
ATOM 3039 C CA . LYS A 1 398 ? 26.050 3.676 -22.239 1.00 85.00 398 LYS A CA 1
ATOM 3040 C C . LYS A 1 398 ? 24.793 3.708 -21.367 1.00 85.00 398 LYS A C 1
ATOM 3042 O O . LYS A 1 398 ? 23.795 3.080 -21.725 1.00 85.00 398 LYS A O 1
ATOM 3047 N N . GLN A 1 399 ? 24.806 4.463 -20.269 1.00 87.56 399 GLN A N 1
ATOM 3048 C CA . GLN A 1 399 ? 23.624 4.663 -19.426 1.00 87.56 399 GLN A CA 1
ATOM 3049 C C . GLN A 1 399 ? 22.498 5.370 -20.194 1.00 87.56 399 GLN A C 1
ATOM 3051 O O . GLN A 1 399 ? 21.343 4.945 -20.109 1.00 87.56 399 GLN A O 1
ATOM 3056 N N . ALA A 1 400 ? 22.826 6.385 -20.999 1.00 81.69 400 ALA A N 1
ATOM 3057 C CA . ALA A 1 400 ? 21.863 7.084 -21.847 1.00 81.69 400 ALA A CA 1
ATOM 3058 C C . ALA A 1 400 ? 21.231 6.174 -22.904 1.00 81.69 400 ALA A C 1
ATOM 3060 O O . ALA A 1 400 ? 20.011 6.192 -23.101 1.00 81.69 400 ALA A O 1
ATOM 3061 N N . LYS A 1 401 ? 22.040 5.316 -23.530 1.00 86.19 401 LYS A N 1
ATOM 3062 C CA . LYS A 1 401 ? 21.593 4.326 -24.514 1.00 86.19 401 LYS A CA 1
ATOM 3063 C C . LYS A 1 401 ? 20.641 3.312 -23.890 1.00 86.19 401 LYS A C 1
ATOM 3065 O O . LYS A 1 401 ? 19.569 3.059 -24.442 1.00 86.19 401 LYS A O 1
ATOM 3070 N N . GLU A 1 402 ? 20.999 2.767 -22.731 1.00 86.44 402 GLU A N 1
ATOM 3071 C CA . GLU A 1 402 ? 20.160 1.795 -22.027 1.00 86.44 402 GLU A CA 1
ATOM 3072 C C . GLU A 1 402 ? 18.844 2.426 -21.554 1.00 86.44 402 GLU A C 1
ATOM 3074 O O . GLU A 1 402 ? 17.772 1.843 -21.730 1.00 86.44 402 GLU A O 1
ATOM 3079 N N . ALA A 1 403 ? 18.886 3.661 -21.047 1.00 84.81 403 ALA A N 1
ATOM 3080 C CA . ALA A 1 403 ? 17.682 4.396 -20.675 1.00 84.81 403 ALA A CA 1
ATOM 3081 C C . ALA A 1 403 ? 16.759 4.649 -21.878 1.00 84.81 403 ALA A C 1
ATOM 3083 O O . ALA A 1 403 ? 15.545 4.452 -21.769 1.00 84.81 403 ALA A O 1
ATOM 3084 N N . PHE A 1 404 ? 17.310 5.045 -23.030 1.00 86.06 404 PHE A N 1
ATOM 3085 C CA . PHE A 1 404 ? 16.540 5.225 -24.262 1.00 86.06 404 PHE A CA 1
ATOM 3086 C C . PHE A 1 404 ? 15.898 3.914 -24.729 1.00 86.06 404 PHE A C 1
ATOM 3088 O O . PHE A 1 404 ? 14.688 3.880 -24.967 1.00 86.06 404 PHE A O 1
ATOM 3095 N N . ARG A 1 405 ? 16.668 2.819 -24.784 1.00 87.44 405 ARG A N 1
ATOM 3096 C CA . ARG A 1 405 ? 16.166 1.482 -25.146 1.00 87.44 405 ARG A CA 1
ATOM 3097 C C . ARG A 1 405 ? 15.032 1.042 -24.229 1.00 87.44 405 ARG A C 1
ATOM 3099 O O . ARG A 1 405 ? 13.972 0.647 -24.714 1.00 87.44 405 ARG A O 1
ATOM 3106 N N . GLN A 1 406 ? 15.224 1.163 -22.917 1.00 87.00 406 GLN A N 1
ATOM 3107 C CA . GLN A 1 406 ? 14.227 0.756 -21.934 1.00 87.00 406 GLN A CA 1
ATOM 3108 C C . GLN A 1 406 ? 12.930 1.561 -22.071 1.00 87.00 406 GLN A C 1
ATOM 3110 O O . GLN A 1 406 ? 11.845 0.976 -22.077 1.00 87.00 406 GLN A O 1
ATOM 3115 N N . ARG A 1 407 ? 13.016 2.891 -22.215 1.00 87.75 407 ARG A N 1
ATOM 3116 C CA . ARG A 1 407 ? 11.826 3.743 -22.379 1.00 87.75 407 ARG A CA 1
ATOM 3117 C C . ARG A 1 407 ? 11.129 3.495 -23.715 1.00 87.75 407 ARG A C 1
ATOM 3119 O O . ARG A 1 407 ? 9.902 3.444 -23.750 1.00 87.75 407 ARG A O 1
ATOM 3126 N N . SER A 1 408 ? 11.895 3.302 -24.790 1.00 85.12 408 SER A N 1
ATOM 3127 C CA . SER A 1 408 ? 11.364 3.000 -26.125 1.00 85.12 408 SER A CA 1
ATOM 3128 C C . SER A 1 408 ? 10.611 1.671 -26.125 1.00 85.12 408 SER A C 1
ATOM 3130 O O . SER A 1 408 ? 9.478 1.593 -26.604 1.00 85.12 408 SER A O 1
ATOM 3132 N N . HIS A 1 409 ? 11.191 0.649 -25.489 1.00 87.19 409 HIS A N 1
ATOM 3133 C CA . HIS A 1 409 ? 10.541 -0.639 -25.282 1.00 87.19 409 HIS A CA 1
ATOM 3134 C C . HIS A 1 409 ? 9.243 -0.504 -24.476 1.00 87.19 409 HIS A C 1
ATOM 3136 O O . HIS A 1 409 ? 8.221 -1.045 -24.888 1.00 87.19 409 HIS A O 1
ATOM 3142 N N . ASP A 1 410 ? 9.255 0.227 -23.358 1.00 84.75 410 ASP A N 1
ATOM 3143 C CA . ASP A 1 410 ? 8.065 0.427 -22.519 1.00 84.75 410 ASP A CA 1
ATOM 3144 C C . ASP A 1 410 ? 6.936 1.143 -23.273 1.00 84.75 410 ASP A C 1
ATOM 3146 O O . ASP A 1 410 ? 5.782 0.714 -23.223 1.00 84.75 410 ASP A O 1
ATOM 3150 N N . HIS A 1 411 ? 7.265 2.204 -24.014 1.00 89.56 411 HIS A N 1
ATOM 3151 C CA . HIS A 1 411 ? 6.297 2.916 -24.844 1.00 89.56 411 HIS A CA 1
ATOM 3152 C C . HIS A 1 411 ? 5.721 2.006 -25.939 1.00 89.56 411 HIS A C 1
ATOM 3154 O O . HIS A 1 411 ? 4.502 1.909 -26.085 1.00 89.56 411 HIS A O 1
ATOM 3160 N N . ALA A 1 412 ? 6.578 1.294 -26.680 1.00 86.25 412 ALA A N 1
ATOM 3161 C CA . ALA A 1 412 ? 6.144 0.377 -27.732 1.00 86.25 412 ALA A CA 1
ATOM 3162 C C . ALA A 1 412 ? 5.282 -0.768 -27.178 1.00 86.25 412 ALA A C 1
ATOM 3164 O O . ALA A 1 412 ? 4.292 -1.152 -27.801 1.00 86.25 412 ALA A O 1
ATOM 3165 N N . PHE A 1 413 ? 5.632 -1.286 -25.999 1.00 85.50 413 PHE A N 1
ATOM 3166 C CA . PHE A 1 413 ? 4.874 -2.313 -25.297 1.00 85.50 413 PHE A CA 1
ATOM 3167 C C . PHE A 1 413 ? 3.467 -1.825 -24.935 1.00 85.50 413 PHE A C 1
ATOM 3169 O O . PHE A 1 413 ? 2.487 -2.478 -25.302 1.00 85.50 413 PHE A O 1
ATOM 3176 N N . LEU A 1 414 ? 3.349 -0.665 -24.278 1.00 85.06 414 LEU A N 1
ATOM 3177 C CA . LEU A 1 414 ? 2.055 -0.094 -23.898 1.00 85.06 414 LEU A CA 1
ATOM 3178 C C . LEU A 1 414 ? 1.203 0.238 -25.132 1.00 85.06 414 LEU A C 1
ATOM 3180 O O . LEU A 1 414 ? 0.036 -0.144 -25.186 1.00 85.06 414 LEU A O 1
ATOM 3184 N N . ALA A 1 415 ? 1.796 0.862 -26.154 1.00 87.00 415 ALA A N 1
ATOM 3185 C CA . ALA A 1 415 ? 1.119 1.164 -27.415 1.00 87.00 415 ALA A CA 1
ATOM 3186 C C . ALA A 1 415 ? 0.582 -0.105 -28.096 1.00 87.00 415 ALA A C 1
ATOM 3188 O O . ALA A 1 415 ? -0.562 -0.143 -28.549 1.00 87.00 415 ALA A O 1
ATOM 3189 N N . ALA A 1 416 ? 1.392 -1.168 -28.146 1.00 84.25 416 ALA A N 1
ATOM 3190 C CA . ALA A 1 416 ? 0.984 -2.448 -28.711 1.00 84.25 416 ALA A CA 1
ATOM 3191 C C . ALA A 1 416 ? -0.132 -3.105 -27.889 1.00 84.25 416 ALA A C 1
ATOM 3193 O O . ALA A 1 416 ? -1.054 -3.670 -28.477 1.00 84.25 416 ALA A O 1
ATOM 3194 N N . MET A 1 417 ? -0.091 -3.005 -26.556 1.00 81.06 417 MET A N 1
ATOM 3195 C CA . MET A 1 417 ? -1.165 -3.505 -25.698 1.00 81.06 417 MET A CA 1
ATOM 3196 C C . MET A 1 417 ? -2.474 -2.741 -25.884 1.00 81.06 417 MET A C 1
ATOM 3198 O O . MET A 1 417 ? -3.512 -3.390 -25.965 1.00 81.06 417 MET A O 1
ATOM 3202 N N . LEU A 1 418 ? -2.441 -1.410 -25.987 1.00 84.12 418 LEU A N 1
ATOM 3203 C CA . LEU A 1 418 ? -3.638 -0.591 -26.217 1.00 84.12 418 LEU A CA 1
ATOM 3204 C C . LEU A 1 418 ? -4.231 -0.843 -27.606 1.00 84.12 418 LEU A C 1
ATOM 3206 O O . LEU A 1 418 ? -5.413 -1.151 -27.742 1.00 84.12 418 LEU A O 1
ATOM 3210 N N . LYS A 1 419 ? -3.381 -0.877 -28.634 1.00 84.44 419 LYS A N 1
ATOM 3211 C CA . LYS A 1 419 ? -3.803 -1.240 -29.990 1.00 84.44 419 LYS A CA 1
ATOM 3212 C C . LYS A 1 419 ? -4.388 -2.649 -30.050 1.00 84.44 419 LYS A C 1
ATOM 3214 O O . LYS A 1 419 ? -5.358 -2.898 -30.761 1.00 84.44 419 LYS A O 1
ATOM 3219 N N . ALA A 1 420 ? -3.790 -3.592 -29.322 1.00 76.44 420 ALA A N 1
ATOM 3220 C CA . ALA A 1 420 ? -4.348 -4.925 -29.185 1.00 76.44 420 ALA A CA 1
ATOM 3221 C C . ALA A 1 420 ? -5.728 -4.850 -28.541 1.00 76.44 420 ALA A C 1
ATOM 3223 O O . ALA A 1 420 ? -6.686 -5.372 -29.099 1.00 76.44 420 ALA A O 1
ATOM 3224 N N . ALA A 1 421 ? -5.817 -4.203 -27.383 1.00 74.31 421 ALA A N 1
ATOM 3225 C CA . ALA A 1 421 ? -7.022 -4.000 -26.595 1.00 74.31 421 ALA A CA 1
ATOM 3226 C C . ALA A 1 421 ? -8.209 -3.503 -27.435 1.00 74.31 421 ALA A C 1
ATOM 3228 O O . ALA A 1 421 ? -9.274 -4.113 -27.364 1.00 74.31 421 ALA A O 1
ATOM 3229 N N . GLU A 1 422 ? -7.994 -2.498 -28.281 1.00 80.62 422 GLU A N 1
ATOM 3230 C CA . GLU A 1 422 ? -9.006 -1.916 -29.175 1.00 80.62 422 GLU A CA 1
ATOM 3231 C C . GLU A 1 422 ? -9.393 -2.824 -30.355 1.00 80.62 422 GLU A C 1
ATOM 3233 O O . GLU A 1 422 ? -10.482 -2.704 -30.919 1.00 80.62 422 GLU A O 1
ATOM 3238 N N . ALA A 1 423 ? -8.518 -3.750 -30.757 1.00 81.06 423 ALA A N 1
ATOM 3239 C CA . ALA A 1 423 ? -8.774 -4.600 -31.909 1.00 81.06 423 ALA A CA 1
ATOM 3240 C C . ALA A 1 423 ? -9.920 -5.585 -31.626 1.00 81.06 423 ALA A C 1
ATOM 3242 O O . ALA A 1 423 ? -9.792 -6.494 -30.798 1.00 81.06 423 ALA A O 1
ATOM 3243 N N . SER A 1 424 ? -11.014 -5.456 -32.382 1.00 82.19 424 SER A N 1
ATOM 3244 C CA . SER A 1 424 ? -12.185 -6.345 -32.317 1.00 82.19 424 SER A CA 1
ATOM 3245 C C . SER A 1 424 ? -11.875 -7.784 -32.735 1.00 82.19 424 SER A C 1
ATOM 3247 O O . SER A 1 424 ? -12.573 -8.713 -32.332 1.00 82.19 424 SER A O 1
ATOM 3249 N N . ARG A 1 425 ? -10.814 -7.979 -33.524 1.00 84.50 425 ARG A N 1
ATOM 3250 C CA . ARG A 1 425 ? -10.247 -9.272 -33.922 1.00 84.50 425 ARG A CA 1
ATOM 3251 C C . ARG A 1 425 ? -8.739 -9.146 -34.076 1.00 84.50 425 ARG A C 1
ATOM 3253 O O . ARG A 1 425 ? -8.226 -8.063 -34.343 1.00 84.50 425 ARG A O 1
ATOM 3260 N N . PHE A 1 426 ? -8.021 -10.253 -33.935 1.00 86.94 426 PHE A N 1
ATOM 3261 C CA . PHE A 1 426 ? -6.601 -10.308 -34.282 1.00 86.94 426 PHE A CA 1
ATOM 3262 C C . PHE A 1 426 ? -6.261 -11.642 -34.945 1.00 86.94 426 PHE A C 1
ATOM 3264 O O . PHE A 1 426 ? -6.861 -12.665 -34.626 1.00 86.94 426 PHE A O 1
ATOM 3271 N N . CYS A 1 427 ? -5.282 -11.636 -35.847 1.00 88.50 427 CYS A N 1
ATOM 3272 C CA . CYS A 1 427 ? -4.763 -12.853 -36.461 1.00 88.50 427 CYS A CA 1
ATOM 3273 C C . CYS A 1 427 ? -3.639 -13.425 -35.587 1.00 88.50 427 CYS A C 1
ATOM 3275 O O . CYS A 1 427 ? -2.637 -12.752 -35.335 1.00 88.50 427 CYS A O 1
ATOM 3277 N N . CYS A 1 428 ? -3.804 -14.650 -35.084 1.00 87.12 428 CYS A N 1
ATOM 3278 C CA . CYS A 1 428 ? -2.773 -15.296 -34.277 1.00 87.12 428 CYS A CA 1
ATOM 3279 C C . CYS A 1 428 ? -1.561 -15.659 -35.156 1.00 87.12 428 CYS A C 1
ATOM 3281 O O . CYS A 1 428 ? -1.726 -16.417 -36.103 1.00 87.12 428 CYS A O 1
ATOM 3283 N N . PRO A 1 429 ? -0.324 -15.250 -34.823 1.00 84.94 429 PRO A N 1
ATOM 3284 C CA . PRO A 1 429 ? 0.850 -15.509 -35.665 1.00 84.94 429 PRO A CA 1
ATOM 3285 C C . PRO A 1 429 ? 1.286 -16.983 -35.693 1.00 84.94 429 PRO A C 1
ATOM 3287 O O . PRO A 1 429 ? 2.172 -17.345 -36.458 1.00 84.94 429 PRO A O 1
ATOM 3290 N N . VAL A 1 430 ? 0.709 -17.836 -34.838 1.00 89.62 430 VAL A N 1
ATOM 3291 C CA . VAL A 1 430 ? 1.048 -19.267 -34.759 1.00 89.62 430 VAL A CA 1
ATOM 3292 C C . VAL A 1 430 ? 0.119 -20.107 -35.628 1.00 89.62 430 VAL A C 1
ATOM 3294 O O . VAL A 1 430 ? 0.586 -20.974 -36.357 1.00 89.62 430 VAL A O 1
ATOM 3297 N N . CYS A 1 431 ? -1.196 -19.891 -35.527 1.00 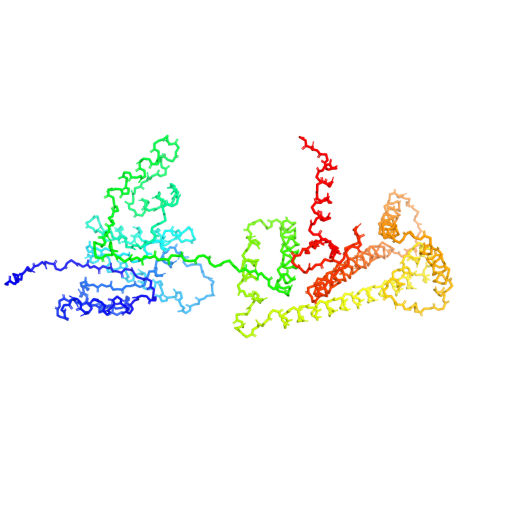94.06 431 CYS A N 1
ATOM 3298 C CA . CYS A 1 431 ? -2.186 -20.657 -36.293 1.00 94.06 431 CYS A CA 1
ATOM 3299 C C . CYS A 1 431 ? -2.802 -19.878 -37.460 1.00 94.06 431 CYS A C 1
ATOM 3301 O O . CYS A 1 431 ? -3.597 -20.448 -38.200 1.00 94.06 431 CYS A O 1
ATOM 3303 N N . PHE A 1 432 ? -2.469 -18.593 -37.605 1.00 92.44 432 PHE A N 1
ATOM 3304 C CA . PHE A 1 432 ? -2.999 -17.662 -38.609 1.00 92.44 432 PHE A CA 1
ATOM 3305 C C . PHE A 1 432 ? -4.529 -17.534 -38.616 1.00 92.44 432 PHE A C 1
ATOM 3307 O O . PHE A 1 432 ? -5.121 -17.095 -39.596 1.00 92.44 432 PHE A O 1
ATOM 3314 N N . SER A 1 433 ? -5.186 -17.919 -37.520 1.00 93.69 433 SER A N 1
ATOM 3315 C CA . SER A 1 433 ? -6.636 -17.801 -37.363 1.00 93.69 433 SER A CA 1
ATOM 3316 C C . SER A 1 433 ? -6.996 -16.466 -36.723 1.00 93.69 433 SER A C 1
ATOM 3318 O O . SER A 1 433 ? -6.290 -15.997 -35.824 1.00 93.69 433 SER A O 1
ATOM 3320 N N . GLU A 1 434 ? -8.113 -15.879 -37.152 1.00 90.81 434 GLU A N 1
ATOM 3321 C CA . GLU A 1 434 ? -8.728 -14.761 -36.440 1.00 90.81 434 GLU A CA 1
ATOM 3322 C C . GLU A 1 434 ? -9.295 -15.247 -35.105 1.00 90.81 434 GLU A C 1
ATOM 3324 O O . GLU A 1 434 ? -10.069 -16.202 -35.068 1.00 90.81 434 GLU A O 1
ATOM 3329 N N . ALA A 1 435 ? -8.918 -14.586 -34.014 1.00 86.81 435 ALA A N 1
ATOM 3330 C CA . ALA A 1 435 ? -9.432 -14.868 -32.681 1.00 86.81 435 ALA A CA 1
ATOM 3331 C C . ALA A 1 435 ? -10.184 -13.649 -32.117 1.00 86.81 435 ALA A C 1
ATOM 3333 O O . ALA A 1 435 ? -9.750 -12.503 -32.325 1.00 86.81 435 ALA A O 1
ATOM 3334 N N . PRO A 1 436 ? -11.304 -13.872 -31.403 1.00 84.25 436 PRO A N 1
ATOM 3335 C CA . PRO A 1 436 ? -12.013 -12.807 -30.712 1.00 84.25 436 PRO A CA 1
ATOM 3336 C C . PRO A 1 436 ? -11.205 -12.303 -29.500 1.00 84.25 436 PRO A C 1
ATOM 3338 O O . PRO A 1 436 ? -10.304 -12.998 -29.016 1.00 84.25 436 PRO A O 1
ATOM 3341 N N . PRO A 1 437 ? -11.529 -11.117 -28.953 1.00 77.88 437 PRO A N 1
ATOM 3342 C CA . PRO A 1 437 ? -10.806 -10.539 -27.819 1.00 77.88 437 PRO A CA 1
ATOM 3343 C C . PRO A 1 437 ? -10.842 -11.425 -26.565 1.00 77.88 437 PRO A C 1
ATOM 3345 O O . PRO A 1 437 ? -9.876 -11.455 -25.806 1.00 77.88 437 PRO A O 1
ATOM 3348 N N . THR A 1 438 ? -11.920 -12.192 -26.380 1.00 77.62 438 THR A N 1
ATOM 3349 C CA . THR A 1 438 ? -12.105 -13.146 -25.273 1.00 77.62 438 THR A CA 1
ATOM 3350 C C . THR A 1 438 ? -11.139 -14.330 -25.320 1.00 77.62 438 THR A C 1
ATOM 3352 O O . THR A 1 438 ? -10.849 -14.921 -24.284 1.00 77.62 438 THR A O 1
ATOM 3355 N N . GLU A 1 439 ? -10.593 -14.657 -26.494 1.00 82.31 439 GLU A N 1
ATOM 3356 C CA . GLU A 1 439 ? -9.623 -15.740 -26.677 1.00 82.31 439 GLU A CA 1
ATOM 3357 C C . GLU A 1 439 ? -8.186 -15.229 -26.821 1.00 82.31 439 GLU A C 1
ATOM 3359 O O . GLU A 1 439 ? -7.313 -15.934 -27.333 1.00 82.31 439 GLU A O 1
ATOM 3364 N N . ARG A 1 440 ? -7.903 -14.004 -26.376 1.00 79.31 440 ARG A N 1
ATOM 3365 C CA . ARG A 1 440 ? -6.577 -13.396 -26.496 1.00 79.31 440 ARG A CA 1
ATOM 3366 C C . ARG A 1 440 ? -5.676 -13.732 -25.310 1.00 79.31 440 ARG A C 1
ATOM 3368 O O . ARG A 1 440 ? -6.044 -13.589 -24.150 1.00 79.31 440 ARG A O 1
ATOM 3375 N N . ALA A 1 441 ? -4.436 -14.072 -25.624 1.00 75.62 441 ALA A N 1
ATOM 3376 C CA . ALA A 1 441 ? -3.316 -14.115 -24.701 1.00 75.62 441 ALA A CA 1
ATOM 3377 C C . ALA A 1 441 ? -2.249 -13.112 -25.146 1.00 75.62 441 ALA A C 1
ATOM 3379 O O . ALA A 1 441 ? -1.890 -13.064 -26.323 1.00 75.62 441 ALA A O 1
ATOM 3380 N N . ILE A 1 442 ? -1.723 -12.335 -24.202 1.00 72.94 442 ILE A N 1
ATOM 3381 C CA . ILE A 1 442 ? -0.642 -11.376 -24.445 1.00 72.94 442 ILE A CA 1
ATOM 3382 C C . ILE A 1 442 ? 0.624 -11.911 -23.783 1.00 72.94 442 ILE A C 1
ATOM 3384 O O . ILE A 1 442 ? 0.621 -12.228 -22.592 1.00 72.94 442 ILE A O 1
ATOM 3388 N N . LEU A 1 443 ? 1.723 -12.000 -24.533 1.00 69.50 443 LEU A N 1
ATOM 3389 C CA . LEU A 1 443 ? 3.033 -12.226 -23.928 1.00 69.50 443 LEU A CA 1
ATOM 3390 C C . LEU A 1 443 ? 3.535 -10.922 -23.309 1.00 69.50 443 LEU A C 1
ATOM 3392 O O . LEU A 1 443 ? 3.991 -10.022 -24.011 1.00 69.50 443 LEU A O 1
ATOM 3396 N N . ALA A 1 444 ? 3.502 -10.857 -21.978 1.00 63.12 444 ALA A N 1
ATOM 3397 C CA . ALA A 1 444 ? 3.879 -9.677 -21.200 1.00 63.12 444 ALA A CA 1
ATOM 3398 C C . ALA A 1 444 ? 5.313 -9.170 -21.452 1.00 63.12 444 ALA A C 1
ATOM 3400 O O . ALA A 1 444 ? 5.607 -8.024 -21.156 1.00 63.12 444 ALA A O 1
ATOM 3401 N N . ALA A 1 445 ? 6.213 -9.997 -21.992 1.00 66.06 445 ALA A N 1
ATOM 3402 C CA . ALA A 1 445 ? 7.588 -9.581 -22.268 1.00 66.06 445 ALA A CA 1
ATOM 3403 C C . ALA A 1 445 ? 7.749 -8.804 -23.583 1.00 66.06 445 ALA A C 1
ATOM 3405 O O . ALA A 1 445 ? 8.727 -8.090 -23.743 1.00 66.06 445 ALA A O 1
ATOM 3406 N N . CYS A 1 446 ? 6.848 -8.988 -24.551 1.00 71.94 446 CYS A N 1
ATOM 3407 C CA . CYS A 1 446 ? 7.059 -8.501 -25.917 1.00 71.94 446 CYS A CA 1
ATOM 3408 C C . CYS A 1 446 ? 5.778 -8.029 -26.616 1.00 71.94 446 CYS A C 1
ATOM 3410 O O . CYS A 1 446 ? 5.797 -7.837 -27.827 1.00 71.94 446 CYS A O 1
ATOM 3412 N N . ALA A 1 447 ? 4.668 -7.917 -25.877 1.00 71.06 447 ALA A N 1
ATOM 3413 C CA . ALA A 1 447 ? 3.336 -7.524 -26.350 1.00 71.06 447 ALA A CA 1
ATOM 3414 C C . ALA A 1 447 ? 2.783 -8.329 -27.544 1.00 71.06 447 ALA A C 1
ATOM 3416 O O . ALA A 1 447 ? 1.791 -7.936 -28.154 1.00 71.06 447 ALA A O 1
ATOM 3417 N N . HIS A 1 448 ? 3.375 -9.478 -27.880 1.00 81.19 448 HIS A N 1
ATOM 3418 C CA . HIS A 1 448 ? 2.856 -10.317 -28.954 1.00 81.19 448 HIS A CA 1
ATOM 3419 C C . HIS A 1 448 ? 1.542 -10.976 -28.526 1.00 81.19 448 HIS A C 1
ATOM 3421 O O . HIS A 1 448 ? 1.408 -11.470 -27.401 1.00 81.19 448 HIS A O 1
ATOM 3427 N N . LEU A 1 449 ? 0.588 -11.002 -29.456 1.00 83.19 449 LEU A N 1
ATOM 3428 C CA . LEU A 1 449 ? -0.746 -11.554 -29.259 1.00 83.19 449 LEU A CA 1
ATOM 3429 C C . LEU A 1 449 ? -0.835 -12.973 -29.804 1.00 83.19 449 LEU A C 1
ATOM 3431 O O . LEU A 1 449 ? -0.419 -13.252 -30.925 1.00 83.19 449 LEU A O 1
ATOM 3435 N N . PHE A 1 450 ? -1.446 -13.858 -29.030 1.00 89.00 450 PHE A N 1
ATOM 3436 C CA . PHE A 1 450 ? -1.710 -15.245 -29.395 1.00 89.00 450 PHE A CA 1
ATOM 3437 C C . PHE A 1 450 ? -3.156 -15.575 -29.060 1.00 89.00 450 PHE A C 1
ATOM 3439 O O . PHE A 1 450 ? -3.716 -14.996 -28.132 1.00 89.00 450 PHE A O 1
ATOM 3446 N N . CYS A 1 451 ? -3.764 -16.530 -29.761 1.00 91.56 451 CYS A N 1
ATOM 3447 C CA . CYS A 1 451 ? -4.985 -17.129 -29.232 1.00 91.56 451 CYS A CA 1
ATOM 3448 C C . CYS A 1 451 ? -4.645 -17.964 -27.983 1.00 91.56 451 CYS A C 1
ATOM 3450 O O . CYS A 1 451 ? -3.538 -18.512 -27.883 1.00 91.56 451 CYS A O 1
ATOM 3452 N N . LEU A 1 452 ? -5.579 -18.077 -27.033 1.00 90.00 452 LEU A N 1
ATOM 3453 C CA . LEU A 1 452 ? -5.401 -18.817 -25.775 1.00 90.00 452 LEU A CA 1
ATOM 3454 C C . LEU A 1 452 ? -4.908 -20.248 -26.018 1.00 90.00 452 LEU A C 1
ATOM 3456 O O . LEU A 1 452 ? -4.044 -20.738 -25.292 1.00 90.00 452 LEU A O 1
ATOM 3460 N N . HIS A 1 453 ? -5.396 -20.897 -27.078 1.00 92.62 453 HIS A N 1
ATOM 3461 C CA . HIS A 1 453 ? -4.964 -22.240 -27.466 1.00 92.62 453 HIS A CA 1
ATOM 3462 C C . HIS A 1 453 ? -3.474 -22.300 -27.820 1.00 92.62 453 HIS A C 1
ATOM 3464 O O . HIS A 1 453 ? -2.729 -23.118 -27.273 1.00 92.62 453 HIS A O 1
ATOM 3470 N N . CYS A 1 454 ? -3.008 -21.417 -28.708 1.00 92.50 454 CYS A N 1
ATOM 3471 C CA . CYS A 1 454 ? -1.601 -21.361 -29.102 1.00 92.50 454 CYS A CA 1
ATOM 3472 C C . CYS A 1 454 ? -0.700 -20.911 -27.950 1.00 92.50 454 CYS A C 1
ATOM 3474 O O . CYS A 1 454 ? 0.371 -21.489 -27.763 1.00 92.50 454 CYS A O 1
ATOM 3476 N N . ALA A 1 455 ? -1.143 -19.954 -27.133 1.00 90.06 455 ALA A N 1
ATOM 3477 C CA . ALA A 1 455 ? -0.423 -19.551 -25.927 1.00 90.06 455 ALA A CA 1
ATOM 3478 C C . ALA A 1 455 ? -0.283 -20.713 -24.934 1.00 90.06 455 ALA A C 1
ATOM 3480 O O . ALA A 1 455 ? 0.811 -20.978 -24.437 1.00 90.06 455 ALA A O 1
ATOM 3481 N N . GLY A 1 456 ? -1.361 -21.467 -24.704 1.00 89.12 456 GLY A N 1
ATOM 3482 C CA . GLY A 1 456 ? -1.347 -22.655 -23.854 1.00 89.12 456 GLY A CA 1
ATOM 3483 C C . GLY A 1 456 ? -0.363 -23.715 -24.350 1.00 89.12 456 GLY A C 1
ATOM 3484 O O . GLY A 1 456 ? 0.379 -24.286 -23.548 1.00 89.12 456 GLY A O 1
ATOM 3485 N N . LYS A 1 457 ? -0.290 -23.942 -25.669 1.00 91.38 457 LYS A N 1
ATOM 3486 C CA . LYS A 1 457 ? 0.717 -24.830 -26.276 1.00 91.38 457 LYS A CA 1
ATOM 3487 C C . LYS A 1 457 ? 2.140 -24.317 -26.053 1.00 91.38 457 LYS A C 1
ATOM 3489 O O . LYS A 1 457 ? 2.983 -25.089 -25.606 1.00 91.38 457 LYS A O 1
ATOM 3494 N N . LEU A 1 458 ? 2.396 -23.029 -26.294 1.00 87.31 458 LEU A N 1
ATOM 3495 C CA . LEU A 1 458 ? 3.714 -22.420 -26.084 1.00 87.31 458 LEU A CA 1
ATOM 3496 C C . LEU A 1 458 ? 4.178 -22.543 -24.628 1.00 87.31 458 LEU A C 1
ATOM 3498 O O . LEU A 1 458 ? 5.309 -22.953 -24.384 1.00 87.31 458 LEU A O 1
ATOM 3502 N N . VAL A 1 459 ? 3.300 -22.270 -23.658 1.00 86.06 459 VAL A N 1
ATOM 3503 C CA . VAL A 1 459 ? 3.616 -22.412 -22.226 1.00 86.06 459 VAL A CA 1
ATOM 3504 C C . VAL A 1 459 ? 3.957 -23.859 -21.873 1.00 86.06 459 VAL A C 1
ATOM 3506 O O . VAL A 1 459 ? 4.910 -24.096 -21.131 1.00 86.06 459 VAL A O 1
ATOM 3509 N N . ARG A 1 460 ? 3.219 -24.840 -22.411 1.00 88.19 460 ARG A N 1
ATOM 3510 C CA . ARG A 1 460 ? 3.531 -26.264 -22.202 1.00 88.19 460 ARG A CA 1
ATOM 3511 C C . ARG A 1 460 ? 4.894 -26.632 -22.787 1.00 88.19 460 ARG A C 1
ATOM 3513 O O . ARG A 1 460 ? 5.668 -27.293 -22.102 1.00 88.19 460 ARG A O 1
ATOM 3520 N N . CYS A 1 461 ? 5.209 -26.167 -23.997 1.00 86.94 461 CYS A N 1
ATOM 3521 C CA . CYS A 1 461 ? 6.513 -26.396 -24.621 1.00 86.94 461 CYS A CA 1
ATOM 3522 C C . CYS A 1 461 ? 7.653 -25.762 -23.811 1.00 86.94 461 CYS A C 1
ATOM 3524 O O . CYS A 1 461 ? 8.642 -26.431 -23.532 1.00 86.94 461 CYS A O 1
ATOM 3526 N N . LEU A 1 462 ? 7.495 -24.512 -23.365 1.00 83.62 462 LEU A N 1
ATOM 3527 C CA . LEU A 1 462 ? 8.498 -23.827 -22.543 1.00 83.62 462 LEU A CA 1
ATOM 3528 C C . LEU A 1 462 ? 8.731 -24.547 -21.212 1.00 83.62 462 LEU A C 1
ATOM 3530 O O . LEU A 1 462 ? 9.875 -24.759 -20.826 1.00 83.62 462 LEU A O 1
ATOM 3534 N N . ARG A 1 463 ? 7.665 -24.995 -20.536 1.00 85.50 463 ARG A N 1
ATOM 3535 C CA . ARG A 1 463 ? 7.782 -25.783 -19.296 1.00 85.50 463 ARG A CA 1
ATOM 3536 C C . ARG A 1 463 ? 8.501 -27.115 -19.501 1.00 85.50 463 ARG A C 1
ATOM 3538 O O . ARG A 1 463 ? 9.163 -27.570 -18.579 1.00 85.50 463 ARG A O 1
ATOM 3545 N N . ALA A 1 464 ? 8.370 -27.731 -20.674 1.00 86.75 464 ALA A N 1
ATOM 3546 C CA . ALA A 1 464 ? 9.098 -28.952 -21.010 1.00 86.75 464 ALA A CA 1
ATOM 3547 C C . ALA A 1 464 ? 10.585 -28.695 -21.322 1.00 86.75 464 ALA A C 1
ATOM 3549 O O . ALA A 1 464 ? 11.398 -29.599 -21.160 1.00 86.75 464 ALA A O 1
ATOM 3550 N N . MET A 1 465 ? 10.940 -27.481 -21.761 1.00 81.44 465 MET A N 1
ATOM 3551 C CA . MET A 1 465 ? 12.313 -27.101 -22.119 1.00 81.44 465 MET A CA 1
ATOM 3552 C C . MET A 1 465 ? 13.148 -26.592 -20.943 1.00 81.44 465 MET A C 1
ATOM 3554 O O . MET A 1 465 ? 14.371 -26.655 -21.020 1.00 81.44 465 MET A O 1
ATOM 3558 N N . VAL A 1 466 ? 12.531 -26.075 -19.876 1.00 78.12 466 VAL A N 1
ATOM 3559 C CA . VAL A 1 466 ? 13.272 -25.657 -18.677 1.00 78.12 466 VAL A CA 1
ATOM 3560 C C . VAL A 1 466 ? 13.754 -26.918 -17.950 1.00 78.12 466 VAL A C 1
ATOM 3562 O O . VAL A 1 466 ? 12.912 -27.679 -17.463 1.00 78.12 466 VAL A O 1
ATOM 3565 N N . PRO A 1 467 ? 15.076 -27.172 -17.865 1.00 67.94 467 PRO A N 1
ATOM 3566 C CA . PRO A 1 467 ? 15.594 -28.301 -17.109 1.00 67.94 467 PRO A CA 1
ATOM 3567 C C . PRO A 1 467 ? 15.089 -28.191 -15.675 1.00 67.94 467 PRO A C 1
ATOM 3569 O O . PRO A 1 467 ? 15.174 -27.123 -15.064 1.00 67.94 467 PRO A O 1
ATOM 3572 N N . LYS A 1 468 ? 14.562 -29.287 -15.125 1.00 70.81 468 LYS A N 1
ATOM 3573 C CA . LYS A 1 468 ? 14.340 -29.378 -13.682 1.00 70.81 468 LYS A CA 1
ATOM 3574 C C . LYS A 1 468 ? 15.719 -29.375 -13.028 1.00 70.81 468 LYS A C 1
ATOM 3576 O O . LYS A 1 468 ? 16.326 -30.430 -12.882 1.00 70.81 468 LYS A O 1
ATOM 3581 N N . HIS A 1 469 ? 16.239 -28.195 -12.712 1.00 55.78 469 HIS A N 1
ATOM 3582 C CA . HIS A 1 469 ? 17.342 -28.079 -11.775 1.00 55.78 469 HIS A CA 1
ATOM 3583 C C . HIS A 1 469 ? 16.789 -28.513 -10.417 1.00 55.78 469 HIS A C 1
ATOM 3585 O O . HIS A 1 469 ? 16.000 -27.790 -9.808 1.00 55.78 469 HIS A O 1
ATOM 3591 N N . GLY A 1 470 ? 17.081 -29.768 -10.071 1.00 45.41 470 GLY A N 1
ATOM 3592 C CA . GLY A 1 470 ? 16.898 -30.314 -8.732 1.00 45.41 470 GLY A CA 1
ATOM 3593 C C . GLY A 1 470 ? 17.951 -29.785 -7.779 1.00 45.41 470 GLY A C 1
ATOM 3594 O O . GLY A 1 470 ? 19.042 -29.408 -8.271 1.00 45.41 470 GLY A O 1
#